Protein AF-A0A661X4N5-F1 (afdb_monomer)

Radius of gyration: 28.9 Å; Cα contacts (8 Å, |Δi|>4): 938; chains: 1; bounding box: 74×58×78 Å

Solvent-accessible surface area (backbone atoms only — not comparable to full-atom values): 27103 Å² total; per-residue (Å²): 126,46,80,40,60,64,88,68,73,92,57,59,75,48,53,45,43,42,47,88,89,49,98,49,85,57,58,78,73,86,75,58,48,76,51,71,61,97,57,36,27,40,42,42,70,60,72,87,83,58,63,84,69,39,48,40,39,40,41,70,40,62,51,57,94,85,45,81,72,81,72,95,80,60,97,83,64,75,69,48,78,47,71,43,68,77,79,71,74,76,67,78,75,69,90,53,76,44,42,37,42,40,31,60,78,33,38,56,28,27,52,71,83,42,80,45,82,45,97,61,44,33,43,76,53,91,91,39,53,28,28,52,52,58,78,60,35,45,81,75,65,23,48,75,48,78,41,81,88,78,39,30,40,37,40,38,44,96,91,42,41,38,39,42,33,62,72,36,34,48,28,29,50,70,79,43,78,40,64,57,35,90,89,40,74,81,42,47,28,44,73,42,90,100,71,46,57,27,33,52,45,62,54,55,42,44,72,74,60,25,47,77,48,77,42,75,93,75,44,27,43,38,38,41,32,62,70,79,54,62,71,43,78,46,78,37,31,43,76,25,48,75,55,66,60,102,52,35,38,41,41,40,47,62,59,18,34,93,54,72,35,59,33,36,42,30,51,50,82,74,90,60,80,36,52,38,34,69,29,34,38,39,35,57,44,69,64,36,30,75,43,63,28,40,39,36,36,41,43,74,64,92,71,91,77,73,56,25,42,36,36,38,33,52,29,37,33,59,91,74,73,41,79,42,82,46,77,46,77,35,73,41,52,73,56,98,55,23,40,40,28,63,48,73,47,33,58,65,85,77,72,49,42,48,81,69,47,61,98,73,97,73,83,51,46,40,64,88,52,46,45,32,35,38,32,37,29,36,74,41,37,95,92,50,54,76,44,75,46,68,32,96,86,46,59,36,32,40,36,34,45,66,86,58,63,62,70,60,53,50,52,52,40,50,50,52,51,53,49,53,50,54,42,45,76,73,68,54,81,68,84,85,62,90,70,77,48,43,80,42,78,54,72,88,69,64,94,87,58,80,65,62,76,49,61,39,92,78,80,66,82,69,63,49,81,118

Sequence (466 aa):
MIVLGETANGFEHTIYTWEKDGFVVNSFLKDYHIKCNSSFATLTIPRSYFKDDFEYWICIVNNFNGELDYYPDDEDNPYAYFKFGETRKKTPTASGEIILKLKIDSKIMYVNDTPLEMDVSPIIIEGRTLLPIRYIAEPLGAEVGWDGTEKKVTVSLDDIFIELWIGKNTARVNGVEKPIDPNNPKVKPIIVPPGRTMLPVRFVAENLGCKVDWEQETRTVIITYKKRLPRVVKSIGREGGVIETDTTQIIIPEGAFSEEVEIELYEEAPKEEDIVSKVYRVKGFPTSYSKPITIKVKINGNYKEKVFLKVEYEGFIYDYGGIGIIKDFLKGGVSSGYLIATLPPIEGESGSKGLKASPKGVGFIRIANFDFKYSCSTLVSPSMKIVSYKTEDNHFELSYPNNIDVKKIKKIGNFLEEAYKKFLDLGFSYKERGSWPMNVYLLNLGKEAYGYYSNSIFGNNYGYIE

Secondary structure (DSSP, 8-state):
-EEE-GGGSSS-EEEEEEBTTB-------SS-EEEE-SS-EEEE--GGG--TT-EEEEEEEEEETTEE---TT-TTS--EEEETT---------SSEEEEEEETT-SEEEETTEEEE-SS--EEETTEEEE-THHHHGGGT-EEEEETTTTEEEEEETTEEEEEETT-SEEEETTEEEES-TT-TT---EEETTTEEEEEHHHHHHHTT-EEEEETTTTEEEEEEE----EEEEEE-TT-EEEE-SSEEEEEPTTS-SS-EEEEEEEE---STTB-S-EEEEES--S-BSS-EEEEEE-SS---S-EEEEEEEEEEEGGGTEEEEEEEEEEEEEETTEEEEEEPPB--SSS--SS---SSSS--EE-S---EEEEEEESS-TT--EEEEE-TTSSEEEEEETTS-HHHHHHHHHHHHHHHHHHHHTT---TT----SEEEE-----TT--------TTS-------

Foldseek 3Di:
DDKAFQVPPDFDKFKFKDWPPDPDRPDRQPDWDWDDDNTIIDIGGDPVSDDAQTKIKIFIFGQDPNDGPDDPPDPPGDIDTDGHHPPPPQPPQPQWKWKKKAAAPDQWIDTVNHIDGHPDHWHADPNFTKDQCCVVQSNNSWDWDADPVQQWIWIDDDQWIKIFHAPFQWIDINNRIDGLDPVDRRQGWHADPPGGIIHGHCSVLVSVVWDWDADDVRRMIMIMDNPFFDKWKDKAAQCWDWDDDPFKIKGGHHRFHPGIWIKMKTWDCDPDQQFQFTKMKIFGDDQFTDAKIKMKGAGNDDDPDAKWKWKWDWWQKVVVNGIDIDIDTFDADDDPRITIGIDGGFHDDPQGQGVHFDDDDDIGIGCPGPIMMITIGGLDGPVWDWDWDAAPVQQEIEIHTPPDDVVVVNVVSVVVVVVVVVCVVVVDDPVPPPDTNHYHYDHCPDPPDDFDAGDDPPPDGDGDDD

Nearest PDB structures (foldseek):
  1lvn-assembly1_A  TM=3.822E-01  e=7.474E-02  Escherichia coli
  1qak-assembly1_B  TM=3.639E-01  e=7.120E-02  Escherichia coli
  2w0q-assembly1_B  TM=2.921E-01  e=1.050E-01  Escherichia coli
  6ezz-assembly1_A  TM=2.956E-01  e=1.549E-01  Escherichia coli K-12
  6grr-assembly1_A  TM=1.016E-01  e=1.339E-01  Escherichia coli

Mean predicted aligned error: 17.48 Å

pLDDT: mean 73.54, std 21.04, range [27.44, 98.06]

Structure (mmCIF, N/CA/C/O backbone):
data_AF-A0A661X4N5-F1
#
_entry.id   AF-A0A661X4N5-F1
#
loop_
_atom_site.group_PDB
_atom_site.id
_atom_site.type_symbol
_atom_site.label_atom_id
_atom_site.label_alt_id
_atom_site.label_comp_id
_atom_site.label_asym_id
_atom_site.label_entity_id
_atom_site.label_seq_id
_atom_site.pdbx_PDB_ins_code
_atom_site.Cartn_x
_atom_site.Cartn_y
_atom_site.Cartn_z
_atom_site.occupancy
_atom_site.B_iso_or_equiv
_atom_site.auth_seq_id
_atom_site.auth_comp_id
_atom_site.auth_asym_id
_atom_site.auth_atom_id
_atom_site.pdbx_PDB_model_num
ATOM 1 N N . MET A 1 1 ? -11.199 13.425 6.363 1.00 35.66 1 MET A N 1
ATOM 2 C CA . MET A 1 1 ? -12.109 12.609 5.537 1.00 35.66 1 MET A CA 1
ATOM 3 C C . MET A 1 1 ? -13.507 12.867 6.071 1.00 35.66 1 MET A C 1
ATOM 5 O O . MET A 1 1 ? -13.641 12.886 7.285 1.00 35.66 1 MET A O 1
ATOM 9 N N . ILE A 1 2 ? -14.499 13.156 5.229 1.00 42.91 2 ILE A N 1
ATOM 10 C CA . ILE A 1 2 ? -15.877 13.404 5.696 1.00 42.91 2 ILE A CA 1
ATOM 11 C C . ILE A 1 2 ? -16.739 12.263 5.180 1.00 42.91 2 ILE A C 1
ATOM 13 O O . ILE A 1 2 ? -16.727 12.002 3.979 1.00 42.91 2 ILE A O 1
ATOM 17 N N . VAL A 1 3 ? -17.410 11.555 6.085 1.00 38.56 3 VAL A N 1
ATOM 18 C CA . VAL A 1 3 ? -18.294 10.433 5.759 1.00 38.56 3 VAL A CA 1
ATOM 19 C C . VAL A 1 3 ? -19.727 10.946 5.825 1.00 38.56 3 VAL A C 1
ATOM 21 O O . VAL A 1 3 ? -20.153 11.450 6.859 1.00 38.56 3 VAL A O 1
ATOM 24 N N . LEU A 1 4 ? -20.436 10.860 4.708 1.00 45.19 4 LEU A N 1
ATOM 25 C CA . LEU A 1 4 ? -21.804 11.341 4.532 1.00 45.19 4 LEU A CA 1
ATOM 26 C C . LEU A 1 4 ? -22.742 10.137 4.445 1.00 45.19 4 LEU A C 1
ATOM 28 O O . LEU A 1 4 ? -22.331 9.084 3.952 1.00 45.19 4 LEU A O 1
ATOM 32 N N . GLY A 1 5 ? -23.982 10.292 4.910 1.00 38.94 5 GLY A N 1
ATOM 33 C CA . GLY A 1 5 ? -25.011 9.250 4.837 1.00 38.94 5 GLY A CA 1
ATOM 34 C C . GLY A 1 5 ? -25.461 8.910 3.406 1.00 38.94 5 GLY A C 1
ATOM 35 O O . GLY A 1 5 ? -25.041 9.539 2.435 1.00 38.94 5 GLY A O 1
ATOM 36 N N . GLU A 1 6 ? -26.338 7.909 3.284 1.00 38.00 6 GLU A N 1
ATOM 37 C CA . GLU A 1 6 ? -26.811 7.304 2.019 1.00 38.00 6 GLU A CA 1
ATOM 38 C C . GLU A 1 6 ? -27.436 8.286 1.002 1.00 38.00 6 GLU A C 1
ATOM 40 O O . GLU A 1 6 ? -27.494 7.980 -0.189 1.00 38.00 6 GLU A O 1
ATOM 45 N N . THR A 1 7 ? -27.848 9.485 1.425 1.00 45.06 7 THR A N 1
ATOM 46 C CA . THR A 1 7 ? -28.516 10.501 0.586 1.00 45.06 7 THR A CA 1
ATOM 47 C C . THR A 1 7 ? -27.601 11.213 -0.420 1.00 45.06 7 THR A C 1
ATOM 49 O O . THR A 1 7 ? -28.085 11.992 -1.240 1.00 45.06 7 THR A O 1
ATOM 52 N N . ALA A 1 8 ? -26.293 10.939 -0.401 1.00 44.03 8 ALA A N 1
ATOM 53 C CA . ALA A 1 8 ? -25.303 11.577 -1.271 1.00 44.03 8 ALA A CA 1
ATOM 54 C C . ALA A 1 8 ? -25.065 10.854 -2.617 1.00 44.03 8 ALA A C 1
ATOM 56 O O . ALA A 1 8 ? -24.161 11.227 -3.356 1.00 44.03 8 ALA A O 1
ATOM 57 N N . ASN A 1 9 ? -25.822 9.810 -2.967 1.00 39.66 9 ASN A N 1
ATOM 58 C CA . ASN A 1 9 ? -25.651 9.125 -4.256 1.00 39.66 9 ASN A CA 1
ATOM 59 C C . ASN A 1 9 ? -26.538 9.735 -5.355 1.00 39.66 9 ASN A C 1
ATOM 61 O O . ASN A 1 9 ? -27.759 9.680 -5.260 1.00 39.66 9 ASN A O 1
ATOM 65 N N . GLY A 1 10 ? -25.921 10.234 -6.436 1.00 41.28 10 GLY A N 1
ATOM 66 C CA . GLY A 1 10 ? -26.611 10.588 -7.688 1.00 41.28 10 GLY A CA 1
ATOM 67 C C . GLY A 1 10 ? -26.998 12.060 -7.877 1.00 41.28 10 GLY A C 1
ATOM 68 O O . GLY A 1 10 ? -27.717 12.360 -8.828 1.00 41.28 10 GLY A O 1
ATOM 69 N N . PHE A 1 11 ? -26.515 12.972 -7.029 1.00 46.19 11 PHE A N 1
ATOM 70 C CA . PHE A 1 11 ? -26.811 14.407 -7.110 1.00 46.19 11 PHE A CA 1
ATOM 71 C C . PHE A 1 11 ? -25.567 15.227 -7.476 1.00 46.19 11 PHE A C 1
ATOM 73 O O . PHE A 1 11 ? -24.440 14.837 -7.178 1.00 46.19 11 PHE A O 1
ATOM 80 N N . GLU A 1 12 ? -25.752 16.386 -8.112 1.00 46.44 12 GLU A N 1
ATOM 81 C CA . GLU A 1 12 ? -24.692 17.396 -8.141 1.00 46.44 12 GLU A CA 1
ATOM 82 C C . GLU A 1 12 ? -24.516 17.952 -6.727 1.00 46.44 12 GLU A C 1
ATOM 84 O O . GLU A 1 12 ? -25.464 18.466 -6.129 1.00 46.44 12 GLU A O 1
ATOM 89 N N . HIS A 1 13 ? -23.301 17.834 -6.196 1.00 52.22 13 HIS A N 1
ATOM 90 C CA . HIS A 1 13 ? -22.969 18.278 -4.850 1.00 52.22 13 HIS A CA 1
ATOM 91 C C . HIS A 1 13 ? -22.305 19.650 -4.893 1.00 52.22 13 HIS A C 1
ATOM 93 O O . HIS A 1 13 ? -21.282 19.844 -5.557 1.00 52.22 13 HIS A O 1
ATOM 99 N N . THR A 1 14 ? -22.843 20.589 -4.119 1.00 52.78 14 THR A N 1
ATOM 100 C CA . THR A 1 14 ? -22.157 21.854 -3.842 1.00 52.78 14 THR A CA 1
ATOM 101 C C . THR A 1 14 ? -21.700 21.876 -2.395 1.00 52.78 14 THR A C 1
ATOM 103 O O . THR A 1 14 ? -22.503 21.669 -1.487 1.00 52.78 14 THR A O 1
ATOM 106 N N . ILE A 1 15 ? -20.400 22.111 -2.193 1.00 54.38 15 ILE A N 1
ATOM 107 C CA . ILE A 1 15 ? -19.796 22.215 -0.865 1.00 54.38 15 ILE A CA 1
ATOM 108 C C . ILE A 1 15 ? -19.663 23.682 -0.491 1.00 54.38 15 ILE A C 1
ATOM 110 O O . ILE A 1 15 ? -18.993 24.443 -1.190 1.00 54.38 15 ILE A O 1
ATOM 114 N N . TYR A 1 16 ? -20.250 24.044 0.644 1.00 56.97 16 TYR A N 1
ATOM 115 C CA . TYR A 1 16 ? -20.111 25.367 1.243 1.00 56.97 16 TYR A CA 1
ATOM 116 C C . TYR A 1 16 ? -19.224 25.297 2.478 1.00 56.97 16 TYR A C 1
ATOM 118 O O . TYR A 1 16 ? -19.360 24.366 3.270 1.00 56.97 16 TYR A O 1
ATOM 126 N N . THR A 1 17 ? -18.353 26.294 2.654 1.00 54.88 17 THR A N 1
ATOM 127 C CA . THR A 1 17 ? -17.549 26.476 3.870 1.00 54.88 17 THR A CA 1
ATOM 128 C C . THR A 1 17 ? -17.915 27.766 4.588 1.00 54.88 17 THR A C 1
ATOM 130 O O . THR A 1 17 ? -18.038 28.799 3.933 1.00 54.88 17 THR A O 1
ATOM 133 N N . TRP A 1 18 ? -18.027 27.722 5.916 1.00 58.84 18 TRP A N 1
ATOM 134 C CA . TRP A 1 18 ? -18.377 28.8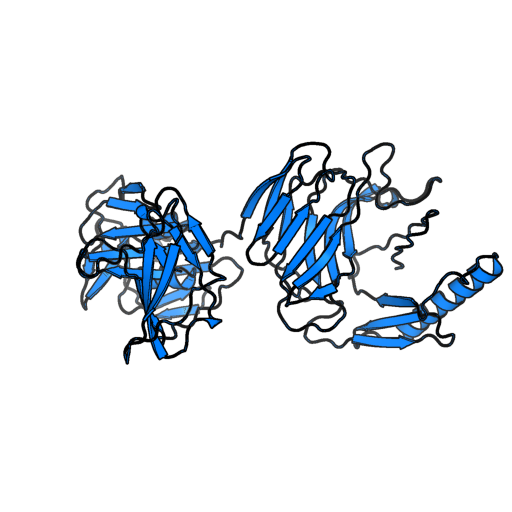79 6.750 1.00 58.84 18 TRP A CA 1
ATOM 135 C C . TRP A 1 18 ? -17.231 29.209 7.707 1.00 58.84 18 TRP A C 1
ATOM 137 O O . TRP A 1 18 ? -16.705 28.292 8.334 1.00 58.84 18 TRP A O 1
ATOM 147 N N . GLU A 1 19 ? -16.880 30.491 7.846 1.00 56.31 19 GLU A N 1
ATOM 148 C CA . GLU A 1 19 ? -15.936 30.992 8.857 1.00 56.31 19 GLU A CA 1
ATOM 149 C C . GLU A 1 19 ? -16.725 31.627 10.026 1.00 56.31 19 GLU A C 1
ATOM 151 O O . GLU A 1 19 ? -17.767 32.250 9.823 1.00 56.31 19 GLU A O 1
ATOM 156 N N . LYS A 1 20 ? -16.245 31.463 11.266 1.00 46.34 20 LYS A N 1
ATOM 157 C CA . LYS A 1 20 ? -16.962 31.858 12.500 1.00 46.34 20 LYS A CA 1
ATOM 158 C C . LYS A 1 20 ? -17.277 33.360 12.611 1.00 46.34 20 LYS A C 1
ATOM 160 O O . LYS A 1 20 ? -18.245 33.722 13.273 1.00 46.34 20 LYS A O 1
ATOM 165 N N . ASP A 1 21 ? -16.496 34.211 11.945 1.00 48.28 21 ASP A N 1
ATOM 166 C CA . ASP A 1 21 ? -16.550 35.672 12.106 1.00 48.28 21 ASP A CA 1
ATOM 167 C C . ASP A 1 21 ? -17.252 36.411 10.950 1.00 48.28 21 ASP A C 1
ATOM 169 O O . ASP A 1 21 ? -17.136 37.630 10.821 1.00 48.28 21 ASP A O 1
ATOM 173 N N . GLY A 1 22 ? -18.017 35.709 10.109 1.00 50.16 22 GLY A N 1
ATOM 174 C CA . GLY A 1 22 ? -18.865 36.351 9.105 1.00 50.16 22 GLY A CA 1
ATOM 175 C C . GLY A 1 22 ? -19.176 35.491 7.886 1.00 50.16 22 GLY A C 1
ATOM 176 O O . GLY A 1 22 ? -18.532 34.480 7.616 1.00 50.16 22 GLY A O 1
ATOM 177 N N . PHE A 1 23 ? -20.184 35.933 7.131 1.00 40.69 23 PHE A N 1
ATOM 178 C CA . PHE A 1 23 ? -20.691 35.281 5.923 1.00 40.69 23 PHE A CA 1
ATOM 179 C C . PHE A 1 23 ? -19.680 35.420 4.773 1.00 40.69 23 PHE A C 1
ATOM 181 O O . PHE A 1 23 ? -19.804 36.288 3.911 1.00 40.69 23 PHE A O 1
ATOM 188 N N . VAL A 1 24 ? -18.636 34.593 4.767 1.00 45.41 24 VAL A N 1
ATOM 189 C CA . VAL A 1 24 ? -17.716 34.499 3.631 1.00 45.41 24 VAL A CA 1
ATOM 190 C C . VAL A 1 24 ? -18.042 33.223 2.870 1.00 45.41 24 VAL A C 1
ATOM 192 O O . VAL A 1 24 ? -17.645 32.131 3.265 1.00 45.41 24 VAL A O 1
ATOM 195 N N . VAL A 1 25 ? -18.772 33.371 1.761 1.00 45.50 25 VAL A N 1
ATOM 196 C CA . VAL A 1 25 ? -18.997 32.296 0.784 1.00 45.50 25 VAL A CA 1
ATOM 197 C C . VAL A 1 25 ? -17.678 32.054 0.052 1.00 45.50 25 VAL A C 1
ATOM 199 O O . VAL A 1 25 ? -17.434 32.582 -1.033 1.00 45.50 25 VAL A O 1
ATOM 202 N N . ASN A 1 26 ? -16.774 31.302 0.674 1.00 45.72 26 ASN A N 1
ATOM 203 C CA . ASN A 1 26 ? -15.547 30.892 0.014 1.00 45.72 26 ASN A CA 1
ATOM 204 C C . ASN A 1 26 ? -15.849 29.698 -0.886 1.00 45.72 26 ASN A C 1
ATOM 206 O O . ASN A 1 26 ? -15.964 28.573 -0.421 1.00 45.72 26 ASN A O 1
ATOM 210 N N . SER A 1 27 ? -15.913 29.987 -2.187 1.00 51.22 27 SER A N 1
ATOM 211 C CA . SER A 1 27 ? -15.607 29.084 -3.302 1.00 51.22 27 SER A CA 1
ATOM 212 C C . SER A 1 27 ? -16.375 27.760 -3.399 1.00 51.22 27 SER A C 1
ATOM 214 O O . SER A 1 27 ? -16.255 26.873 -2.564 1.00 51.22 27 SER A O 1
ATOM 216 N N . PHE A 1 28 ? -16.995 27.547 -4.560 1.00 55.84 28 PHE A N 1
ATOM 217 C CA . PHE A 1 28 ? -17.216 26.204 -5.090 1.00 55.84 28 PHE A CA 1
ATOM 218 C C . PHE A 1 28 ? -15.876 25.457 -5.091 1.00 55.84 28 PHE A C 1
ATOM 220 O O . PHE A 1 28 ? -14.965 25.825 -5.839 1.00 55.84 28 PHE A O 1
ATOM 227 N N . LEU A 1 29 ? -15.732 24.441 -4.240 1.00 55.12 29 LEU A N 1
ATOM 228 C CA . LEU A 1 29 ? -14.588 23.540 -4.308 1.00 55.12 29 LEU A CA 1
ATOM 229 C C . LEU A 1 29 ? -14.645 22.845 -5.672 1.00 55.12 29 LEU A C 1
ATOM 231 O O . LEU A 1 29 ? -15.636 22.193 -5.984 1.00 55.12 29 LEU A O 1
ATOM 235 N N . LYS A 1 30 ? -13.621 23.018 -6.510 1.00 53.59 30 LYS A N 1
ATOM 236 C CA . LYS A 1 30 ? -13.587 22.411 -7.855 1.00 53.59 30 LYS A CA 1
ATOM 237 C C . LYS A 1 30 ? -12.819 21.092 -7.899 1.00 53.59 30 LYS A C 1
ATOM 239 O O . LYS A 1 30 ? -13.054 20.288 -8.791 1.00 53.59 30 LYS A O 1
ATOM 244 N N . ASP A 1 31 ? -11.962 20.857 -6.905 1.00 54.81 31 ASP A N 1
ATOM 245 C CA . ASP A 1 31 ? -11.008 19.741 -6.878 1.00 54.81 31 ASP A CA 1
ATOM 246 C C . ASP A 1 31 ? -11.223 18.832 -5.661 1.00 54.81 31 ASP A C 1
ATOM 248 O O . ASP A 1 31 ? -10.277 18.460 -4.964 1.00 54.81 31 ASP A O 1
ATOM 252 N N . TYR A 1 32 ? -12.479 18.529 -5.344 1.00 58.34 32 TYR A N 1
ATOM 253 C CA . TYR A 1 32 ? -12.808 17.548 -4.318 1.00 58.34 32 TYR A CA 1
ATOM 254 C C . TYR A 1 32 ? -13.131 16.195 -4.960 1.00 58.34 32 TYR A C 1
ATOM 256 O O . TYR A 1 32 ? -13.582 16.118 -6.101 1.00 58.34 32 TYR A O 1
ATOM 264 N N . HIS A 1 33 ? -12.921 15.117 -4.211 1.00 51.25 33 HIS A N 1
ATOM 265 C CA . HIS A 1 33 ? -13.304 13.774 -4.637 1.00 51.25 33 HIS A CA 1
ATOM 266 C C . HIS A 1 33 ? -14.344 13.214 -3.680 1.00 51.25 33 HIS A C 1
ATOM 268 O O . HIS A 1 33 ? -14.076 13.110 -2.481 1.00 51.25 33 HIS A O 1
ATOM 274 N N . ILE A 1 34 ? -15.503 12.836 -4.218 1.00 52.91 34 ILE A N 1
ATOM 275 C CA . ILE A 1 34 ? -16.493 12.036 -3.503 1.00 52.91 34 ILE A CA 1
ATOM 276 C C . ILE A 1 34 ? -16.376 10.596 -3.991 1.00 52.91 34 ILE A C 1
ATOM 278 O O . ILE A 1 34 ? -16.481 10.323 -5.185 1.00 52.91 34 ILE A O 1
ATOM 282 N N . LYS A 1 35 ? -16.139 9.671 -3.063 1.00 47.38 35 LYS A N 1
ATOM 283 C CA . LYS A 1 35 ? -16.210 8.234 -3.316 1.00 47.38 35 LYS A CA 1
ATOM 284 C C . LYS A 1 35 ? -17.413 7.677 -2.577 1.00 47.38 35 LYS A C 1
ATOM 286 O O . LYS A 1 35 ? -17.403 7.627 -1.351 1.00 47.38 35 LYS A O 1
ATOM 291 N N . CYS A 1 36 ? -18.425 7.253 -3.316 1.00 41.28 36 CYS A N 1
ATOM 292 C CA . CYS A 1 36 ? -19.611 6.640 -2.740 1.00 41.28 36 CYS A CA 1
ATOM 293 C C . CYS A 1 36 ? -19.489 5.115 -2.700 1.00 41.28 36 CYS A C 1
ATOM 295 O O . CYS A 1 36 ? -18.882 4.501 -3.579 1.00 41.28 36 CYS A O 1
ATOM 297 N N . ASN A 1 37 ? -20.109 4.498 -1.702 1.00 44.94 37 ASN A N 1
ATOM 298 C CA . ASN A 1 37 ? -20.497 3.093 -1.731 1.00 44.94 37 ASN A CA 1
ATOM 299 C C . ASN A 1 37 ? -21.987 2.959 -1.375 1.00 44.94 37 ASN A C 1
ATOM 301 O O . ASN A 1 37 ? -22.717 3.949 -1.384 1.00 44.94 37 ASN A O 1
ATOM 305 N N . SER A 1 38 ? -22.447 1.736 -1.104 1.00 36.22 38 SER A N 1
ATOM 306 C CA . SER A 1 38 ? -23.854 1.450 -0.807 1.00 36.22 38 SER A CA 1
ATOM 307 C C . SER A 1 38 ? -24.383 2.096 0.476 1.00 36.22 38 SER A C 1
ATOM 309 O O . SER A 1 38 ? -25.590 2.098 0.662 1.00 36.22 38 SER A O 1
ATOM 311 N N . SER A 1 39 ? -23.515 2.593 1.363 1.00 37.22 39 SER A N 1
ATOM 312 C CA . SER A 1 39 ? -23.898 3.014 2.719 1.00 37.22 39 SER A CA 1
ATOM 313 C C . SER A 1 39 ? -23.284 4.344 3.168 1.00 37.22 39 SER A C 1
ATOM 315 O O . SER A 1 39 ? -23.707 4.901 4.177 1.00 37.22 39 SER A O 1
ATOM 317 N N . PHE A 1 40 ? -22.282 4.861 2.455 1.00 43.84 40 PHE A N 1
ATOM 318 C CA . PHE A 1 40 ? -21.647 6.137 2.762 1.00 43.84 40 PHE A CA 1
ATOM 319 C C . PHE A 1 40 ? -20.979 6.794 1.552 1.00 43.84 40 PHE A C 1
ATOM 321 O O . PHE A 1 40 ? -20.574 6.124 0.598 1.00 43.84 40 PHE A O 1
ATOM 328 N N . ALA A 1 41 ? -20.793 8.112 1.631 1.00 46.44 41 ALA A N 1
ATOM 329 C CA . ALA A 1 41 ? -19.963 8.870 0.702 1.00 46.44 41 ALA A CA 1
ATOM 330 C C . ALA A 1 41 ? -18.763 9.498 1.420 1.00 46.44 41 ALA A C 1
ATOM 332 O O . ALA A 1 41 ? -18.896 10.181 2.431 1.00 46.44 41 ALA A O 1
ATOM 333 N N . THR A 1 42 ? -17.566 9.246 0.902 1.00 48.88 42 THR A N 1
ATOM 334 C CA . THR A 1 42 ? -16.308 9.790 1.401 1.00 48.88 42 THR A CA 1
ATOM 335 C C . THR A 1 42 ? -15.925 11.031 0.612 1.00 48.88 42 THR A C 1
ATOM 337 O O . THR A 1 42 ? -15.588 10.923 -0.563 1.00 48.88 42 THR A O 1
ATOM 340 N N . LEU A 1 43 ? -15.891 12.187 1.268 1.00 57.50 43 LEU A N 1
ATOM 341 C CA . LEU A 1 43 ? -15.451 13.452 0.688 1.00 57.50 43 LEU A CA 1
ATOM 342 C C . LEU A 1 43 ? -13.991 13.766 1.068 1.00 57.50 43 LEU A C 1
ATOM 344 O O . LEU A 1 43 ? -13.615 13.828 2.247 1.00 57.50 43 LEU A O 1
ATOM 348 N N . THR A 1 44 ? -13.168 13.976 0.040 1.00 55.28 44 THR A N 1
ATOM 349 C CA . THR A 1 44 ? -11.757 14.373 0.124 1.00 55.28 44 THR A CA 1
ATOM 350 C C . THR A 1 44 ? -11.590 15.779 -0.434 1.00 55.28 44 THR A C 1
ATOM 352 O O . THR A 1 44 ? -11.873 16.009 -1.606 1.00 55.28 44 THR A O 1
ATOM 355 N N . ILE A 1 45 ? -11.102 16.706 0.393 1.00 59.34 45 ILE A N 1
ATOM 356 C CA . ILE A 1 45 ? -10.856 18.101 0.014 1.00 59.34 45 ILE A CA 1
ATOM 357 C C . ILE A 1 45 ? -9.357 18.398 0.182 1.00 59.34 45 ILE A C 1
ATOM 359 O O . ILE A 1 45 ? -8.791 18.058 1.229 1.00 59.34 45 ILE A O 1
ATOM 363 N N . PRO A 1 46 ? -8.691 19.030 -0.801 1.00 56.66 46 PRO A N 1
ATOM 364 C CA . PRO A 1 46 ? -7.293 19.423 -0.675 1.00 56.66 46 PRO A CA 1
ATOM 365 C C . PRO A 1 46 ? -7.049 20.339 0.530 1.00 56.66 46 PRO A C 1
ATOM 367 O O . PRO A 1 46 ? -7.788 21.292 0.771 1.00 56.66 46 PRO A O 1
ATOM 370 N N . ARG A 1 47 ? -5.954 20.099 1.267 1.00 55.91 47 ARG A N 1
ATOM 371 C CA . ARG A 1 47 ? -5.580 20.898 2.452 1.00 55.91 47 ARG A CA 1
ATOM 372 C C . ARG A 1 47 ? -5.451 22.395 2.141 1.00 55.91 47 ARG A C 1
ATOM 374 O O . ARG A 1 47 ? -5.653 23.194 3.047 1.00 55.91 47 ARG A O 1
ATOM 381 N N . SER A 1 48 ? -5.151 22.771 0.896 1.00 61.75 48 SER A N 1
ATOM 382 C CA . SER A 1 48 ? -5.021 24.163 0.438 1.00 61.75 48 SER A CA 1
ATOM 383 C C . SER A 1 48 ? -6.289 25.006 0.590 1.00 61.75 48 SER A C 1
ATOM 385 O O . SER A 1 48 ? -6.184 26.227 0.596 1.00 61.75 48 SER A O 1
ATOM 387 N N . TYR A 1 49 ? -7.464 24.382 0.715 1.00 59.25 49 TYR A N 1
ATOM 388 C CA . TYR A 1 49 ? -8.735 25.090 0.901 1.00 59.25 49 TYR A CA 1
ATOM 389 C C . TYR A 1 49 ? -8.994 25.528 2.350 1.00 59.25 49 TYR A C 1
ATOM 391 O O . TYR A 1 49 ? -9.905 26.313 2.594 1.00 59.25 49 TYR A O 1
ATOM 399 N N . PHE A 1 50 ? -8.196 25.056 3.310 1.00 62.88 50 PHE A N 1
ATOM 400 C CA . PHE A 1 50 ? -8.381 25.362 4.728 1.00 62.88 50 PHE A CA 1
ATOM 401 C C . PHE A 1 50 ? -7.241 26.244 5.250 1.00 62.88 50 PHE A C 1
ATOM 403 O O . PHE A 1 50 ? -6.080 26.079 4.872 1.00 62.88 50 PHE A O 1
ATOM 410 N N . LYS A 1 51 ? -7.542 27.164 6.159 1.00 60.03 51 LYS A N 1
ATOM 411 C CA . LYS A 1 51 ? -6.562 27.917 6.949 1.00 60.03 51 LYS A CA 1
ATOM 412 C C . LYS A 1 51 ? -6.366 27.205 8.288 1.00 60.03 51 LYS A C 1
ATOM 414 O O . LYS A 1 51 ? -7.283 26.555 8.787 1.00 60.03 51 LYS A O 1
ATOM 419 N N . ASP A 1 52 ? -5.157 27.275 8.835 1.00 53.38 52 ASP A N 1
ATOM 420 C CA . ASP A 1 52 ? -4.922 26.841 10.217 1.00 53.38 52 ASP A CA 1
ATOM 421 C C . ASP A 1 52 ? -5.708 27.737 11.189 1.00 53.38 52 ASP A C 1
ATOM 423 O O . ASP A 1 52 ? -5.922 28.910 10.895 1.00 53.38 52 ASP A O 1
ATOM 427 N N . ASP A 1 53 ? -6.142 27.177 12.321 1.00 54.53 53 ASP A N 1
ATOM 428 C CA . ASP A 1 53 ? -6.848 27.873 13.412 1.00 54.53 53 ASP A CA 1
ATOM 429 C C . ASP A 1 53 ? -8.235 28.463 13.072 1.00 54.53 53 ASP A C 1
ATOM 431 O O . ASP A 1 53 ? -8.763 29.294 13.812 1.00 54.53 53 ASP A O 1
ATOM 435 N N . PHE A 1 54 ? -8.866 27.995 11.988 1.00 54.75 54 PHE A N 1
ATOM 436 C CA . PHE A 1 54 ? -10.237 28.356 11.604 1.00 54.75 54 PHE A CA 1
ATOM 437 C C . PHE A 1 54 ? -11.243 27.217 11.861 1.00 54.75 54 PHE A C 1
ATOM 439 O O . PHE A 1 54 ? -10.951 26.026 11.706 1.00 54.75 54 PHE A O 1
ATOM 446 N N . GLU A 1 55 ? -12.465 27.596 12.248 1.00 51.44 55 GLU A N 1
ATOM 447 C CA . GLU A 1 55 ? -13.630 26.704 12.303 1.00 51.44 55 GLU A CA 1
ATOM 448 C C . GLU A 1 55 ? -14.310 26.695 10.930 1.00 51.44 55 GLU A C 1
ATOM 450 O O . GLU A 1 55 ? -14.575 27.759 10.373 1.00 51.44 55 GLU A O 1
ATOM 455 N N . TYR A 1 56 ? -14.573 25.498 10.402 1.00 55.88 56 TYR A N 1
ATOM 456 C CA . TYR A 1 56 ? -15.184 25.271 9.099 1.00 55.88 56 TYR A CA 1
ATOM 457 C C . TYR A 1 56 ? -16.435 24.411 9.246 1.00 55.88 56 TYR A C 1
ATOM 459 O O . TYR A 1 56 ? -16.413 23.339 9.854 1.00 55.88 56 TYR A O 1
ATOM 467 N N . TRP A 1 57 ? -17.513 24.856 8.617 1.00 52.78 57 TRP A N 1
ATOM 468 C CA . TRP A 1 57 ? -18.733 24.070 8.452 1.00 52.78 57 TRP A CA 1
ATOM 469 C C . TRP A 1 57 ? -18.815 23.597 7.017 1.00 52.78 57 TRP A C 1
ATOM 471 O O . TRP A 1 57 ? -18.658 24.421 6.126 1.00 52.78 57 TRP A O 1
ATOM 481 N N . ILE A 1 58 ? -19.048 22.310 6.789 1.00 55.69 58 ILE A N 1
ATOM 482 C CA . ILE A 1 58 ? -19.227 21.756 5.448 1.00 55.69 58 ILE A CA 1
ATOM 483 C C . ILE A 1 58 ? -20.671 21.299 5.309 1.00 55.69 58 ILE A C 1
ATOM 485 O O . ILE A 1 58 ? -21.131 20.436 6.056 1.00 55.69 58 ILE A O 1
ATOM 489 N N . CYS A 1 59 ? -21.373 21.905 4.356 1.00 54.75 59 CYS A N 1
ATOM 490 C CA . CYS A 1 59 ? -22.718 21.514 3.953 1.00 54.75 59 CYS A CA 1
ATOM 491 C C . CYS A 1 59 ? -22.663 20.980 2.525 1.00 54.75 59 CYS A C 1
ATOM 493 O O . CYS A 1 59 ? -21.946 21.537 1.690 1.00 54.75 59 CYS A O 1
ATOM 495 N N . ILE A 1 60 ? -23.406 19.907 2.270 1.00 53.47 60 ILE A N 1
ATOM 496 C CA . ILE A 1 60 ? -23.568 19.319 0.946 1.00 53.47 60 ILE A CA 1
ATOM 497 C C . ILE A 1 60 ? -25.027 19.455 0.579 1.00 53.47 60 ILE A C 1
ATOM 499 O O . ILE A 1 60 ? -25.887 18.860 1.220 1.00 53.47 60 ILE A O 1
ATOM 503 N N . VAL A 1 61 ? -25.280 20.263 -0.442 1.00 52.91 61 VAL A N 1
ATOM 504 C CA . VAL A 1 61 ? -26.630 20.522 -0.938 1.00 52.91 61 VAL A CA 1
ATOM 505 C C . VAL A 1 61 ? -26.844 19.690 -2.195 1.00 52.91 61 VAL A C 1
ATOM 507 O O . VAL A 1 61 ? -25.974 19.669 -3.073 1.00 52.91 61 VAL A O 1
ATOM 510 N N . ASN A 1 62 ? -27.984 19.003 -2.267 1.00 50.44 62 ASN A N 1
ATOM 511 C CA . ASN A 1 62 ? -28.422 18.296 -3.465 1.00 50.44 62 ASN A CA 1
ATOM 512 C C . ASN A 1 62 ? -29.063 19.299 -4.430 1.00 50.44 62 ASN A C 1
ATOM 514 O O . ASN A 1 62 ? -30.010 19.990 -4.067 1.00 50.44 62 ASN A O 1
ATOM 518 N N . ASN A 1 63 ? -28.560 19.375 -5.660 1.00 46.53 63 ASN A N 1
ATOM 519 C CA . ASN A 1 63 ? -29.143 20.230 -6.692 1.00 46.53 63 ASN A CA 1
ATOM 520 C C . ASN A 1 63 ? -30.357 19.517 -7.327 1.00 46.53 63 ASN A C 1
ATOM 522 O O . ASN A 1 63 ? -30.183 18.620 -8.156 1.00 46.53 63 ASN A O 1
ATOM 526 N N . PHE A 1 64 ? -31.585 19.866 -6.933 1.00 41.62 64 PHE A N 1
ATOM 527 C CA . PHE A 1 64 ? -32.805 19.352 -7.568 1.00 41.62 64 PHE A CA 1
ATOM 528 C C . PHE A 1 64 ? -33.259 20.329 -8.664 1.00 41.62 64 PHE A C 1
ATOM 530 O O . PHE A 1 64 ? -33.597 21.474 -8.394 1.00 41.62 64 PHE A O 1
ATOM 537 N N . ASN A 1 65 ? -33.272 19.884 -9.926 1.00 39.06 65 ASN A N 1
ATOM 538 C CA . ASN A 1 65 ? -33.806 20.638 -11.075 1.00 39.06 65 ASN A CA 1
ATOM 539 C C . ASN A 1 65 ? -33.234 22.059 -11.305 1.00 39.06 65 ASN A C 1
ATOM 541 O O . ASN A 1 65 ? -33.865 22.871 -11.979 1.00 39.06 65 ASN A O 1
ATOM 545 N N . GLY A 1 66 ? -32.025 22.352 -10.816 1.00 41.53 66 GLY A N 1
ATOM 546 C CA . GLY A 1 66 ? -31.366 23.649 -11.012 1.00 41.53 66 GLY A CA 1
ATOM 547 C C . GLY A 1 66 ? -31.826 24.756 -10.058 1.00 41.53 66 GLY A C 1
ATOM 548 O O . GLY A 1 66 ? -31.353 25.885 -10.192 1.00 41.53 66 GLY A O 1
ATOM 549 N N . GLU A 1 67 ? -32.692 24.447 -9.088 1.00 37.78 67 GLU A N 1
ATOM 550 C CA . GLU A 1 67 ? -32.938 25.297 -7.925 1.00 37.78 67 GLU A CA 1
ATOM 551 C C . GLU A 1 67 ? -32.141 24.764 -6.726 1.00 37.78 67 GLU A C 1
ATOM 553 O O . GLU A 1 67 ? -32.167 23.578 -6.393 1.00 37.78 67 GLU A O 1
ATOM 558 N N . LEU A 1 68 ? -31.386 25.664 -6.090 1.00 43.16 68 LEU A N 1
ATOM 559 C CA . LEU A 1 68 ? -30.695 25.387 -4.836 1.00 43.16 68 LEU A CA 1
ATOM 560 C C . LEU A 1 68 ? -31.740 25.368 -3.719 1.00 43.16 68 LEU A C 1
ATOM 562 O O . LEU A 1 68 ? -32.114 26.428 -3.218 1.00 43.16 68 LEU A O 1
ATOM 566 N N . ASP A 1 69 ? -32.202 24.184 -3.328 1.00 40.56 69 ASP A N 1
ATOM 567 C CA . ASP A 1 69 ? -33.082 24.051 -2.169 1.00 40.56 69 ASP A CA 1
ATOM 568 C C . ASP A 1 69 ? -32.250 24.227 -0.887 1.00 40.56 69 ASP A C 1
ATOM 570 O O . ASP A 1 69 ? -31.525 23.337 -0.437 1.00 40.56 69 ASP A O 1
ATOM 574 N N . TYR A 1 70 ? -32.290 25.441 -0.336 1.00 40.03 70 TYR A N 1
ATOM 575 C CA . TYR A 1 70 ? -31.655 25.806 0.926 1.00 40.03 70 TYR A CA 1
ATOM 576 C C . TYR A 1 70 ? -32.727 25.857 2.019 1.00 40.03 70 TYR A C 1
ATOM 578 O O . TYR A 1 70 ? -33.402 26.873 2.180 1.00 40.03 70 TYR A O 1
ATOM 586 N N . TYR A 1 71 ? -32.868 24.771 2.783 1.00 40.28 71 TYR A N 1
ATOM 587 C CA . TYR A 1 71 ? -33.687 24.738 3.998 1.00 40.28 71 TYR A CA 1
ATOM 588 C C . TYR A 1 71 ? -32.771 24.722 5.233 1.00 40.28 71 TYR A C 1
ATOM 590 O O . TYR A 1 71 ? -32.182 23.686 5.538 1.00 40.28 71 TYR A O 1
ATOM 598 N N . PRO A 1 72 ? -32.602 25.859 5.935 1.00 39.31 72 PRO A N 1
ATOM 599 C CA . PRO A 1 72 ? -31.775 25.941 7.140 1.00 39.31 72 PRO A CA 1
ATOM 600 C C . PRO A 1 72 ? -32.439 25.352 8.400 1.00 39.31 72 PRO A C 1
ATOM 602 O O . PRO A 1 72 ? -31.801 25.359 9.450 1.00 39.31 72 PRO A O 1
ATOM 605 N N . ASP A 1 73 ? -33.678 24.855 8.305 1.00 39.41 73 ASP A N 1
ATOM 606 C CA . ASP A 1 73 ? -34.515 24.518 9.469 1.00 39.41 73 ASP A CA 1
ATOM 607 C C . ASP A 1 73 ? -34.838 23.021 9.639 1.00 39.41 73 ASP A C 1
ATOM 609 O O . ASP A 1 73 ? -35.457 22.663 10.639 1.00 39.41 73 ASP A O 1
ATOM 613 N N . ASP A 1 74 ? -34.414 22.134 8.731 1.00 40.00 74 ASP A N 1
ATOM 614 C CA . ASP A 1 74 ? -34.636 20.693 8.915 1.00 40.00 74 ASP A CA 1
ATOM 615 C C . ASP A 1 74 ? -33.450 20.040 9.638 1.00 40.00 74 ASP A C 1
ATOM 617 O O . ASP A 1 74 ? -32.314 20.034 9.157 1.00 40.00 74 ASP A O 1
ATOM 621 N N . GLU A 1 75 ? -33.746 19.431 10.790 1.00 41.09 75 GLU A N 1
ATOM 622 C CA . GLU A 1 75 ? -32.843 18.648 11.651 1.00 41.09 75 GLU A CA 1
ATOM 623 C C . GLU A 1 75 ? -32.199 17.426 10.943 1.00 41.09 75 GLU A C 1
ATOM 625 O O . GLU A 1 75 ? -31.393 16.720 11.547 1.00 41.09 75 GLU A O 1
ATOM 630 N N . ASP A 1 76 ? -32.493 17.211 9.654 1.00 40.53 76 ASP A N 1
ATOM 631 C CA . ASP A 1 76 ? -32.157 16.021 8.864 1.00 40.53 76 ASP A CA 1
ATOM 632 C C . ASP A 1 76 ? -31.112 16.246 7.740 1.00 40.53 76 ASP A C 1
ATOM 634 O O . ASP A 1 76 ? -30.905 15.364 6.902 1.00 40.53 76 ASP A O 1
ATOM 638 N N . ASN A 1 77 ? -30.398 17.382 7.703 1.00 43.34 77 ASN A N 1
ATOM 639 C CA . ASN A 1 77 ? -29.361 17.647 6.684 1.00 43.34 77 ASN A CA 1
ATOM 640 C C . ASN A 1 77 ? -27.917 17.438 7.216 1.00 43.34 77 ASN A C 1
ATOM 642 O O . ASN A 1 77 ? -27.597 17.885 8.321 1.00 43.34 77 ASN A O 1
ATOM 646 N N . PRO A 1 78 ? -26.994 16.787 6.465 1.00 44.47 78 PRO A N 1
ATOM 647 C CA . PRO A 1 78 ? -25.699 16.343 6.983 1.00 44.47 78 PRO A CA 1
ATOM 648 C C . PRO A 1 78 ? -24.686 17.495 7.051 1.00 44.47 78 PRO A C 1
ATOM 650 O O . PRO A 1 78 ? -23.821 17.654 6.186 1.00 44.47 78 PRO A O 1
ATOM 653 N N . TYR A 1 79 ? -24.765 18.300 8.107 1.00 45.62 79 TYR A N 1
ATOM 654 C CA . TYR A 1 79 ? -23.702 19.232 8.468 1.00 45.62 79 TYR A CA 1
ATOM 655 C C . TYR A 1 79 ? -22.511 18.460 9.040 1.00 45.62 79 TYR A C 1
ATOM 657 O O . TYR A 1 79 ? -22.618 17.795 10.070 1.00 45.62 79 TYR A O 1
ATOM 665 N N . ALA A 1 80 ? -21.344 18.585 8.410 1.00 46.66 80 ALA A N 1
ATOM 666 C CA . ALA A 1 80 ? -20.094 18.140 9.010 1.00 46.66 80 ALA A CA 1
ATOM 667 C C . ALA A 1 80 ? -19.350 19.357 9.589 1.00 46.66 80 ALA A C 1
ATOM 669 O O . ALA A 1 80 ? -18.896 20.233 8.849 1.00 46.66 80 ALA A O 1
ATOM 670 N N . TYR A 1 81 ? -19.252 19.428 10.920 1.00 39.53 81 TYR A N 1
ATOM 671 C CA . TYR A 1 81 ? -18.541 20.486 11.648 1.00 39.53 81 TYR A CA 1
ATOM 672 C C . TYR A 1 81 ? -17.088 20.090 11.928 1.00 39.53 81 TYR A C 1
ATOM 674 O O . TYR A 1 81 ? -16.836 19.021 12.488 1.00 39.53 81 TYR A O 1
ATOM 682 N N . PHE A 1 82 ? -16.132 20.971 11.610 1.00 44.50 82 PHE A N 1
ATOM 683 C CA . PHE A 1 82 ? -14.723 20.777 11.956 1.00 44.50 82 PHE A CA 1
ATOM 684 C C . PHE A 1 82 ? -14.083 22.051 12.507 1.00 44.50 82 PHE A C 1
ATOM 686 O O . PHE A 1 82 ? -14.261 23.149 11.983 1.00 44.50 82 PHE A O 1
ATOM 693 N N . LYS A 1 83 ? -13.236 21.885 13.525 1.00 37.09 83 LYS A N 1
ATOM 694 C CA . LYS A 1 83 ? -12.337 22.926 14.029 1.00 37.09 83 LYS A CA 1
ATOM 695 C C . LYS A 1 83 ? -10.896 22.551 13.696 1.00 37.09 83 LYS A C 1
ATOM 697 O O . LYS A 1 83 ? -10.379 21.575 14.237 1.00 37.09 83 LYS A O 1
ATOM 702 N N . PHE A 1 84 ? -10.251 23.302 12.803 1.00 39.50 84 PHE A N 1
ATOM 703 C CA . PHE A 1 84 ? -8.822 23.139 12.525 1.00 39.50 84 PHE A CA 1
ATOM 704 C C . PHE A 1 84 ? -8.023 23.920 13.578 1.00 39.50 84 PHE A C 1
ATOM 706 O O . PHE A 1 84 ? -8.322 25.081 13.824 1.00 39.50 84 PHE A O 1
ATOM 713 N N . GLY A 1 85 ? -7.047 23.279 14.232 1.00 34.19 85 GLY A N 1
ATOM 714 C CA . GLY A 1 85 ? -6.205 23.912 15.267 1.00 34.19 85 GLY A CA 1
ATOM 715 C C . GLY A 1 85 ? -5.725 22.966 16.374 1.00 34.19 85 GLY A C 1
ATOM 716 O O . GLY A 1 85 ? -4.649 23.157 16.934 1.00 34.19 85 GLY A O 1
ATOM 717 N N . GLU A 1 86 ? -6.425 21.856 16.633 1.00 32.88 86 GLU A N 1
ATOM 718 C CA . GLU A 1 86 ? -5.817 20.746 17.377 1.00 32.88 86 GLU A CA 1
ATOM 719 C C . GLU A 1 86 ? -5.009 19.891 16.404 1.00 32.88 86 GLU A C 1
ATOM 721 O O . GLU A 1 86 ? -5.503 18.943 15.794 1.00 32.88 86 GLU A O 1
ATOM 726 N N . THR A 1 87 ? -3.737 20.240 16.234 1.00 29.89 87 THR A N 1
ATOM 727 C CA . THR A 1 87 ? -2.762 19.362 15.590 1.00 29.89 87 THR A CA 1
ATOM 728 C C . THR A 1 87 ? -2.611 18.084 16.420 1.00 29.89 87 THR A C 1
ATOM 730 O O . THR A 1 87 ? -1.674 17.925 17.202 1.00 29.89 87 THR A O 1
ATOM 733 N N . ARG A 1 88 ? -3.496 17.098 16.225 1.00 32.56 88 ARG A N 1
ATOM 734 C CA . ARG A 1 88 ? -3.106 15.714 16.493 1.00 32.56 88 ARG A CA 1
ATOM 735 C C . ARG A 1 88 ? -2.050 15.381 15.462 1.00 32.56 88 ARG A C 1
ATOM 737 O O . ARG A 1 88 ? -2.345 15.233 14.277 1.00 32.56 88 ARG A O 1
ATOM 744 N N . LYS A 1 89 ? -0.794 15.349 15.913 1.00 27.44 89 LYS A N 1
ATOM 745 C CA . LYS A 1 89 ? 0.329 14.834 15.133 1.00 27.44 89 LYS A CA 1
ATOM 746 C C . LYS A 1 89 ? -0.139 13.535 14.492 1.00 27.44 89 LYS A C 1
ATOM 748 O O . LYS A 1 89 ? -0.417 12.575 15.203 1.00 27.44 89 LYS A O 1
ATOM 753 N N . LYS A 1 90 ? -0.253 13.517 13.163 1.00 32.12 90 LYS A N 1
ATOM 754 C CA . LYS A 1 90 ? -0.410 12.276 12.415 1.00 32.12 90 LYS A CA 1
ATOM 755 C C . LYS A 1 90 ? 0.825 11.454 12.761 1.00 32.12 90 LYS A C 1
ATOM 757 O O . LYS A 1 90 ? 1.923 11.792 12.315 1.00 32.12 90 LYS A O 1
ATOM 762 N N . THR A 1 91 ? 0.674 10.476 13.652 1.00 32.28 91 THR A N 1
ATOM 763 C CA . THR A 1 91 ? 1.767 9.576 14.005 1.00 32.28 91 THR A CA 1
ATOM 764 C C . THR A 1 91 ? 2.258 8.983 12.689 1.00 32.28 91 THR A C 1
ATOM 766 O O . THR A 1 91 ? 1.420 8.534 11.898 1.00 32.28 91 THR A O 1
ATOM 769 N N . PRO A 1 92 ? 3.562 9.076 12.376 1.00 32.38 92 PRO A N 1
ATOM 770 C CA . PRO A 1 92 ? 4.087 8.598 11.109 1.00 32.38 92 PRO A CA 1
ATOM 771 C C . PRO A 1 92 ? 3.615 7.165 10.904 1.00 32.38 92 PRO A C 1
ATOM 773 O O . PRO A 1 92 ? 3.884 6.289 11.724 1.00 32.38 92 PRO A O 1
ATOM 776 N N . THR A 1 93 ? 2.848 6.954 9.837 1.00 39.53 93 THR A N 1
ATOM 777 C CA . THR A 1 93 ? 2.378 5.634 9.442 1.00 39.53 93 THR A CA 1
ATOM 778 C C . THR A 1 93 ? 3.609 4.822 9.076 1.00 39.53 93 THR A C 1
ATOM 780 O O . THR A 1 93 ? 4.128 4.945 7.967 1.00 39.53 93 THR A O 1
ATOM 783 N N . ALA A 1 94 ? 4.125 4.053 10.032 1.00 38.12 94 ALA A N 1
ATOM 784 C CA . ALA A 1 94 ? 5.223 3.142 9.782 1.00 38.12 94 ALA A CA 1
ATOM 785 C C . ALA A 1 94 ? 4.783 2.186 8.666 1.00 38.12 94 ALA A C 1
ATOM 787 O O . ALA A 1 94 ? 3.737 1.541 8.751 1.00 38.12 94 ALA A O 1
ATOM 788 N N . SER A 1 95 ? 5.551 2.145 7.579 1.00 45.25 95 SER A N 1
ATOM 789 C CA . SER A 1 95 ? 5.411 1.092 6.581 1.00 45.25 95 SER A CA 1
ATOM 790 C C . SER A 1 95 ? 5.982 -0.179 7.208 1.00 45.25 95 SER A C 1
ATOM 792 O O . SER A 1 95 ? 7.190 -0.319 7.355 1.00 45.25 95 SER A O 1
ATOM 794 N N . GLY A 1 96 ? 5.113 -1.063 7.699 1.00 65.25 96 GLY A N 1
ATOM 795 C CA . GLY A 1 96 ? 5.550 -2.267 8.401 1.00 65.25 96 GLY A CA 1
ATOM 796 C C . GLY A 1 96 ? 4.469 -2.917 9.256 1.00 65.25 96 GLY A C 1
ATOM 797 O O . GLY A 1 96 ? 3.340 -2.434 9.351 1.00 65.25 96 GLY A O 1
ATOM 798 N N . GLU A 1 97 ? 4.832 -4.046 9.856 1.00 83.50 97 GLU A N 1
ATOM 799 C CA . GLU A 1 97 ? 4.045 -4.712 10.891 1.00 83.50 97 GLU A CA 1
ATOM 800 C C . GLU A 1 97 ? 4.050 -3.860 12.171 1.00 83.50 97 GLU A C 1
ATOM 802 O O . GLU A 1 97 ? 5.095 -3.371 12.602 1.00 83.50 97 GLU A O 1
ATOM 807 N N . ILE A 1 98 ? 2.875 -3.660 12.766 1.00 90.50 98 ILE A N 1
ATOM 808 C CA . ILE A 1 98 ? 2.699 -2.986 14.053 1.00 90.50 98 ILE A CA 1
ATOM 809 C C . ILE A 1 98 ? 2.325 -4.045 15.084 1.00 90.50 98 ILE A C 1
ATOM 811 O O . ILE A 1 98 ? 1.350 -4.776 14.908 1.00 90.50 98 ILE A O 1
ATOM 815 N N . ILE A 1 99 ? 3.092 -4.112 16.168 1.00 94.00 99 ILE A N 1
ATOM 816 C CA . ILE A 1 99 ? 2.860 -5.011 17.294 1.00 94.00 99 ILE A CA 1
ATOM 817 C C . ILE A 1 99 ? 2.523 -4.166 18.516 1.00 94.00 99 ILE A C 1
ATOM 819 O O . ILE A 1 99 ? 3.344 -3.383 18.997 1.00 94.00 99 ILE A O 1
ATOM 823 N N . LEU A 1 100 ? 1.313 -4.355 19.034 1.00 96.25 100 LEU A N 1
ATOM 824 C CA . LEU A 1 100 ? 0.859 -3.763 20.284 1.00 96.25 100 LEU A CA 1
ATOM 825 C C . LEU A 1 100 ? 0.861 -4.836 21.369 1.00 96.25 100 LEU A C 1
ATOM 827 O O . LEU A 1 100 ? 0.289 -5.910 21.182 1.00 96.25 100 LEU A O 1
ATOM 831 N N . LYS A 1 101 ? 1.475 -4.545 22.515 1.00 97.00 101 LYS A N 1
ATOM 832 C CA . LYS A 1 101 ? 1.453 -5.423 23.695 1.00 97.00 101 LYS A CA 1
ATOM 833 C C . LYS A 1 101 ? 0.824 -4.663 24.850 1.00 97.00 101 LYS A C 1
ATOM 835 O O . LYS A 1 101 ? 1.352 -3.633 25.267 1.00 97.00 101 LYS A O 1
ATOM 840 N N . LEU A 1 102 ? -0.288 -5.166 25.372 1.00 96.06 102 LEU A N 1
ATOM 841 C CA . LEU A 1 102 ? -0.983 -4.569 26.511 1.00 96.06 102 LEU A CA 1
ATOM 842 C C . LEU A 1 102 ? -1.204 -5.610 27.607 1.00 96.06 102 LEU A C 1
ATOM 844 O O . LEU A 1 102 ? -1.748 -6.688 27.376 1.00 96.06 102 LEU A O 1
ATOM 848 N N . LYS A 1 103 ? -0.790 -5.273 28.823 1.00 96.06 103 LYS A N 1
ATOM 849 C CA . LYS A 1 103 ? -0.969 -6.125 29.997 1.00 96.06 103 LYS A CA 1
ATOM 850 C C . LYS A 1 103 ? -2.204 -5.677 30.771 1.00 96.06 103 LYS A C 1
ATOM 852 O O . LYS A 1 103 ? -2.394 -4.479 30.982 1.00 96.06 103 LYS A O 1
ATOM 857 N N . ILE A 1 104 ? -3.040 -6.623 31.197 1.00 96.56 104 ILE A N 1
ATOM 858 C CA . ILE A 1 104 ? -4.205 -6.307 32.036 1.00 96.56 104 ILE A CA 1
ATOM 859 C C . ILE A 1 104 ? -3.738 -5.651 33.341 1.00 96.56 104 ILE A C 1
ATOM 861 O O . ILE A 1 104 ? -2.687 -6.010 33.873 1.00 96.56 104 ILE A O 1
ATOM 865 N N . ASP A 1 105 ? -4.506 -4.676 33.832 1.00 93.25 105 ASP A N 1
ATOM 866 C CA . ASP A 1 105 ? -4.216 -3.908 35.052 1.00 93.25 105 ASP A CA 1
ATOM 867 C C . ASP A 1 105 ? -2.936 -3.035 34.976 1.00 93.25 105 ASP A C 1
ATOM 869 O O . ASP A 1 105 ? -2.541 -2.416 35.963 1.00 93.25 105 ASP A O 1
ATOM 873 N N . SER A 1 106 ? -2.304 -2.921 33.799 1.00 95.69 106 SER A N 1
ATOM 874 C CA . SER A 1 106 ? -1.183 -2.008 33.534 1.00 95.69 106 SER A CA 1
ATOM 875 C C . SER A 1 106 ? -1.639 -0.798 32.726 1.00 95.69 106 SER A C 1
ATOM 877 O O . SER A 1 106 ? -2.366 -0.930 31.742 1.00 95.69 106 SER A O 1
ATOM 879 N N . LYS A 1 107 ? -1.162 0.392 33.098 1.00 95.62 107 LYS A N 1
ATOM 880 C CA . LYS A 1 107 ? -1.311 1.605 32.280 1.00 95.62 107 LYS A CA 1
ATOM 881 C C . LYS A 1 107 ? -0.271 1.704 31.170 1.00 95.62 107 LYS A C 1
ATOM 883 O O . LYS A 1 107 ? -0.466 2.453 30.228 1.00 95.62 107 LYS A O 1
ATOM 888 N N . ILE A 1 108 ? 0.820 0.951 31.250 1.00 95.31 108 ILE A N 1
ATOM 889 C CA . ILE A 1 108 ? 1.853 0.950 30.214 1.00 95.31 108 ILE A CA 1
ATOM 890 C C . ILE A 1 108 ? 1.523 -0.146 29.202 1.00 95.31 108 ILE A C 1
ATOM 892 O O . ILE A 1 108 ? 1.382 -1.316 29.576 1.00 95.31 108 ILE A O 1
ATOM 896 N N . MET A 1 109 ? 1.424 0.244 27.934 1.00 95.56 109 MET A N 1
ATOM 897 C CA . MET A 1 109 ? 1.438 -0.648 26.776 1.00 95.56 109 MET A CA 1
ATOM 898 C C . MET A 1 109 ? 2.703 -0.412 25.947 1.00 95.56 109 MET A C 1
ATOM 900 O O . MET A 1 109 ? 3.433 0.546 26.182 1.00 95.56 109 MET A O 1
ATOM 904 N N . TYR A 1 110 ? 2.952 -1.264 24.958 1.00 93.31 110 TYR A N 1
ATOM 905 C CA . TYR A 1 110 ? 4.063 -1.106 24.024 1.00 93.31 110 TYR A CA 1
ATOM 906 C C . TYR A 1 110 ? 3.556 -1.063 22.588 1.00 93.31 110 TYR A C 1
ATOM 908 O O . TYR A 1 110 ? 2.697 -1.863 22.221 1.00 93.31 110 TYR A O 1
ATOM 916 N N . VAL A 1 111 ? 4.122 -0.163 21.786 1.00 92.19 111 VAL A N 1
ATOM 917 C CA . VAL A 1 111 ? 3.942 -0.054 20.334 1.00 92.19 111 VAL A CA 1
ATOM 918 C C . VAL A 1 111 ? 5.303 -0.299 19.695 1.00 92.19 111 VAL A C 1
ATOM 920 O O . VAL A 1 111 ? 6.203 0.518 19.870 1.00 92.19 111 VAL A O 1
ATOM 923 N N . ASN A 1 112 ? 5.483 -1.423 18.995 1.00 89.31 112 ASN A N 1
ATOM 924 C CA . ASN A 1 112 ? 6.785 -1.823 18.437 1.00 89.31 112 ASN A CA 1
ATOM 925 C C . ASN A 1 112 ? 7.919 -1.687 19.473 1.00 89.31 112 ASN A C 1
ATOM 927 O O . ASN A 1 112 ? 8.920 -1.013 19.245 1.00 89.31 112 ASN A O 1
ATOM 931 N N . ASP A 1 113 ? 7.680 -2.252 20.660 1.00 89.44 113 ASP A N 1
ATOM 932 C CA . ASP A 1 113 ? 8.566 -2.226 21.834 1.00 89.44 113 ASP A CA 1
ATOM 933 C C . ASP A 1 113 ? 8.854 -0.834 22.440 1.00 89.44 113 ASP A C 1
ATOM 935 O O . ASP A 1 113 ? 9.560 -0.726 23.442 1.00 89.44 113 ASP A O 1
ATOM 939 N N . 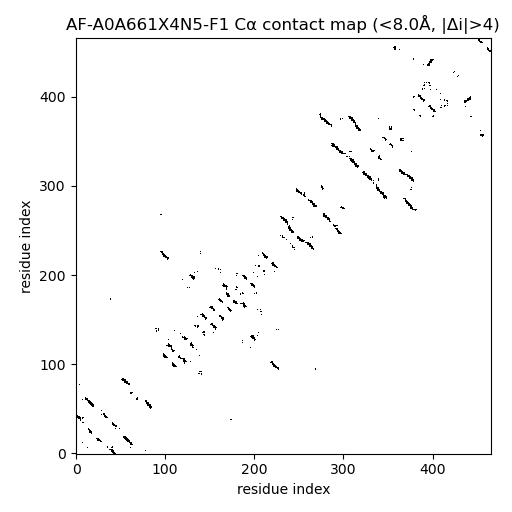THR A 1 114 ? 8.230 0.230 21.928 1.00 87.94 114 THR A N 1
ATOM 940 C CA . THR A 1 114 ? 8.253 1.563 22.548 1.00 87.94 114 THR A CA 1
ATOM 941 C C . THR A 1 114 ? 7.119 1.690 23.569 1.00 87.94 114 THR A C 1
ATOM 943 O O . THR A 1 114 ? 5.964 1.461 23.203 1.00 87.94 114 THR A O 1
ATOM 946 N N . PRO A 1 115 ? 7.392 2.050 24.837 1.00 90.94 115 PRO A N 1
ATOM 947 C CA . PRO A 1 115 ? 6.349 2.191 25.847 1.00 90.94 115 PRO A CA 1
ATOM 948 C C . PRO A 1 115 ? 5.437 3.395 25.564 1.00 90.94 115 PRO A C 1
ATOM 950 O O . PRO A 1 115 ? 5.901 4.471 25.189 1.00 90.94 115 PRO A O 1
ATOM 953 N N . LEU A 1 116 ? 4.139 3.214 25.797 1.00 91.00 116 LEU A N 1
ATOM 954 C CA . LEU A 1 116 ? 3.093 4.229 25.710 1.00 91.00 116 LEU A CA 1
ATOM 955 C C . LEU A 1 116 ? 2.215 4.140 26.963 1.00 91.00 116 LEU A C 1
ATOM 957 O O . LEU A 1 116 ? 1.711 3.067 27.303 1.00 91.00 116 LEU A O 1
ATOM 961 N N . GLU A 1 117 ? 2.036 5.263 27.655 1.00 93.56 117 GLU A N 1
ATOM 962 C CA . GLU A 1 117 ? 1.200 5.337 28.854 1.00 93.56 117 GLU A CA 1
ATOM 963 C C . GLU A 1 117 ? -0.263 5.629 28.497 1.00 93.56 117 GLU A C 1
ATOM 965 O O . GLU A 1 117 ? -0.580 6.549 27.739 1.00 93.56 117 GLU A O 1
ATOM 970 N N . MET A 1 118 ? -1.158 4.833 29.075 1.00 92.75 118 MET A N 1
ATOM 971 C CA . MET A 1 118 ? -2.602 4.974 29.004 1.00 92.75 118 MET A CA 1
ATOM 972 C C . MET A 1 118 ? -3.143 5.630 30.268 1.00 92.75 118 MET A C 1
ATOM 974 O O . MET A 1 118 ? -2.654 5.412 31.375 1.00 92.75 118 MET A O 1
ATOM 978 N N . ASP A 1 119 ? -4.224 6.382 30.129 1.00 89.31 119 ASP A N 1
ATOM 979 C CA . ASP A 1 119 ? -4.902 6.993 31.269 1.00 89.31 119 ASP A CA 1
ATOM 980 C C . ASP A 1 119 ? -5.651 5.977 32.151 1.00 89.31 119 ASP A C 1
ATOM 982 O O . ASP A 1 119 ? -5.676 6.120 33.381 1.00 89.31 119 ASP A O 1
ATOM 986 N N . VAL A 1 120 ? -6.204 4.928 31.540 1.00 93.19 120 VAL A N 1
ATOM 987 C CA . VAL A 1 120 ? -6.920 3.825 32.189 1.00 93.19 120 VAL A CA 1
ATOM 988 C C . VAL A 1 120 ? -6.354 2.490 31.704 1.00 93.19 120 VAL A C 1
ATOM 990 O O . VAL A 1 120 ? -6.125 2.297 30.511 1.00 93.19 120 VAL A O 1
ATOM 993 N N . SER A 1 121 ? -6.128 1.556 32.631 1.00 95.12 121 SER A N 1
ATOM 994 C CA . SER A 1 121 ? -5.622 0.221 32.304 1.00 95.12 121 SER A CA 1
ATOM 995 C C . SER A 1 121 ? -6.685 -0.639 31.603 1.00 95.12 121 SER A C 1
ATOM 997 O O . SER A 1 121 ? -7.879 -0.478 31.870 1.00 95.12 121 SER A O 1
ATOM 999 N N . PRO A 1 122 ? -6.287 -1.601 30.751 1.00 95.94 122 PRO A N 1
ATOM 1000 C CA . PRO A 1 122 ? -7.194 -2.604 30.216 1.00 95.94 122 PRO A CA 1
ATOM 1001 C C . PRO A 1 122 ? -7.773 -3.442 31.355 1.00 95.94 122 PRO A C 1
ATOM 1003 O O . PRO A 1 122 ? -7.055 -3.807 32.289 1.00 95.94 122 PRO A O 1
ATOM 1006 N N . ILE A 1 123 ? -9.055 -3.777 31.250 1.00 95.81 123 ILE A N 1
ATOM 1007 C CA . ILE A 1 123 ? -9.799 -4.557 32.246 1.00 95.81 123 ILE A CA 1
ATOM 1008 C C . ILE A 1 123 ? -10.475 -5.754 31.586 1.00 95.81 123 ILE A C 1
ATOM 1010 O O . ILE A 1 123 ? -10.726 -5.747 30.382 1.00 95.81 123 ILE A O 1
ATOM 1014 N N . ILE A 1 124 ? -10.796 -6.778 32.377 1.00 96.75 124 ILE A N 1
ATOM 1015 C CA . ILE A 1 124 ? -11.587 -7.922 31.918 1.00 96.75 124 ILE A CA 1
ATOM 1016 C C . ILE A 1 124 ? -13.000 -7.806 32.480 1.00 96.75 124 ILE A C 1
ATOM 1018 O O . ILE A 1 124 ? -13.188 -7.780 33.694 1.00 96.75 124 ILE A O 1
ATOM 1022 N N . ILE A 1 125 ? -13.990 -7.778 31.593 1.00 95.50 125 ILE A N 1
ATOM 1023 C CA . ILE A 1 125 ? -15.416 -7.807 31.931 1.00 95.50 125 ILE A CA 1
ATOM 1024 C C . ILE A 1 125 ? -16.076 -8.867 31.059 1.00 95.50 125 ILE A C 1
ATOM 1026 O O . ILE A 1 125 ? -15.802 -8.944 29.863 1.00 95.50 125 ILE A O 1
ATOM 1030 N N . GLU A 1 126 ? -16.913 -9.715 31.663 1.00 96.31 126 GLU A N 1
ATOM 1031 C CA . GLU A 1 126 ? -17.608 -10.804 30.957 1.00 96.31 126 GLU A CA 1
ATOM 1032 C C . GLU A 1 126 ? -16.646 -11.718 30.160 1.00 96.31 126 GLU A C 1
ATOM 1034 O O . GLU A 1 126 ? -16.958 -12.209 29.075 1.00 96.31 126 GLU A O 1
ATOM 1039 N N . GLY A 1 127 ? -15.430 -11.922 30.686 1.00 95.00 127 GLY A N 1
ATOM 1040 C CA . GLY A 1 127 ? -14.399 -12.748 30.048 1.00 95.00 127 GLY A CA 1
ATOM 1041 C C . GLY A 1 127 ? -13.797 -12.147 28.770 1.00 95.00 127 GLY A C 1
ATOM 1042 O O . GLY A 1 127 ? -13.213 -12.880 27.968 1.00 95.00 127 GLY A O 1
ATOM 1043 N N . ARG A 1 128 ? -13.945 -10.835 28.546 1.00 96.94 128 ARG A N 1
ATOM 1044 C CA . ARG A 1 128 ? -13.341 -10.100 27.427 1.00 96.94 128 ARG A CA 1
ATOM 1045 C C . ARG A 1 128 ? -12.537 -8.910 27.916 1.00 96.94 128 ARG A C 1
ATOM 1047 O O . ARG A 1 128 ? -12.911 -8.252 28.882 1.00 96.94 128 ARG A O 1
ATOM 1054 N N . THR A 1 129 ? -11.443 -8.626 27.218 1.00 97.25 129 THR A N 1
ATOM 1055 C CA . THR A 1 129 ? -10.632 -7.434 27.470 1.00 97.25 129 THR A CA 1
ATOM 1056 C C . THR A 1 129 ? -11.314 -6.206 26.887 1.00 97.25 129 THR A C 1
ATOM 1058 O O . THR A 1 129 ? -11.687 -6.199 25.710 1.00 97.25 129 THR A O 1
ATOM 1061 N N . LEU A 1 130 ? -11.445 -5.166 27.705 1.00 97.56 130 LEU A N 1
ATOM 1062 C CA . LEU A 1 130 ? -11.917 -3.843 27.325 1.00 97.56 130 LEU A CA 1
ATOM 1063 C C . LEU A 1 130 ? -10.845 -2.798 27.670 1.00 97.56 130 LEU A C 1
ATOM 1065 O O . LEU A 1 130 ? -10.230 -2.871 28.734 1.00 97.56 130 LEU A O 1
ATOM 1069 N N . LEU A 1 131 ? -10.635 -1.812 26.796 1.00 96.38 131 LEU A N 1
ATOM 1070 C CA . LEU A 1 131 ? -9.790 -0.637 27.069 1.00 96.38 131 LEU A CA 1
ATOM 1071 C C . LEU A 1 131 ? -10.253 0.594 26.269 1.00 96.38 131 LEU A C 1
ATOM 1073 O O . LEU A 1 131 ? -11.103 0.448 25.380 1.00 96.38 131 LEU A O 1
ATOM 1077 N N . PRO A 1 132 ? -9.684 1.791 26.520 1.00 95.12 132 PRO A N 1
ATOM 1078 C CA . PRO A 1 132 ? -9.913 2.950 25.671 1.00 95.12 132 PRO A CA 1
ATOM 1079 C C . PRO A 1 132 ? -9.342 2.695 24.272 1.00 95.12 132 PRO A C 1
ATOM 1081 O O . PRO A 1 132 ? -8.129 2.669 24.066 1.00 95.12 132 PRO A O 1
ATOM 1084 N N . ILE A 1 133 ? -10.227 2.499 23.292 1.00 92.81 133 ILE A N 1
ATOM 1085 C CA . ILE A 1 133 ? -9.846 1.974 21.971 1.00 92.81 133 ILE A CA 1
ATOM 1086 C C . ILE A 1 133 ? -8.850 2.851 21.214 1.00 92.81 133 ILE A C 1
ATOM 1088 O O . ILE A 1 133 ? -8.118 2.359 20.364 1.00 92.81 133 ILE A O 1
ATOM 1092 N N . ARG A 1 134 ? -8.794 4.144 21.543 1.00 91.88 134 ARG A N 1
ATOM 1093 C CA . ARG A 1 134 ? -7.884 5.120 20.940 1.00 91.88 134 ARG A CA 1
ATOM 1094 C C . ARG A 1 134 ? -6.422 4.667 20.994 1.00 91.88 134 ARG A C 1
ATOM 1096 O O . ARG A 1 134 ? -5.717 4.826 20.007 1.00 91.88 134 ARG A O 1
ATOM 1103 N N . TYR A 1 135 ? -6.010 4.020 22.086 1.00 93.06 135 TYR A N 1
ATOM 1104 C CA . TYR A 1 135 ? -4.652 3.491 22.251 1.00 93.06 135 TYR A CA 1
ATOM 1105 C C . TYR A 1 135 ? -4.325 2.315 21.328 1.00 93.06 135 TYR A C 1
ATOM 1107 O O . TYR A 1 135 ? -3.157 2.021 21.097 1.00 93.06 135 TYR A O 1
ATOM 1115 N N . ILE A 1 136 ? -5.348 1.650 20.789 1.00 92.56 136 ILE A N 1
ATOM 1116 C CA . ILE A 1 136 ? -5.190 0.626 19.756 1.00 92.56 136 ILE A CA 1
ATOM 1117 C C . ILE A 1 136 ? -5.326 1.256 18.377 1.00 92.56 136 ILE A C 1
ATOM 1119 O O . ILE A 1 136 ? -4.487 1.013 17.530 1.00 92.56 136 ILE A O 1
ATOM 1123 N N . ALA A 1 137 ? -6.350 2.078 18.161 1.00 89.31 137 ALA A N 1
ATOM 1124 C CA . ALA A 1 137 ? -6.703 2.647 16.866 1.00 89.31 137 ALA A CA 1
ATOM 1125 C C . ALA A 1 137 ? -5.645 3.628 16.321 1.00 89.31 137 ALA A C 1
ATOM 1127 O O . ALA A 1 137 ? -5.214 3.492 15.177 1.00 89.31 137 ALA A O 1
ATOM 1128 N N . GLU A 1 138 ? -5.182 4.586 17.132 1.00 86.44 138 GLU A N 1
ATOM 1129 C CA . GLU A 1 138 ? -4.282 5.653 16.665 1.00 86.44 138 GLU A CA 1
ATOM 1130 C C . GLU A 1 138 ? -2.920 5.133 16.168 1.00 86.44 138 GLU A C 1
ATOM 1132 O O . GLU A 1 138 ? -2.487 5.583 15.104 1.00 86.44 138 GLU A O 1
ATOM 1137 N N . PRO A 1 139 ? -2.249 4.166 16.836 1.00 87.81 139 PRO A N 1
ATOM 1138 C CA . PRO A 1 139 ? -1.035 3.554 16.294 1.00 87.81 139 PRO A CA 1
ATOM 1139 C C . PRO A 1 139 ? -1.214 2.927 14.909 1.00 87.81 139 PRO A C 1
ATOM 1141 O O . PRO A 1 139 ? -0.282 2.949 14.111 1.00 87.81 139 PRO A O 1
ATOM 1144 N N . LEU A 1 140 ? -2.404 2.401 14.600 1.00 86.31 140 LEU A N 1
ATOM 1145 C CA . LEU A 1 140 ? -2.715 1.805 13.294 1.00 86.31 140 LEU A CA 1
ATOM 1146 C C . LEU A 1 140 ? -2.983 2.862 12.212 1.00 86.31 140 LEU A C 1
ATOM 1148 O O . LEU A 1 140 ? -3.079 2.522 11.034 1.00 86.31 140 LEU A O 1
ATOM 1152 N N . GLY A 1 141 ? -3.093 4.136 12.600 1.00 80.06 141 GLY A N 1
ATOM 1153 C CA . GLY A 1 141 ? -3.517 5.237 11.739 1.00 80.06 141 GLY A CA 1
ATOM 1154 C C . GLY A 1 141 ? -5.035 5.406 11.655 1.00 80.06 141 GLY A C 1
ATOM 1155 O O . GLY A 1 141 ? -5.498 6.151 10.795 1.00 80.06 141 GLY A O 1
ATOM 1156 N N . ALA A 1 142 ? -5.797 4.729 12.519 1.00 81.94 142 ALA A N 1
ATOM 1157 C CA . ALA A 1 142 ? -7.249 4.832 12.557 1.00 81.94 142 ALA A CA 1
ATOM 1158 C C . ALA A 1 142 ? -7.695 6.073 13.345 1.00 81.94 142 ALA A C 1
ATOM 1160 O O . ALA A 1 142 ? -7.087 6.453 14.349 1.00 81.94 142 ALA A O 1
ATOM 1161 N N . GLU A 1 143 ? -8.794 6.680 12.910 1.00 80.31 143 GLU A N 1
ATOM 1162 C CA . GLU A 1 143 ? -9.435 7.803 13.589 1.00 80.31 143 GLU A CA 1
ATOM 1163 C C . GLU A 1 143 ? -10.529 7.294 14.535 1.00 80.31 143 GLU A C 1
ATOM 1165 O O . GLU A 1 143 ? -11.188 6.288 14.265 1.00 80.31 143 GLU A O 1
ATOM 1170 N N . VAL A 1 144 ? -10.716 7.982 15.667 1.00 83.44 144 VAL A N 1
ATOM 1171 C CA . VAL A 1 144 ? -11.738 7.640 16.668 1.00 83.44 144 VAL A CA 1
ATOM 1172 C C . VAL A 1 144 ? -12.598 8.859 16.976 1.00 83.44 144 VAL A C 1
ATOM 1174 O O . VAL A 1 144 ? -12.111 9.832 17.561 1.00 83.44 144 VAL A O 1
ATOM 1177 N N . GLY A 1 145 ? -13.878 8.770 16.627 1.00 82.69 145 GLY A N 1
ATOM 1178 C CA . GLY A 1 145 ? -14.922 9.747 16.916 1.00 82.69 145 GLY A CA 1
ATOM 1179 C C . GLY A 1 145 ? -15.780 9.354 18.120 1.00 82.69 145 GLY A C 1
ATOM 1180 O O . GLY A 1 145 ? -15.920 8.174 18.451 1.00 82.69 145 GLY A O 1
ATOM 1181 N N . TRP A 1 146 ? -16.357 10.358 18.777 1.00 87.19 146 TRP A N 1
ATOM 1182 C CA . TRP A 1 146 ? -17.323 10.190 19.860 1.00 87.19 146 TRP A CA 1
ATOM 1183 C C . TRP A 1 146 ? -18.520 11.106 19.630 1.00 87.19 146 TRP A C 1
ATOM 1185 O O . TRP A 1 146 ? -18.346 12.314 19.484 1.00 87.19 146 TRP A O 1
ATOM 1195 N N . ASP A 1 147 ? -19.712 10.526 19.661 1.00 82.75 147 ASP A N 1
ATOM 1196 C CA . ASP A 1 147 ? -20.985 11.233 19.675 1.00 82.75 147 ASP A CA 1
ATOM 1197 C C . ASP A 1 147 ? -21.594 11.119 21.077 1.00 82.75 147 ASP A C 1
ATOM 1199 O O . ASP A 1 147 ? -21.947 10.028 21.541 1.00 82.75 147 ASP A O 1
ATOM 1203 N N . GLY A 1 148 ? -21.684 12.252 21.775 1.00 82.38 148 GLY A N 1
ATOM 1204 C CA . GLY A 1 148 ? -22.231 12.314 23.129 1.00 82.38 148 GLY A CA 1
ATOM 1205 C C . GLY A 1 148 ? -23.751 12.166 23.196 1.00 82.38 148 GLY A C 1
ATOM 1206 O O . GLY A 1 148 ? -24.254 11.690 24.215 1.00 82.38 148 GLY A O 1
ATOM 1207 N N . THR A 1 149 ? -24.461 12.531 22.128 1.00 86.12 149 THR A N 1
ATOM 1208 C CA . THR A 1 149 ? -25.924 12.476 22.034 1.00 86.12 149 THR A CA 1
ATOM 1209 C C . THR A 1 149 ? -26.372 11.033 21.846 1.00 86.12 149 THR A C 1
ATOM 1211 O O . THR A 1 149 ? -27.171 10.517 22.628 1.00 86.12 149 THR A O 1
ATOM 1214 N N . GLU A 1 150 ? -25.778 10.333 20.878 1.00 86.00 150 GLU A N 1
ATOM 1215 C CA . GLU A 1 150 ? -26.065 8.917 20.632 1.00 86.00 150 GLU A CA 1
ATOM 1216 C C . GLU A 1 150 ? -25.337 7.970 21.598 1.00 86.00 150 GLU A C 1
ATOM 1218 O O . GLU A 1 150 ? -25.645 6.776 21.655 1.00 86.00 150 GLU A O 1
ATOM 1223 N N . LYS A 1 151 ? -24.348 8.478 22.346 1.00 92.31 151 LYS A N 1
ATOM 1224 C CA . LYS A 1 151 ? -23.374 7.671 23.100 1.00 92.31 151 LYS A CA 1
ATOM 1225 C C . LYS A 1 151 ? -22.716 6.627 22.194 1.00 92.31 151 LYS A C 1
ATOM 1227 O O . LYS A 1 151 ? -22.682 5.435 22.517 1.00 92.31 151 LYS A O 1
ATOM 1232 N N . LYS A 1 152 ? -22.217 7.082 21.047 1.00 92.12 152 LYS A N 1
ATOM 1233 C CA . LYS A 1 152 ? -21.654 6.249 19.982 1.00 92.12 152 LYS A CA 1
ATOM 1234 C C . LYS A 1 152 ? -20.162 6.518 19.821 1.00 92.12 152 LYS A C 1
ATOM 1236 O O . LYS A 1 152 ? -19.721 7.664 19.802 1.00 92.12 152 LYS A O 1
ATOM 1241 N N . VAL A 1 153 ? -19.380 5.452 19.695 1.00 91.69 153 VAL A N 1
ATOM 1242 C CA . VAL A 1 153 ? -17.988 5.505 19.246 1.00 91.69 153 VAL A CA 1
ATOM 1243 C C . VAL A 1 153 ? -17.936 5.106 17.784 1.00 91.69 153 VAL A C 1
ATOM 1245 O O . VAL A 1 153 ? -18.466 4.058 17.415 1.00 91.69 153 VAL A O 1
ATOM 1248 N N . THR A 1 154 ? -17.228 5.902 16.995 1.00 87.25 154 THR A N 1
ATOM 1249 C CA . THR A 1 154 ? -16.914 5.601 15.600 1.00 87.25 154 THR A CA 1
ATOM 1250 C C . THR A 1 154 ? -15.418 5.363 15.474 1.00 87.25 154 THR A C 1
ATOM 1252 O O . THR A 1 154 ? -14.628 6.155 15.983 1.00 87.25 154 THR A O 1
ATOM 1255 N N . VAL A 1 155 ? -15.013 4.285 14.808 1.00 87.69 155 VAL A N 1
ATOM 1256 C CA . VAL A 1 155 ? -13.613 3.997 14.479 1.00 87.69 155 VAL A CA 1
ATOM 1257 C C . VAL A 1 155 ? -13.495 3.822 12.972 1.00 87.69 155 VAL A C 1
ATOM 1259 O O . VAL A 1 155 ? -14.231 3.021 12.398 1.00 87.69 155 VAL A O 1
ATOM 1262 N N . SER A 1 156 ? -12.577 4.549 12.336 1.00 79.75 156 SER A N 1
ATOM 1263 C CA . SER A 1 156 ? -12.387 4.500 10.883 1.00 79.75 156 SER A CA 1
ATOM 1264 C C . SER A 1 156 ? -10.925 4.313 10.494 1.00 79.75 156 SER A C 1
ATOM 1266 O O . SER A 1 156 ? -10.057 5.050 10.963 1.00 79.75 156 SER A O 1
ATOM 1268 N N . LEU A 1 157 ? -10.662 3.356 9.608 1.00 79.44 157 LEU A N 1
ATOM 1269 C CA . LEU A 1 157 ? -9.347 3.073 9.034 1.00 79.44 157 LEU A CA 1
ATOM 1270 C C . LEU A 1 157 ? -9.523 2.675 7.571 1.00 79.44 157 LEU A C 1
ATOM 1272 O O . LEU A 1 157 ? -10.158 1.663 7.298 1.00 79.44 157 LEU A O 1
ATOM 1276 N N . ASP A 1 158 ? -8.947 3.446 6.650 1.00 75.31 158 ASP A N 1
ATOM 1277 C CA . ASP A 1 158 ? -9.082 3.226 5.206 1.00 75.31 158 ASP A CA 1
ATOM 1278 C C . ASP A 1 158 ? -10.563 3.085 4.773 1.00 75.31 158 ASP A C 1
ATOM 1280 O O . ASP A 1 158 ? -11.310 4.060 4.841 1.00 75.31 158 ASP A O 1
ATOM 1284 N N . ASP A 1 159 ? -10.998 1.902 4.332 1.00 70.81 159 ASP A N 1
ATOM 1285 C CA . ASP A 1 159 ? -12.372 1.567 3.923 1.00 70.81 159 ASP A CA 1
ATOM 1286 C C . ASP A 1 159 ? -13.198 0.856 5.017 1.00 70.81 159 ASP A C 1
ATOM 1288 O O . ASP A 1 159 ? -14.322 0.408 4.772 1.00 70.81 159 ASP A O 1
ATOM 1292 N N . ILE A 1 160 ? -12.652 0.749 6.230 1.00 75.38 160 ILE A N 1
ATOM 1293 C CA . ILE A 1 160 ? -13.286 0.111 7.385 1.00 75.38 160 ILE A CA 1
ATOM 1294 C C . ILE A 1 160 ? -13.884 1.185 8.293 1.00 75.38 160 ILE A C 1
ATOM 1296 O O . ILE A 1 160 ? -13.190 2.090 8.760 1.00 75.38 160 ILE A O 1
ATOM 1300 N N . PHE A 1 161 ? -15.169 1.038 8.596 1.00 78.00 161 PHE A N 1
ATOM 1301 C CA . PHE A 1 161 ? -15.953 1.921 9.447 1.00 78.00 161 PHE A CA 1
ATOM 1302 C C . PHE A 1 161 ? -16.715 1.099 10.487 1.00 78.00 161 PHE A C 1
ATOM 1304 O O . PHE A 1 161 ? -17.503 0.219 10.138 1.00 78.00 161 PHE A O 1
ATOM 1311 N N . ILE A 1 162 ? -16.466 1.360 11.768 1.00 91.38 162 ILE A N 1
ATOM 1312 C CA . ILE A 1 162 ? -17.027 0.598 12.887 1.00 91.38 162 ILE A CA 1
ATOM 1313 C C . ILE A 1 162 ? -17.760 1.555 13.824 1.00 91.38 162 ILE A C 1
ATOM 1315 O O . ILE A 1 162 ? -17.165 2.504 14.330 1.00 91.38 162 ILE A O 1
ATOM 1319 N N . GLU A 1 163 ? -19.023 1.265 14.113 1.00 93.88 163 GLU A N 1
ATOM 1320 C CA . GLU A 1 163 ? -19.855 2.019 15.051 1.00 93.88 163 GLU A CA 1
ATOM 1321 C C . GLU A 1 163 ? -20.277 1.134 16.223 1.00 93.88 163 GLU A C 1
ATOM 1323 O O . GLU A 1 163 ? -20.795 0.030 16.033 1.00 93.88 163 GLU A O 1
ATOM 1328 N N . LEU A 1 164 ? -20.075 1.621 17.448 1.00 97.44 164 LEU A N 1
ATOM 1329 C CA . LEU A 1 164 ? -20.490 0.937 18.669 1.00 97.44 164 LEU A CA 1
ATOM 1330 C C . LEU A 1 164 ? -21.202 1.907 19.610 1.00 97.44 164 LEU A C 1
ATOM 1332 O O . LEU A 1 164 ? -20.708 3.002 19.863 1.00 97.44 164 LEU A O 1
ATOM 1336 N N . TRP A 1 165 ? -22.312 1.477 20.208 1.00 98.00 165 TRP A N 1
ATOM 1337 C CA . TRP A 1 165 ? -23.080 2.283 21.163 1.00 98.00 165 TRP A CA 1
ATOM 1338 C C . TRP A 1 165 ? -22.853 1.806 22.596 1.00 98.00 165 TRP A C 1
ATOM 1340 O O . TRP A 1 165 ? -22.825 0.601 22.868 1.00 98.00 165 TRP A O 1
ATOM 1350 N N . ILE A 1 166 ? -22.743 2.745 23.539 1.00 97.94 166 ILE A N 1
ATOM 1351 C CA . ILE A 1 166 ? -22.636 2.423 24.967 1.00 97.94 166 ILE A CA 1
ATOM 1352 C C . ILE A 1 166 ? -23.821 1.565 25.408 1.00 97.94 166 ILE A C 1
ATOM 1354 O O . ILE A 1 166 ? -24.981 1.915 25.205 1.00 97.94 166 ILE A O 1
ATOM 1358 N N . GLY A 1 167 ? -23.519 0.436 26.051 1.00 96.94 167 GLY A N 1
ATOM 1359 C CA . GLY A 1 167 ? -24.523 -0.464 26.606 1.00 96.94 167 GLY A CA 1
ATOM 1360 C C . GLY A 1 167 ? -25.208 -1.396 25.601 1.00 96.94 167 GLY A C 1
ATOM 1361 O O . GLY A 1 167 ? -25.973 -2.251 26.051 1.00 96.94 167 GLY A O 1
ATOM 1362 N N . LYS A 1 168 ? -24.928 -1.297 24.293 1.00 98.00 168 LYS A N 1
ATOM 1363 C CA . LYS A 1 168 ? -25.437 -2.238 23.282 1.00 98.00 168 LYS A CA 1
ATOM 1364 C C . LYS A 1 168 ? -24.451 -3.381 23.040 1.00 98.00 168 LYS A C 1
ATOM 1366 O O . LYS A 1 168 ? -23.242 -3.195 23.116 1.00 98.00 168 LYS A O 1
ATOM 1371 N N . ASN A 1 169 ? -24.973 -4.569 22.753 1.00 97.44 169 ASN A N 1
ATOM 1372 C CA . ASN A 1 169 ? -24.188 -5.760 22.410 1.00 97.44 169 ASN A CA 1
ATOM 1373 C C . ASN A 1 169 ? -24.100 -6.004 20.890 1.00 97.44 169 ASN A C 1
ATOM 1375 O O . ASN A 1 169 ? -23.514 -6.998 20.459 1.00 97.44 169 ASN A O 1
ATOM 1379 N N . THR A 1 170 ? -24.660 -5.098 20.087 1.00 96.94 170 THR A N 1
ATOM 1380 C CA . THR A 1 170 ? -24.502 -5.037 18.633 1.00 96.94 170 THR A CA 1
ATOM 1381 C C . THR A 1 170 ? -23.730 -3.781 18.233 1.00 96.94 170 THR A C 1
ATOM 1383 O O . THR A 1 170 ? -23.672 -2.788 18.965 1.00 96.94 170 THR A O 1
ATOM 1386 N N . ALA A 1 171 ? -23.092 -3.859 17.073 1.00 96.25 171 ALA A N 1
ATOM 1387 C CA . ALA A 1 171 ? -22.301 -2.814 16.441 1.00 96.25 171 ALA A CA 1
ATOM 1388 C C . ALA A 1 171 ? -22.607 -2.796 14.937 1.00 96.25 171 ALA A C 1
ATOM 1390 O O . ALA A 1 171 ? -23.170 -3.758 14.415 1.00 96.25 171 ALA A O 1
ATOM 1391 N N . ARG A 1 172 ? -22.217 -1.740 14.221 1.00 87.31 172 ARG A N 1
ATOM 1392 C CA . ARG A 1 172 ? -22.246 -1.722 12.750 1.00 87.31 172 ARG A CA 1
ATOM 1393 C C . ARG A 1 172 ? -20.829 -1.728 12.204 1.00 87.31 172 ARG A C 1
ATOM 1395 O O . ARG A 1 172 ? -19.969 -1.018 12.714 1.00 87.31 172 ARG A O 1
ATOM 1402 N N . VAL A 1 173 ? -20.588 -2.541 11.181 1.00 81.25 173 VAL A N 1
ATOM 1403 C CA . VAL A 1 173 ? -19.323 -2.584 10.438 1.00 81.25 173 VAL A CA 1
ATOM 1404 C C . VAL A 1 173 ? -19.650 -2.367 8.971 1.00 81.25 173 VAL A C 1
ATOM 1406 O O . VAL A 1 173 ? -20.322 -3.202 8.369 1.00 81.25 173 VAL A O 1
ATOM 1409 N N . ASN A 1 174 ? -19.196 -1.246 8.411 1.00 72.06 174 ASN A N 1
ATOM 1410 C CA . ASN A 1 174 ? -19.518 -0.801 7.053 1.00 72.06 174 ASN A CA 1
ATOM 1411 C C . ASN A 1 174 ? -21.035 -0.819 6.787 1.00 72.06 174 ASN A C 1
ATOM 1413 O O . ASN A 1 174 ? -21.496 -1.404 5.813 1.00 72.06 174 ASN A O 1
ATOM 1417 N N . GLY A 1 175 ? -21.814 -0.246 7.712 1.00 69.94 175 GLY A N 1
ATOM 1418 C CA . GLY A 1 175 ? -23.281 -0.191 7.644 1.00 69.94 175 GLY A CA 1
ATOM 1419 C C . GLY A 1 175 ? -24.002 -1.484 8.048 1.00 69.94 175 GLY A C 1
ATOM 1420 O O . GLY A 1 175 ? -25.174 -1.440 8.411 1.00 69.94 175 GLY A O 1
ATOM 1421 N N . VAL A 1 176 ? -23.315 -2.630 8.074 1.00 71.88 176 VAL A N 1
ATOM 1422 C CA . VAL A 1 176 ? -23.924 -3.928 8.396 1.00 71.88 176 VAL A CA 1
ATOM 1423 C C . VAL A 1 176 ? -23.913 -4.174 9.902 1.00 71.88 176 VAL A C 1
ATOM 1425 O O . VAL A 1 176 ? -22.855 -4.159 10.534 1.00 71.88 176 VAL A O 1
ATOM 1428 N N . GLU A 1 177 ? -25.082 -4.443 10.485 1.00 92.31 177 GLU A N 1
ATOM 1429 C CA . GLU A 1 177 ? -25.201 -4.789 11.904 1.00 92.31 177 GLU A CA 1
ATOM 1430 C C . GLU A 1 177 ? -24.577 -6.161 12.209 1.00 92.31 177 GLU A C 1
ATOM 1432 O O . GLU A 1 177 ? -24.785 -7.143 11.493 1.00 92.31 177 GLU A O 1
ATOM 1437 N N . LYS A 1 178 ? -23.793 -6.231 13.289 1.00 93.19 178 LYS A N 1
ATOM 1438 C CA . LYS A 1 178 ? -23.115 -7.438 13.770 1.00 93.19 178 LYS A CA 1
ATOM 1439 C C . LYS A 1 178 ? -23.183 -7.527 15.298 1.00 93.19 178 LYS A C 1
ATOM 1441 O O . LYS A 1 178 ? -23.028 -6.506 15.974 1.00 93.19 178 LYS A O 1
ATOM 1446 N N . PRO A 1 179 ? -23.346 -8.730 15.877 1.00 97.19 179 PRO A N 1
ATOM 1447 C CA . PRO A 1 179 ? -23.126 -8.925 17.306 1.00 97.19 179 PRO A CA 1
ATOM 1448 C C . PRO A 1 179 ? -21.653 -8.668 17.653 1.00 97.19 179 PRO A C 1
ATOM 1450 O O . PRO A 1 179 ? -20.754 -9.106 16.936 1.00 97.19 179 PRO A O 1
ATOM 1453 N N . ILE A 1 180 ? -21.407 -7.983 18.771 1.00 98.06 180 ILE A N 1
ATOM 1454 C CA . ILE A 1 180 ? -20.051 -7.696 19.267 1.00 98.06 180 ILE A CA 1
ATOM 1455 C C . ILE A 1 180 ? -19.343 -8.984 19.696 1.00 98.06 180 ILE A C 1
ATOM 1457 O O . ILE A 1 180 ? -18.155 -9.172 19.442 1.00 98.06 180 ILE A O 1
ATOM 1461 N N . ASP A 1 181 ? -20.081 -9.879 20.345 1.00 97.38 181 ASP A N 1
ATOM 1462 C CA . ASP A 1 181 ? -19.636 -11.229 20.662 1.00 97.38 181 ASP A CA 1
ATOM 1463 C C . ASP A 1 181 ? -20.809 -12.194 20.433 1.00 97.38 181 ASP A C 1
ATOM 1465 O O . ASP A 1 181 ? -21.751 -12.207 21.233 1.00 97.38 181 ASP A O 1
ATOM 1469 N N . PRO A 1 182 ? -20.778 -13.006 19.359 1.00 95.19 182 PRO A N 1
ATOM 1470 C CA . PRO A 1 182 ? -21.831 -13.979 19.070 1.00 95.19 182 PRO A CA 1
ATOM 1471 C C . PRO A 1 182 ? -22.071 -14.984 20.204 1.00 95.19 182 PRO A C 1
ATOM 1473 O O . PRO A 1 182 ? -23.169 -15.519 20.330 1.00 95.19 182 PRO A O 1
ATOM 1476 N N . ASN A 1 183 ? -21.053 -15.242 21.031 1.00 96.94 183 ASN A N 1
ATOM 1477 C CA . ASN A 1 183 ? -21.091 -16.242 22.094 1.00 96.94 183 ASN A CA 1
ATOM 1478 C C . ASN A 1 183 ? -21.410 -15.638 23.467 1.00 96.94 183 ASN A C 1
ATOM 1480 O O . ASN A 1 183 ? -21.671 -16.381 24.413 1.00 96.94 183 ASN A O 1
ATOM 1484 N N . ASN A 1 184 ? -21.360 -14.310 23.612 1.00 96.62 184 ASN A N 1
ATOM 1485 C CA . ASN A 1 184 ? -21.648 -13.646 24.878 1.00 96.62 184 ASN A CA 1
ATOM 1486 C C . ASN A 1 184 ? -22.363 -12.293 24.683 1.00 96.62 184 ASN A C 1
ATOM 1488 O O . ASN A 1 184 ? -21.709 -11.249 24.603 1.00 96.62 184 ASN A O 1
ATOM 1492 N N . PRO A 1 185 ? -23.708 -12.260 24.730 1.00 95.81 185 PRO A N 1
ATOM 1493 C CA . PRO A 1 185 ? -24.485 -11.037 24.536 1.00 95.81 185 PRO A CA 1
ATOM 1494 C C . PRO A 1 185 ? -24.357 -10.025 25.687 1.00 95.81 185 PRO A C 1
ATOM 1496 O O . PRO A 1 185 ? -24.946 -8.949 25.602 1.00 95.81 185 PRO A O 1
ATOM 1499 N N . LYS A 1 186 ? -23.634 -10.341 26.772 1.00 97.44 186 LYS A N 1
ATOM 1500 C CA . LYS A 1 186 ? -23.360 -9.397 27.869 1.00 97.44 186 LYS A CA 1
ATOM 1501 C C . LYS A 1 186 ? -22.171 -8.482 27.579 1.00 97.44 186 LYS A C 1
ATOM 1503 O O . LYS A 1 186 ? -22.033 -7.448 28.233 1.00 97.44 186 LYS A O 1
ATOM 1508 N N . VAL A 1 187 ? -21.326 -8.846 26.612 1.00 97.69 187 VAL A N 1
ATOM 1509 C CA . VAL A 1 187 ? -20.182 -8.036 26.188 1.00 97.69 187 VAL A CA 1
ATOM 1510 C C . VAL A 1 187 ? -20.704 -6.799 25.464 1.00 97.69 187 VAL A C 1
ATOM 1512 O O . VAL A 1 187 ? -21.385 -6.896 24.446 1.00 97.69 187 VAL A O 1
ATOM 1515 N N . LYS A 1 188 ? -20.391 -5.623 26.008 1.00 97.81 188 LYS A N 1
ATOM 1516 C CA . LYS A 1 188 ? -20.865 -4.332 25.503 1.00 97.81 188 LYS A CA 1
ATOM 1517 C C . LYS A 1 188 ? -19.865 -3.216 25.811 1.00 97.81 188 LYS A C 1
ATOM 1519 O O . LYS A 1 188 ? -19.125 -3.335 26.789 1.00 97.81 188 LYS A O 1
ATOM 1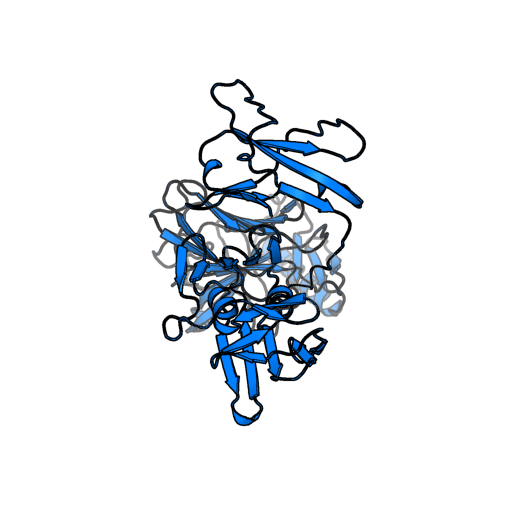524 N N . PRO A 1 189 ? -19.844 -2.127 25.027 1.00 97.81 189 PRO A N 1
ATOM 1525 C CA . PRO A 1 189 ? -19.122 -0.911 25.370 1.00 97.81 189 PRO A CA 1
ATOM 1526 C C . PRO A 1 189 ? -19.616 -0.323 26.693 1.00 97.81 189 PRO A C 1
ATOM 1528 O O . PRO A 1 189 ? -20.824 -0.298 26.954 1.00 97.81 189 PRO A O 1
ATOM 1531 N N . ILE A 1 190 ? -18.698 0.190 27.509 1.00 97.31 190 ILE A N 1
ATOM 1532 C CA . ILE A 1 190 ? -19.016 0.808 28.805 1.00 97.31 190 ILE A CA 1
ATOM 1533 C C . ILE A 1 190 ? -18.247 2.111 29.004 1.00 97.31 190 ILE A C 1
ATOM 1535 O O . ILE A 1 190 ? -17.278 2.382 28.301 1.00 97.31 190 ILE A O 1
ATOM 1539 N N . ILE A 1 191 ? -18.649 2.892 30.004 1.00 95.50 191 ILE A N 1
ATOM 1540 C CA . ILE A 1 191 ? -17.895 4.051 30.486 1.00 95.50 191 ILE A CA 1
ATOM 1541 C C . ILE A 1 191 ? -17.406 3.741 31.900 1.00 95.50 191 ILE A C 1
ATOM 1543 O O . ILE A 1 191 ? -18.195 3.316 32.743 1.00 95.50 191 ILE A O 1
ATOM 1547 N N . VAL A 1 192 ? -16.116 3.956 32.159 1.00 92.44 192 VAL A N 1
ATOM 1548 C CA . VAL A 1 192 ? -15.496 3.787 33.483 1.00 92.44 192 VAL A CA 1
ATOM 1549 C C . VAL A 1 192 ? -14.941 5.119 33.997 1.00 92.44 192 VAL A C 1
ATOM 1551 O O . VAL A 1 192 ? -14.585 5.976 33.181 1.00 92.44 192 VAL A O 1
ATOM 1554 N N . PRO A 1 193 ? -14.839 5.336 35.323 1.00 86.12 193 PRO A N 1
ATOM 1555 C CA . PRO A 1 193 ? -14.219 6.539 35.879 1.00 86.12 193 PRO A CA 1
ATOM 1556 C C . PRO A 1 193 ? -12.790 6.758 35.340 1.00 86.12 193 PRO A C 1
ATOM 1558 O O . PRO A 1 193 ? -12.049 5.783 35.205 1.00 86.12 193 PRO A O 1
ATOM 1561 N N . PRO A 1 194 ? -12.377 8.002 35.026 1.00 85.75 194 PRO A N 1
ATOM 1562 C CA . PRO A 1 194 ? -13.082 9.275 35.240 1.00 85.75 194 PRO A CA 1
ATOM 1563 C C . PRO A 1 194 ? -14.017 9.700 34.084 1.00 85.75 194 PRO A C 1
ATOM 1565 O O . PRO A 1 194 ? -14.355 10.872 33.973 1.00 85.75 194 PRO A O 1
ATOM 1568 N N . GLY A 1 195 ? -14.426 8.780 33.207 1.00 88.56 195 GLY A N 1
ATOM 1569 C CA . GLY A 1 195 ? -15.259 9.069 32.031 1.00 88.56 195 GLY A CA 1
ATOM 1570 C C . GLY A 1 195 ? -14.679 8.519 30.728 1.00 88.56 195 GLY A C 1
ATOM 1571 O O . GLY A 1 195 ? -14.841 9.126 29.672 1.00 88.56 195 GLY A O 1
ATOM 1572 N N . ARG A 1 196 ? -13.949 7.399 30.783 1.00 91.69 196 ARG A N 1
ATOM 1573 C CA . ARG A 1 196 ? -13.365 6.762 29.600 1.00 91.69 196 ARG A CA 1
ATOM 1574 C C . ARG A 1 196 ? -14.271 5.683 29.043 1.00 91.69 196 ARG A C 1
ATOM 1576 O O . ARG A 1 196 ? -14.711 4.795 29.769 1.00 91.69 196 ARG A O 1
ATOM 1583 N N . THR A 1 197 ? -14.505 5.756 27.738 1.00 93.25 197 THR A N 1
ATOM 1584 C CA . THR A 1 197 ? -15.208 4.722 26.987 1.00 93.25 197 THR A CA 1
ATOM 1585 C C . THR A 1 197 ? -14.287 3.533 26.754 1.00 93.25 197 THR A C 1
ATOM 1587 O O . THR A 1 197 ? -13.238 3.670 26.127 1.00 93.25 197 THR A O 1
ATOM 1590 N N . MET A 1 198 ? -14.700 2.367 27.237 1.00 96.19 198 MET A N 1
ATOM 1591 C CA . MET A 1 198 ? -13.984 1.105 27.111 1.00 96.19 198 MET A CA 1
ATOM 1592 C C . MET A 1 198 ? -14.696 0.233 26.079 1.00 96.19 198 MET A C 1
ATOM 1594 O O . MET A 1 198 ? -15.891 -0.044 26.224 1.00 96.19 198 MET A O 1
ATOM 1598 N N . LEU A 1 199 ? -13.972 -0.209 25.050 1.00 97.75 199 LEU A N 1
ATOM 1599 C CA . LEU A 1 199 ? -14.511 -1.069 23.993 1.00 97.75 199 LEU A CA 1
ATOM 1600 C C . LEU A 1 199 ? -13.906 -2.477 24.040 1.00 97.75 199 LEU A C 1
ATOM 1602 O O . LEU A 1 199 ? -12.729 -2.610 24.383 1.00 97.75 199 LEU A O 1
ATOM 1606 N N . PRO A 1 200 ? -14.662 -3.518 23.642 1.00 97.81 200 PRO A N 1
ATOM 1607 C CA . PRO A 1 200 ? -14.135 -4.871 23.477 1.00 97.81 200 PRO A CA 1
ATOM 1608 C C . PRO A 1 200 ? -13.028 -4.919 22.417 1.00 97.81 200 PRO A C 1
ATOM 1610 O O . PRO A 1 200 ? -13.271 -4.693 21.232 1.00 97.81 200 PRO A O 1
ATOM 1613 N N . VAL A 1 201 ? -11.806 -5.237 22.851 1.00 96.69 201 VAL A N 1
ATOM 1614 C CA . VAL A 1 201 ? -10.589 -5.136 22.023 1.00 96.69 201 VAL A CA 1
ATOM 1615 C C . VAL A 1 201 ? -10.669 -5.970 20.773 1.00 96.69 201 VAL A C 1
ATOM 1617 O O . VAL A 1 201 ? -10.427 -5.475 19.678 1.00 96.69 201 VAL A O 1
ATOM 1620 N N . ARG A 1 202 ? -10.987 -7.252 20.966 1.00 96.88 202 ARG A N 1
ATOM 1621 C CA . ARG A 1 202 ? -10.948 -8.249 19.907 1.00 96.88 202 ARG A CA 1
ATOM 1622 C C . ARG A 1 202 ? -11.884 -7.860 18.770 1.00 96.88 202 ARG A C 1
ATOM 1624 O O . ARG A 1 202 ? -11.449 -7.832 17.629 1.00 96.88 202 ARG A O 1
ATOM 1631 N N . PHE A 1 203 ? -13.115 -7.470 19.104 1.00 97.62 203 PHE A N 1
ATOM 1632 C CA . PHE A 1 203 ? -14.106 -7.060 18.115 1.00 97.62 203 PHE A CA 1
ATOM 1633 C C . PHE A 1 203 ? -13.598 -5.906 17.246 1.00 97.62 203 PHE A C 1
ATOM 1635 O O . PHE A 1 203 ? -13.645 -6.001 16.023 1.00 97.62 203 PHE A O 1
ATOM 1642 N N . VAL A 1 204 ? -13.087 -4.830 17.853 1.00 96.81 204 VAL A N 1
ATOM 1643 C CA . VAL A 1 204 ? -12.626 -3.674 17.072 1.00 96.81 204 VAL A CA 1
ATOM 1644 C C . VAL A 1 204 ? -11.349 -4.007 16.299 1.00 96.81 204 VAL A C 1
ATOM 1646 O O . VAL A 1 204 ? -11.295 -3.779 15.097 1.00 96.81 204 VAL A O 1
ATOM 1649 N N . ALA A 1 205 ? -10.338 -4.580 16.956 1.00 96.00 205 ALA A N 1
ATOM 1650 C CA . ALA A 1 205 ? -9.043 -4.854 16.338 1.00 96.00 205 ALA A CA 1
ATOM 1651 C C . ALA A 1 205 ? -9.138 -5.872 15.187 1.00 96.00 205 ALA A C 1
ATOM 1653 O O . ALA A 1 205 ? -8.541 -5.655 14.137 1.00 96.00 205 ALA A O 1
ATOM 1654 N N . GLU A 1 206 ? -9.915 -6.950 15.331 1.00 95.00 206 GLU A N 1
ATOM 1655 C CA . GLU A 1 206 ? -10.084 -7.936 14.253 1.00 95.00 206 GLU A CA 1
ATOM 1656 C C . GLU A 1 206 ? -10.851 -7.352 13.058 1.00 95.00 206 GLU A C 1
ATOM 1658 O O . GLU A 1 206 ? -10.474 -7.609 11.914 1.00 95.00 206 GLU A O 1
ATOM 1663 N N . ASN A 1 207 ? -11.866 -6.505 13.287 1.00 93.94 207 ASN A N 1
ATOM 1664 C CA . ASN A 1 207 ? -12.545 -5.808 12.186 1.00 93.94 207 ASN A CA 1
ATOM 1665 C C . ASN A 1 207 ? -11.632 -4.784 11.493 1.00 93.94 207 ASN A C 1
ATOM 1667 O O . ASN A 1 207 ? -11.780 -4.595 10.293 1.00 93.94 207 ASN A O 1
ATOM 1671 N N . LEU A 1 208 ? -10.657 -4.194 12.197 1.00 90.69 208 LEU A N 1
ATOM 1672 C CA . LEU A 1 208 ? -9.587 -3.373 11.604 1.00 90.69 208 LEU A CA 1
ATOM 1673 C C . LEU A 1 208 ? -8.508 -4.203 10.877 1.00 90.69 208 LEU A C 1
ATOM 1675 O O . LEU A 1 208 ? -7.536 -3.649 10.369 1.00 90.69 208 LEU A O 1
ATOM 1679 N N . GLY A 1 209 ? -8.648 -5.532 10.817 1.00 89.31 209 GLY A N 1
ATOM 1680 C CA . GLY A 1 209 ? -7.713 -6.423 10.130 1.00 89.31 209 GLY A CA 1
ATOM 1681 C C . GLY A 1 209 ? -6.505 -6.849 10.966 1.00 89.31 209 GLY A C 1
ATOM 1682 O O . GLY A 1 209 ? -5.535 -7.372 10.412 1.00 89.31 209 GLY A O 1
ATOM 1683 N N . CYS A 1 210 ? -6.531 -6.643 12.283 1.00 93.69 210 CYS A N 1
ATOM 1684 C CA . CYS A 1 210 ? -5.492 -7.133 13.181 1.00 93.69 210 CYS A CA 1
ATOM 1685 C C . CYS A 1 210 ? -5.700 -8.607 13.551 1.00 93.69 210 CYS A C 1
ATOM 1687 O O . CYS A 1 210 ? -6.822 -9.100 13.649 1.00 93.69 210 CYS A O 1
ATOM 1689 N N . LYS A 1 211 ? -4.602 -9.291 13.872 1.00 94.69 211 LYS A N 1
ATOM 1690 C CA . LYS A 1 211 ? -4.618 -10.541 14.635 1.00 94.69 211 LYS A CA 1
ATOM 1691 C C . LYS A 1 211 ? -4.565 -10.215 16.128 1.00 94.69 211 LYS A C 1
ATOM 1693 O O . LYS A 1 211 ? -3.789 -9.348 16.524 1.00 94.69 211 LYS A O 1
ATOM 1698 N N . VAL A 1 212 ? -5.357 -10.912 16.945 1.00 96.31 212 VAL A N 1
ATOM 1699 C CA . VAL A 1 212 ? -5.397 -10.722 18.404 1.00 96.31 212 VAL A CA 1
ATOM 1700 C C . VAL A 1 212 ? -5.108 -12.037 19.123 1.00 96.31 212 VAL A C 1
ATOM 1702 O O . VAL A 1 212 ? -5.950 -12.941 19.166 1.00 96.31 212 VAL A O 1
ATOM 1705 N N . ASP A 1 213 ? -3.934 -12.109 19.736 1.00 96.88 213 ASP A N 1
ATOM 1706 C CA . ASP A 1 213 ? -3.479 -13.228 20.552 1.00 96.88 213 ASP A CA 1
ATOM 1707 C C . ASP A 1 213 ? -3.557 -12.879 22.049 1.00 96.88 213 ASP A C 1
ATOM 1709 O O . ASP A 1 213 ? -3.499 -11.713 22.454 1.00 96.88 213 ASP A O 1
ATOM 1713 N N . TRP A 1 214 ? -3.719 -13.905 22.881 1.00 96.62 214 TRP A N 1
ATOM 1714 C CA . TRP A 1 214 ? -3.767 -13.783 24.334 1.00 96.62 214 TRP A CA 1
ATOM 1715 C C . TRP A 1 214 ? -2.690 -14.662 24.957 1.00 96.62 214 TRP A C 1
ATOM 1717 O O . TRP A 1 214 ? -2.688 -15.873 24.753 1.00 96.62 214 TRP A O 1
ATOM 1727 N N . GLU A 1 215 ? -1.806 -14.040 25.729 1.00 96.56 215 GLU A N 1
ATOM 1728 C CA . GLU A 1 215 ? -0.777 -14.715 26.506 1.00 96.56 215 GLU A CA 1
ATOM 1729 C C . GLU A 1 215 ? -1.261 -14.895 27.946 1.00 96.56 215 GLU A C 1
ATOM 1731 O O . GLU A 1 215 ? -1.389 -13.929 28.710 1.00 96.56 215 GLU A O 1
ATOM 1736 N N . GLN A 1 216 ? -1.544 -16.145 28.310 1.00 94.38 216 GLN A N 1
ATOM 1737 C CA . GLN A 1 216 ? -2.210 -16.485 29.563 1.00 94.38 216 GLN A CA 1
ATOM 1738 C C . GLN A 1 216 ? -1.314 -16.214 30.774 1.00 94.38 216 GLN A C 1
ATOM 1740 O O . GLN A 1 216 ? -1.791 -15.658 31.765 1.00 94.38 216 GLN A O 1
ATOM 1745 N N . GLU A 1 217 ? -0.031 -16.578 30.702 1.00 94.12 217 GLU A N 1
ATOM 1746 C CA . GLU A 1 217 ? 0.887 -16.506 31.848 1.00 94.12 217 GLU A CA 1
ATOM 1747 C C . GLU A 1 217 ? 1.106 -15.068 32.313 1.00 94.12 217 GLU A C 1
ATOM 1749 O O . GLU A 1 217 ? 1.134 -14.767 33.506 1.00 94.12 217 GLU A O 1
ATOM 1754 N N . THR A 1 218 ? 1.222 -14.154 31.352 1.00 94.56 218 THR A N 1
ATOM 1755 C CA . THR A 1 218 ? 1.512 -12.745 31.629 1.00 94.56 218 THR A CA 1
ATOM 1756 C C . THR A 1 218 ? 0.259 -11.874 31.672 1.00 94.56 218 THR A C 1
ATOM 1758 O O . THR A 1 218 ? 0.357 -10.704 32.051 1.00 94.56 218 THR A O 1
ATOM 1761 N N . ARG A 1 219 ? -0.909 -12.440 31.327 1.00 96.69 219 ARG A N 1
ATOM 1762 C CA . ARG A 1 219 ? -2.178 -11.726 31.117 1.00 96.69 219 ARG A CA 1
ATOM 1763 C C . ARG A 1 219 ? -2.000 -10.575 30.120 1.00 96.69 219 ARG A C 1
ATOM 1765 O O . ARG A 1 219 ? -2.331 -9.424 30.419 1.00 96.69 219 ARG A O 1
ATOM 1772 N N . THR A 1 220 ? -1.449 -10.889 28.949 1.00 96.50 220 THR A N 1
ATOM 1773 C CA . THR A 1 220 ? -1.099 -9.905 27.914 1.00 96.50 220 THR A CA 1
ATOM 1774 C C . THR A 1 220 ? -1.910 -10.143 26.649 1.00 96.50 220 THR A C 1
ATOM 1776 O O . THR A 1 220 ? -1.940 -11.252 26.127 1.00 96.50 220 THR A O 1
ATOM 1779 N N . VAL A 1 221 ? -2.543 -9.096 26.118 1.00 97.31 221 VAL A N 1
ATOM 1780 C CA . VAL A 1 221 ? -3.079 -9.117 24.752 1.00 97.31 221 VAL A CA 1
ATOM 1781 C C . VAL A 1 221 ? -1.978 -8.648 23.805 1.00 97.31 221 VAL A C 1
ATOM 1783 O O . VAL A 1 221 ? -1.362 -7.601 24.026 1.00 97.31 221 VAL A O 1
ATOM 1786 N N . ILE A 1 222 ? -1.749 -9.423 22.749 1.00 97.06 222 ILE A N 1
ATOM 1787 C CA . ILE A 1 222 ? -0.837 -9.093 21.656 1.00 97.06 222 ILE A CA 1
ATOM 1788 C C . ILE A 1 222 ? -1.693 -8.829 20.421 1.00 97.06 222 ILE A C 1
ATOM 1790 O O . ILE A 1 222 ? -2.458 -9.691 19.993 1.00 97.06 222 ILE A O 1
ATOM 1794 N N . ILE A 1 223 ? -1.590 -7.624 19.867 1.00 97.06 223 ILE A N 1
ATOM 1795 C CA . ILE A 1 223 ? -2.295 -7.235 18.647 1.00 97.06 223 ILE A CA 1
ATOM 1796 C C . ILE A 1 223 ? -1.257 -7.026 17.558 1.00 97.06 223 ILE A C 1
ATOM 1798 O O . ILE A 1 223 ? -0.370 -6.186 17.694 1.00 97.06 223 ILE A O 1
ATOM 1802 N N . THR A 1 224 ? -1.387 -7.774 16.473 1.00 95.06 224 THR A N 1
ATOM 1803 C CA . THR A 1 224 ? -0.507 -7.671 15.313 1.00 95.06 224 THR A CA 1
ATOM 1804 C C . THR A 1 224 ? -1.296 -7.112 14.146 1.00 95.06 224 THR A C 1
ATOM 1806 O O . THR A 1 224 ? -2.250 -7.729 13.675 1.00 95.06 224 THR A O 1
ATOM 1809 N N . TYR A 1 225 ? -0.888 -5.951 13.654 1.00 91.06 225 TYR A N 1
ATOM 1810 C CA . TYR A 1 225 ? -1.440 -5.350 12.454 1.00 91.06 225 TYR A CA 1
ATOM 1811 C C . TYR A 1 225 ? -0.403 -5.373 11.342 1.00 91.06 225 TYR A C 1
ATOM 1813 O O . TYR A 1 225 ? 0.650 -4.747 11.432 1.00 91.06 225 TYR A O 1
ATOM 1821 N N . LYS A 1 226 ? -0.719 -6.084 10.264 1.00 84.38 226 LYS A N 1
ATOM 1822 C CA . LYS A 1 226 ? 0.029 -5.990 9.014 1.00 84.38 226 LYS A CA 1
ATOM 1823 C C . LYS A 1 226 ? -0.749 -5.053 8.121 1.00 84.38 226 LYS A C 1
ATOM 1825 O O . LYS 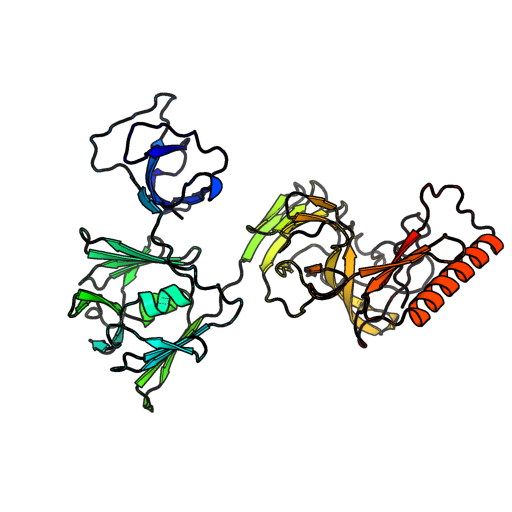A 1 226 ? -1.791 -5.454 7.603 1.00 84.38 226 LYS A O 1
ATOM 1830 N N . LYS A 1 227 ? -0.265 -3.815 7.984 1.00 71.69 227 LYS A N 1
ATOM 1831 C CA . LYS A 1 227 ? -0.924 -2.820 7.140 1.00 71.69 227 LYS A CA 1
ATOM 1832 C C . LYS A 1 227 ? -1.184 -3.433 5.769 1.00 71.69 227 LYS A C 1
ATOM 1834 O O . LYS A 1 227 ? -0.241 -3.830 5.081 1.00 71.69 227 LYS A O 1
ATOM 1839 N N . ARG A 1 228 ? -2.461 -3.524 5.390 1.00 64.56 228 ARG A N 1
ATOM 1840 C CA . ARG A 1 228 ? -2.826 -3.897 4.027 1.00 64.56 228 ARG A CA 1
ATOM 1841 C C . ARG A 1 228 ? -2.385 -2.751 3.139 1.00 64.56 228 ARG A C 1
ATOM 1843 O O . ARG A 1 228 ? -2.849 -1.623 3.271 1.00 64.56 228 ARG A O 1
ATOM 1850 N N . LEU A 1 229 ? -1.396 -3.031 2.310 1.00 65.88 229 LEU A N 1
ATOM 1851 C CA . LEU A 1 229 ? -0.939 -2.075 1.327 1.00 65.88 229 LEU A CA 1
ATOM 1852 C C . LEU A 1 229 ? -2.063 -1.874 0.296 1.00 65.88 229 LEU A C 1
ATOM 1854 O O . LEU A 1 229 ? -2.761 -2.849 -0.004 1.00 65.88 229 LEU A O 1
ATOM 1858 N N . PRO A 1 230 ? -2.296 -0.635 -0.185 1.00 67.12 230 PRO A N 1
ATOM 1859 C CA . PRO A 1 230 ? -3.339 -0.350 -1.162 1.00 67.12 230 PRO A CA 1
ATOM 1860 C C . PRO A 1 230 ? -3.304 -1.368 -2.297 1.00 67.12 230 PRO A C 1
ATOM 1862 O O . PRO A 1 230 ? -2.236 -1.601 -2.856 1.00 67.12 230 PRO A O 1
ATOM 1865 N N . ARG A 1 231 ? -4.455 -1.978 -2.594 1.00 75.62 231 ARG A N 1
ATOM 1866 C CA . ARG A 1 231 ? -4.647 -2.967 -3.658 1.00 75.62 231 ARG A CA 1
ATOM 1867 C C . ARG A 1 231 ? -5.821 -2.525 -4.516 1.00 75.62 231 ARG A C 1
ATOM 1869 O O . ARG A 1 231 ? -6.906 -2.275 -3.996 1.00 75.62 231 ARG A O 1
ATOM 1876 N N . VAL A 1 232 ? -5.601 -2.439 -5.816 1.00 83.38 232 VAL A N 1
ATOM 1877 C CA . VAL A 1 232 ? -6.608 -2.090 -6.815 1.00 83.38 232 VAL A CA 1
ATOM 1878 C C . VAL A 1 232 ? -6.660 -3.222 -7.822 1.00 83.38 232 VAL A C 1
ATOM 1880 O O . VAL A 1 232 ? -5.621 -3.676 -8.288 1.00 83.38 232 VAL A O 1
ATOM 1883 N N . VAL A 1 233 ? -7.864 -3.686 -8.135 1.00 86.50 233 VAL A N 1
ATOM 1884 C CA . VAL A 1 233 ? -8.105 -4.713 -9.150 1.00 86.50 233 VAL A CA 1
ATOM 1885 C C . VAL A 1 233 ? -9.017 -4.108 -10.204 1.00 86.50 233 VAL A C 1
ATOM 1887 O O . VAL A 1 233 ? -10.010 -3.465 -9.855 1.00 86.50 233 VAL A O 1
ATOM 1890 N N . LYS A 1 234 ? -8.664 -4.259 -11.480 1.00 89.06 234 LYS A N 1
ATOM 1891 C CA . LYS A 1 234 ? -9.453 -3.732 -12.592 1.00 89.06 234 LYS A CA 1
ATOM 1892 C C . LYS A 1 234 ? -9.330 -4.621 -13.823 1.00 89.06 234 LYS A C 1
ATOM 1894 O O . LYS A 1 234 ? -8.217 -4.928 -14.242 1.00 89.06 234 LYS A O 1
ATOM 1899 N N . SER A 1 235 ? -10.464 -4.960 -14.429 1.00 92.62 235 SER A N 1
ATOM 1900 C CA . SER A 1 235 ? -10.506 -5.553 -15.768 1.00 92.62 235 SER A CA 1
ATOM 1901 C C . SER A 1 235 ? -10.215 -4.482 -16.815 1.00 92.62 235 SER A C 1
ATOM 1903 O O . SER A 1 235 ? -10.820 -3.407 -16.782 1.00 92.62 235 SER A O 1
ATOM 1905 N N . ILE A 1 236 ? -9.261 -4.747 -17.706 1.00 92.19 236 ILE A N 1
ATOM 1906 C CA . ILE A 1 236 ? -8.871 -3.842 -18.792 1.00 92.19 236 ILE A CA 1
ATOM 1907 C C . ILE A 1 236 ? -8.827 -4.636 -20.093 1.00 92.19 236 ILE A C 1
ATOM 1909 O O . ILE A 1 236 ? -8.065 -5.597 -20.204 1.00 92.19 236 ILE A O 1
ATOM 1913 N N . GLY A 1 237 ? -9.634 -4.221 -21.068 1.00 91.31 237 GLY A N 1
ATOM 1914 C CA . GLY A 1 237 ? -9.717 -4.818 -22.393 1.00 91.31 237 GLY A CA 1
ATOM 1915 C C . GLY A 1 237 ? -9.150 -3.939 -23.499 1.00 91.31 237 GLY A C 1
ATOM 1916 O O . GLY A 1 237 ? -8.210 -3.155 -23.322 1.00 91.31 237 GLY A O 1
ATOM 1917 N N . ARG A 1 238 ? -9.714 -4.104 -24.698 1.00 93.38 238 ARG A N 1
ATOM 1918 C CA . ARG A 1 238 ? -9.256 -3.422 -25.920 1.00 93.38 238 ARG A CA 1
ATOM 1919 C C . ARG A 1 238 ? -9.506 -1.923 -25.878 1.00 93.38 238 ARG A C 1
ATOM 1921 O O . ARG A 1 238 ? -8.766 -1.179 -26.503 1.00 93.38 238 ARG A O 1
ATOM 1928 N N . GLU A 1 239 ? -10.514 -1.481 -25.150 1.00 94.06 239 GLU A N 1
ATOM 1929 C CA . GLU A 1 239 ? -10.831 -0.078 -24.896 1.00 94.06 239 GLU A CA 1
ATOM 1930 C C . GLU A 1 239 ? -9.725 0.653 -24.115 1.00 94.06 239 GLU A C 1
ATOM 1932 O O . GLU A 1 239 ? -9.660 1.882 -24.131 1.00 94.06 239 GLU A O 1
ATOM 1937 N N . GLY A 1 240 ? -8.796 -0.089 -23.500 1.00 94.94 240 GLY A N 1
ATOM 1938 C CA . GLY A 1 240 ? -7.765 0.465 -22.637 1.00 94.94 240 GLY A CA 1
ATOM 1939 C C . GLY A 1 240 ? -8.340 0.899 -21.291 1.00 94.94 240 GLY A C 1
ATOM 1940 O O . GLY A 1 240 ? -9.446 0.539 -20.901 1.00 94.94 240 GLY A O 1
ATOM 1941 N N . GLY A 1 241 ? -7.573 1.667 -20.528 1.00 94.31 241 GLY A N 1
ATOM 1942 C CA . GLY A 1 241 ? -8.032 2.122 -19.226 1.00 94.31 241 GLY A CA 1
ATOM 1943 C C . GLY A 1 241 ? -6.923 2.644 -18.337 1.00 94.31 241 GLY A C 1
ATOM 1944 O O . GLY A 1 241 ? -5.742 2.632 -18.674 1.00 94.31 241 GLY A O 1
ATOM 1945 N N . VAL A 1 242 ? -7.333 3.110 -17.162 1.00 95.88 242 VAL A N 1
ATOM 1946 C CA . VAL A 1 242 ? -6.427 3.569 -16.110 1.00 95.88 242 VAL A CA 1
ATOM 1947 C C . VAL A 1 242 ? -6.632 2.712 -14.872 1.00 95.88 242 VAL A C 1
ATOM 1949 O O . VAL A 1 242 ? -7.771 2.557 -14.422 1.00 95.88 242 VAL A O 1
ATOM 1952 N N . ILE A 1 243 ? -5.545 2.176 -14.326 1.00 93.50 243 ILE A N 1
ATOM 1953 C CA . ILE A 1 243 ? -5.497 1.600 -12.979 1.00 93.50 243 ILE A CA 1
ATOM 1954 C C . ILE A 1 243 ? -4.581 2.473 -12.120 1.00 93.50 243 ILE A C 1
ATOM 1956 O O . ILE A 1 243 ? -3.476 2.821 -12.537 1.00 93.50 243 ILE A O 1
ATOM 1960 N N . GLU A 1 244 ? -5.059 2.900 -10.953 1.00 92.19 244 GLU A N 1
ATOM 1961 C CA . GLU A 1 244 ? -4.400 3.951 -10.177 1.00 92.19 244 GLU A CA 1
ATOM 1962 C C . GLU A 1 244 ? -4.595 3.824 -8.667 1.00 92.19 244 GLU A C 1
ATOM 1964 O O . GLU A 1 244 ? -5.573 3.252 -8.195 1.00 92.19 244 GLU A O 1
ATOM 1969 N N . THR A 1 245 ? -3.663 4.417 -7.923 1.00 84.56 245 THR A N 1
ATOM 1970 C CA . THR A 1 245 ? -3.778 4.738 -6.497 1.00 84.56 245 THR A CA 1
ATOM 1971 C C . THR A 1 245 ? -3.678 6.258 -6.308 1.00 84.56 245 THR A C 1
ATOM 1973 O O . THR A 1 245 ? -3.546 7.017 -7.267 1.00 84.56 245 THR A O 1
ATOM 1976 N N . ASP A 1 246 ? -3.658 6.728 -5.061 1.00 81.56 246 ASP A N 1
ATOM 1977 C CA . ASP A 1 246 ? -3.366 8.128 -4.716 1.00 81.56 246 ASP A CA 1
ATOM 1978 C C . ASP A 1 246 ? -1.961 8.606 -5.150 1.00 81.56 246 ASP A C 1
ATOM 1980 O O . ASP A 1 246 ? -1.658 9.802 -5.120 1.00 81.56 246 ASP A O 1
ATOM 1984 N N . THR A 1 247 ? -1.075 7.671 -5.501 1.00 86.75 247 THR A N 1
ATOM 1985 C CA . THR A 1 247 ? 0.360 7.910 -5.683 1.00 86.75 247 THR A CA 1
ATOM 1986 C C . THR A 1 247 ? 0.941 7.302 -6.961 1.00 86.75 247 THR A C 1
ATOM 1988 O O . THR A 1 247 ? 2.105 7.568 -7.278 1.00 86.75 247 THR A O 1
ATOM 1991 N N . THR A 1 248 ? 0.160 6.564 -7.755 1.00 93.88 248 THR A N 1
ATOM 1992 C CA . THR A 1 248 ? 0.584 6.074 -9.074 1.00 93.88 248 THR A CA 1
ATOM 1993 C C . THR A 1 248 ? -0.589 5.876 -10.032 1.00 93.88 248 THR A C 1
ATOM 1995 O O . THR A 1 248 ? -1.705 5.628 -9.597 1.00 93.88 248 THR A O 1
ATOM 1998 N N . GLN A 1 249 ? -0.332 5.965 -11.338 1.00 94.94 249 GLN A N 1
ATOM 1999 C CA . GLN A 1 249 ? -1.295 5.667 -12.399 1.00 94.94 249 GLN A CA 1
ATOM 2000 C C . GLN A 1 249 ? -0.601 4.858 -13.494 1.00 94.94 249 GLN A C 1
ATOM 2002 O O . GLN A 1 249 ? 0.476 5.247 -13.949 1.00 94.94 249 GLN A O 1
ATOM 2007 N N . ILE A 1 250 ? -1.231 3.782 -13.953 1.00 97.12 250 ILE A N 1
ATOM 2008 C CA . ILE A 1 250 ? -0.863 3.064 -15.173 1.00 97.12 250 ILE A CA 1
ATOM 2009 C C . ILE A 1 250 ? -1.966 3.343 -16.190 1.00 97.12 250 ILE A C 1
ATOM 2011 O O . ILE A 1 250 ? -3.130 3.022 -15.955 1.00 97.12 250 ILE A O 1
ATOM 2015 N N . ILE A 1 251 ? -1.599 3.979 -17.299 1.00 97.31 251 ILE A N 1
ATOM 2016 C CA . ILE A 1 251 ? -2.503 4.415 -18.363 1.00 97.31 251 ILE A CA 1
ATOM 2017 C C . ILE A 1 251 ? -2.245 3.534 -19.583 1.00 97.31 251 ILE A C 1
ATOM 2019 O O . ILE A 1 251 ? -1.220 3.669 -20.261 1.00 97.31 251 ILE A O 1
ATOM 2023 N N . ILE A 1 252 ? -3.190 2.639 -19.846 1.00 97.44 252 ILE A N 1
ATOM 2024 C CA . ILE A 1 252 ? -3.202 1.720 -20.976 1.00 97.44 252 ILE A CA 1
ATOM 2025 C C . ILE A 1 252 ? -4.036 2.366 -22.094 1.00 97.44 252 ILE A C 1
ATOM 2027 O O . ILE A 1 252 ? -5.231 2.590 -21.894 1.00 97.44 252 ILE A O 1
ATOM 2031 N N . PRO A 1 253 ? -3.454 2.696 -23.261 1.00 96.44 253 PRO A N 1
ATOM 2032 C CA . PRO A 1 253 ? -4.224 3.271 -24.358 1.00 96.44 253 PRO A CA 1
ATOM 2033 C C . PRO A 1 253 ? -5.108 2.219 -25.039 1.00 96.44 253 PRO A C 1
ATOM 2035 O O . PRO A 1 253 ? -4.776 1.032 -25.069 1.00 96.44 253 PRO A O 1
ATOM 2038 N N . GLU A 1 254 ? -6.194 2.674 -25.664 1.00 96.50 254 GLU A N 1
ATOM 2039 C CA . GLU A 1 254 ? -7.056 1.837 -26.501 1.00 96.50 254 GLU A CA 1
ATOM 2040 C C . GLU A 1 254 ? -6.231 1.063 -27.540 1.00 96.50 254 GLU A C 1
ATOM 2042 O O . GLU A 1 254 ? -5.345 1.610 -28.205 1.00 96.50 254 GLU A O 1
ATOM 2047 N N . GLY A 1 255 ? -6.517 -0.223 -27.692 1.00 92.50 255 GLY A N 1
ATOM 2048 C CA . GLY A 1 255 ? -5.869 -1.154 -28.606 1.00 92.50 255 GLY A CA 1
ATOM 2049 C C . GLY A 1 255 ? -4.501 -1.648 -28.141 1.00 92.50 255 GLY A C 1
ATOM 2050 O O . GLY A 1 255 ? -3.850 -2.360 -28.901 1.00 92.50 255 GLY A O 1
ATOM 2051 N N . ALA A 1 256 ? -4.034 -1.282 -26.940 1.00 91.44 256 ALA A N 1
ATOM 2052 C CA . ALA A 1 256 ? -2.799 -1.842 -26.393 1.00 91.44 256 ALA A CA 1
ATOM 2053 C C . ALA A 1 256 ? -2.930 -3.350 -26.146 1.00 91.44 256 ALA A C 1
ATOM 2055 O O . ALA A 1 256 ? -2.048 -4.106 -26.555 1.00 91.44 256 ALA A O 1
ATOM 2056 N N . PHE A 1 257 ? -4.030 -3.778 -25.520 1.00 92.31 257 PHE A N 1
ATOM 2057 C CA . PHE A 1 257 ? -4.311 -5.181 -25.221 1.00 92.31 257 PHE A CA 1
ATOM 2058 C C . PHE A 1 257 ? -5.181 -5.826 -26.299 1.00 92.31 257 PHE A C 1
ATOM 2060 O O . PHE A 1 257 ? -6.033 -5.181 -26.909 1.00 92.31 257 PHE A O 1
ATOM 2067 N N . SER A 1 258 ? -4.946 -7.115 -26.544 1.00 88.44 258 SER A N 1
ATOM 2068 C CA . SER A 1 258 ? -5.697 -7.926 -27.510 1.00 88.44 258 SER A CA 1
ATOM 2069 C C . SER A 1 258 ? -6.942 -8.581 -26.915 1.00 88.44 258 SER A C 1
ATOM 2071 O O . SER A 1 258 ? -7.861 -8.931 -27.664 1.00 88.44 258 SER A O 1
ATOM 2073 N N . GLU A 1 259 ? -6.970 -8.732 -25.595 1.00 88.31 259 GLU A N 1
ATOM 2074 C CA . GLU A 1 259 ? -8.013 -9.385 -24.809 1.00 88.31 259 GLU A CA 1
ATOM 2075 C C . GLU A 1 259 ? -8.203 -8.666 -23.471 1.00 88.31 259 GLU A C 1
ATOM 2077 O O . GLU A 1 259 ? -7.380 -7.833 -23.087 1.00 88.31 259 GLU A O 1
ATOM 2082 N N . GLU A 1 260 ? -9.315 -8.960 -22.803 1.00 91.62 260 GLU A N 1
ATOM 2083 C CA . GLU A 1 260 ? -9.586 -8.454 -21.462 1.00 91.62 260 GLU A CA 1
ATOM 2084 C C . GLU A 1 260 ? -8.800 -9.253 -20.427 1.00 91.62 260 GLU A C 1
ATOM 2086 O O . GLU A 1 260 ? -8.832 -10.484 -20.421 1.00 91.62 260 GLU A O 1
ATOM 2091 N N . VAL A 1 261 ? -8.099 -8.537 -19.553 1.00 90.38 261 VAL A N 1
ATOM 2092 C CA . VAL A 1 261 ? -7.312 -9.111 -18.463 1.00 90.38 261 VAL A CA 1
ATOM 2093 C C . VAL A 1 261 ? -7.660 -8.427 -17.149 1.00 90.38 261 VAL A C 1
ATOM 2095 O O . VAL A 1 261 ? -7.917 -7.222 -17.106 1.00 90.38 261 VAL A O 1
ATOM 2098 N N . GLU A 1 262 ? -7.647 -9.189 -16.059 1.00 90.75 262 GLU A N 1
ATOM 2099 C CA . GLU A 1 262 ? -7.735 -8.629 -14.714 1.00 90.75 262 GLU A CA 1
ATOM 2100 C C . GLU A 1 262 ? -6.337 -8.201 -14.258 1.00 90.75 262 GLU A C 1
ATOM 2102 O O . GLU A 1 262 ? -5.445 -9.033 -14.094 1.00 90.75 262 GLU A O 1
ATOM 2107 N N . ILE A 1 263 ? -6.147 -6.897 -14.055 1.00 92.62 263 ILE A N 1
ATOM 2108 C CA . ILE A 1 263 ? -4.894 -6.338 -13.551 1.00 92.62 263 ILE A CA 1
ATOM 2109 C C . ILE A 1 263 ? -5.049 -6.013 -12.076 1.00 92.62 263 ILE A C 1
ATOM 2111 O O . ILE A 1 263 ? -5.965 -5.300 -11.662 1.00 92.62 263 ILE A O 1
ATOM 2115 N N . GLU A 1 264 ? -4.089 -6.484 -11.295 1.00 88.94 264 GLU A N 1
ATOM 2116 C CA . GLU A 1 264 ? -3.949 -6.157 -9.887 1.00 88.94 264 GLU A CA 1
ATOM 2117 C C . GLU A 1 264 ? -2.737 -5.244 -9.685 1.00 88.94 264 GLU A C 1
ATOM 2119 O O . GLU A 1 264 ? -1.623 -5.578 -10.077 1.00 88.94 264 GLU A O 1
ATOM 2124 N N . LEU A 1 265 ? -2.943 -4.107 -9.028 1.00 91.12 265 LEU A N 1
ATOM 2125 C CA . LEU A 1 265 ? -1.910 -3.159 -8.628 1.00 91.12 265 LEU A CA 1
ATOM 2126 C C . LEU A 1 265 ? -1.888 -3.066 -7.106 1.00 91.12 265 LEU A C 1
ATOM 2128 O O . LEU A 1 265 ? -2.908 -2.730 -6.504 1.00 91.12 265 LEU A O 1
ATOM 2132 N N . TYR A 1 266 ? -0.740 -3.307 -6.476 1.00 84.88 266 TYR A N 1
ATOM 2133 C CA . TYR A 1 266 ? -0.606 -3.121 -5.034 1.00 84.88 266 TYR A CA 1
ATOM 2134 C C . TYR A 1 266 ? 0.742 -2.558 -4.602 1.00 84.88 266 TYR A C 1
ATOM 2136 O O . TYR A 1 266 ? 1.755 -2.747 -5.270 1.00 84.88 266 TYR A O 1
ATOM 2144 N N . GLU A 1 267 ? 0.763 -1.843 -3.478 1.00 85.81 267 GLU A N 1
ATOM 2145 C CA . GLU A 1 267 ? 2.014 -1.331 -2.910 1.00 85.81 267 GLU A CA 1
ATOM 2146 C C . GLU A 1 267 ? 2.795 -2.456 -2.209 1.00 85.81 267 GLU A C 1
ATOM 2148 O O . GLU A 1 267 ? 2.215 -3.364 -1.618 1.00 85.81 267 GLU A O 1
ATOM 2153 N N . GLU A 1 268 ? 4.124 -2.386 -2.234 1.00 78.50 268 GLU A N 1
ATOM 2154 C CA . GLU A 1 268 ? 5.024 -3.237 -1.447 1.00 78.50 268 GLU A CA 1
ATOM 2155 C C . GLU A 1 268 ? 5.947 -2.360 -0.578 1.00 78.50 268 GLU A C 1
ATOM 2157 O O . GLU A 1 268 ? 6.177 -1.182 -0.863 1.00 78.50 268 GLU A O 1
ATOM 2162 N N . ALA A 1 269 ? 6.482 -2.918 0.512 1.00 70.06 269 ALA A N 1
ATOM 2163 C CA . ALA A 1 269 ? 7.459 -2.205 1.332 1.00 70.06 269 ALA A CA 1
ATOM 2164 C C . ALA A 1 269 ? 8.781 -2.023 0.553 1.00 70.06 269 ALA A C 1
ATOM 2166 O O . ALA A 1 269 ? 9.262 -2.989 -0.055 1.00 70.06 269 ALA A O 1
ATOM 2167 N N . PRO A 1 270 ? 9.396 -0.824 0.565 1.00 68.75 270 PRO A N 1
ATOM 2168 C CA . PRO A 1 270 ? 10.695 -0.623 -0.062 1.00 68.75 270 PRO A CA 1
ATOM 2169 C C . PRO A 1 270 ? 11.750 -1.487 0.634 1.00 68.75 270 PRO A C 1
ATOM 2171 O O . PRO A 1 270 ? 11.810 -1.548 1.860 1.00 68.75 270 PRO A O 1
ATOM 2174 N N . LYS A 1 271 ? 12.580 -2.165 -0.162 1.00 67.88 271 LYS A N 1
ATOM 2175 C CA . LYS A 1 271 ? 13.699 -2.992 0.323 1.00 67.88 271 LYS A CA 1
ATOM 2176 C C . LYS A 1 271 ? 15.068 -2.350 0.081 1.00 67.88 271 LYS A C 1
ATOM 2178 O O . LYS A 1 271 ? 16.074 -2.907 0.501 1.00 67.88 271 LYS A O 1
ATOM 2183 N N . GLU A 1 272 ? 15.104 -1.213 -0.611 1.00 65.62 272 GLU A N 1
ATOM 2184 C CA . GLU A 1 272 ? 16.327 -0.534 -1.047 1.00 65.62 272 GLU A CA 1
ATOM 2185 C C . GLU A 1 272 ? 16.254 0.958 -0.675 1.00 65.62 272 GLU A C 1
ATOM 2187 O O . GLU A 1 272 ? 15.176 1.557 -0.699 1.00 65.62 272 GLU A O 1
ATOM 2192 N N . GLU A 1 273 ? 17.395 1.554 -0.314 1.00 60.22 273 GLU A N 1
ATOM 2193 C CA . GLU A 1 273 ? 17.497 2.947 0.164 1.00 60.22 273 GLU A CA 1
ATOM 2194 C C . GLU A 1 273 ? 17.518 3.999 -0.964 1.00 60.22 273 GLU A C 1
ATOM 2196 O O . GLU A 1 273 ? 17.392 5.196 -0.706 1.00 60.22 273 GLU A O 1
ATOM 2201 N N . ASP A 1 274 ? 17.690 3.579 -2.219 1.00 64.81 274 ASP A N 1
ATOM 2202 C CA . ASP A 1 274 ? 17.753 4.434 -3.416 1.00 64.81 274 ASP A CA 1
ATOM 2203 C C . ASP A 1 274 ? 16.365 4.770 -3.999 1.00 64.81 274 ASP A C 1
ATOM 2205 O O . ASP A 1 274 ? 16.246 5.472 -5.010 1.00 64.81 274 ASP A O 1
ATOM 2209 N N . ILE A 1 275 ? 15.304 4.253 -3.376 1.00 74.50 275 ILE A N 1
ATOM 2210 C CA . ILE A 1 275 ? 13.928 4.395 -3.838 1.00 74.50 275 ILE A CA 1
ATOM 2211 C C . ILE A 1 275 ? 13.360 5.737 -3.362 1.00 74.50 275 ILE A C 1
ATOM 2213 O O . ILE A 1 275 ? 13.240 6.009 -2.168 1.00 74.50 275 ILE A O 1
ATOM 2217 N N . VAL A 1 276 ? 12.946 6.567 -4.319 1.00 80.69 276 VAL A N 1
ATOM 2218 C CA . VAL A 1 276 ? 12.392 7.912 -4.088 1.00 80.69 276 VAL A CA 1
ATOM 2219 C C . VAL A 1 276 ? 10.879 7.972 -4.302 1.00 80.69 276 VAL A C 1
ATOM 2221 O O . VAL A 1 276 ? 10.310 9.046 -4.470 1.00 80.69 276 VAL A O 1
ATOM 2224 N N . SER A 1 277 ? 10.201 6.829 -4.306 1.00 84.00 277 SER A N 1
ATOM 2225 C CA . SER A 1 277 ? 8.739 6.708 -4.312 1.00 84.00 277 SER A CA 1
ATOM 2226 C C . SER A 1 277 ? 8.299 5.578 -3.382 1.00 84.00 277 SER A C 1
ATOM 2228 O O . SER A 1 277 ? 9.106 4.981 -2.677 1.00 84.00 277 SER A O 1
ATOM 2230 N N . LYS A 1 278 ? 7.012 5.234 -3.387 1.00 86.00 278 LYS A N 1
ATOM 2231 C CA . LYS A 1 278 ? 6.601 3.896 -2.946 1.00 86.00 278 LYS A CA 1
ATOM 2232 C C . LYS A 1 278 ? 7.013 2.844 -3.985 1.00 86.00 278 LYS A C 1
ATOM 2234 O O . LYS A 1 278 ? 7.360 3.192 -5.118 1.00 86.00 278 LYS A O 1
ATOM 2239 N N . VAL A 1 279 ? 6.969 1.576 -3.595 1.00 87.25 279 VAL A N 1
ATOM 2240 C CA . VAL A 1 279 ? 7.148 0.429 -4.491 1.00 87.25 279 VAL A CA 1
ATOM 2241 C C . VAL A 1 279 ? 5.785 -0.140 -4.837 1.00 87.25 279 VAL A C 1
ATOM 2243 O O . VAL A 1 279 ? 4.944 -0.272 -3.951 1.00 87.25 279 VAL A O 1
ATOM 2246 N N . TYR A 1 280 ? 5.592 -0.520 -6.095 1.00 91.94 280 TYR A N 1
ATOM 2247 C CA . TYR A 1 280 ? 4.356 -1.125 -6.572 1.00 91.94 280 TYR A CA 1
ATOM 2248 C C . TYR A 1 280 ? 4.643 -2.460 -7.242 1.00 91.94 280 TYR A C 1
ATOM 2250 O O . TYR A 1 280 ? 5.664 -2.606 -7.912 1.00 91.94 280 TYR A O 1
ATOM 2258 N N . ARG A 1 281 ? 3.729 -3.412 -7.094 1.00 91.62 281 ARG A N 1
ATOM 2259 C CA . ARG A 1 281 ? 3.658 -4.639 -7.877 1.00 91.62 281 ARG A CA 1
ATOM 2260 C C . ARG A 1 281 ? 2.416 -4.597 -8.754 1.00 91.62 281 ARG A C 1
ATOM 2262 O O . ARG A 1 281 ? 1.344 -4.204 -8.300 1.00 91.62 281 ARG A O 1
ATOM 2269 N N . VAL A 1 282 ? 2.579 -5.044 -9.990 1.00 93.38 282 VAL A N 1
ATOM 2270 C CA . VAL A 1 282 ? 1.508 -5.298 -10.946 1.00 93.38 282 VAL A CA 1
ATOM 2271 C C . VAL A 1 282 ? 1.447 -6.792 -11.216 1.00 93.38 282 VAL A C 1
ATOM 2273 O O . VAL A 1 282 ? 2.489 -7.410 -11.448 1.00 93.38 282 VAL A O 1
ATOM 2276 N N . LYS A 1 283 ? 0.243 -7.359 -11.182 1.00 89.00 283 LYS A N 1
ATOM 2277 C CA . LYS A 1 283 ? -0.029 -8.735 -11.597 1.00 89.00 283 LYS A CA 1
ATOM 2278 C C . LYS A 1 283 ? -1.104 -8.803 -12.668 1.00 89.00 283 LYS A C 1
ATOM 2280 O O . LYS A 1 283 ? -1.956 -7.918 -12.733 1.00 89.00 283 LYS A O 1
ATOM 2285 N N . GLY A 1 284 ? -1.065 -9.865 -13.468 1.00 86.06 284 GLY A N 1
ATOM 2286 C CA . GLY A 1 284 ? -2.061 -10.117 -14.516 1.00 86.06 284 GLY A CA 1
ATOM 2287 C C . GLY A 1 284 ? -1.865 -9.253 -15.762 1.00 86.06 284 GLY A C 1
ATOM 2288 O O . GLY A 1 284 ? -2.747 -9.165 -16.612 1.00 86.06 284 GLY A O 1
ATOM 2289 N N . PHE A 1 285 ? -0.703 -8.605 -15.885 1.00 87.81 285 PHE A N 1
ATOM 2290 C CA . PHE A 1 285 ? -0.356 -7.874 -17.095 1.00 87.81 285 PHE A CA 1
ATOM 2291 C C . PHE A 1 285 ? -0.073 -8.864 -18.233 1.00 87.81 285 PHE A C 1
ATOM 2293 O O . PHE A 1 285 ? 0.604 -9.872 -18.006 1.00 87.81 285 PHE A O 1
ATOM 2300 N N . PRO A 1 286 ? -0.545 -8.606 -19.464 1.00 84.50 286 PRO A N 1
ATOM 2301 C CA . PRO A 1 286 ? -0.341 -9.544 -20.550 1.00 84.50 286 PRO A CA 1
ATOM 2302 C C . PRO A 1 286 ? 1.142 -9.597 -20.920 1.00 84.50 286 PRO A C 1
ATOM 2304 O O . PRO A 1 286 ? 1.843 -8.582 -20.944 1.00 84.50 286 PRO A O 1
ATOM 2307 N N . THR A 1 287 ? 1.616 -10.790 -21.275 1.00 77.25 287 THR A N 1
ATOM 2308 C CA . THR A 1 287 ? 2.997 -11.019 -21.729 1.00 77.25 287 THR A CA 1
ATOM 2309 C C . THR A 1 287 ? 3.282 -10.416 -23.106 1.00 77.25 287 THR A C 1
ATOM 2311 O O . THR A 1 287 ? 4.421 -10.449 -23.564 1.00 77.25 287 THR A O 1
ATOM 2314 N N . SER A 1 288 ? 2.270 -9.841 -23.766 1.00 78.94 288 SER A N 1
ATOM 2315 C CA . SER A 1 288 ? 2.416 -9.035 -24.975 1.00 78.94 288 SER A CA 1
ATOM 2316 C C . SER A 1 288 ? 1.343 -7.949 -25.068 1.00 78.94 288 SER A C 1
ATOM 2318 O O . SER A 1 288 ? 0.207 -8.144 -24.643 1.00 78.94 288 SER A O 1
ATOM 2320 N N . TYR A 1 289 ? 1.706 -6.796 -25.623 1.00 84.62 289 TYR A N 1
ATOM 2321 C CA . TYR A 1 289 ? 0.818 -5.669 -25.897 1.00 84.62 289 TYR A CA 1
ATOM 2322 C C . TYR A 1 289 ? 1.436 -4.746 -26.954 1.00 84.62 289 TYR A C 1
ATOM 2324 O O . TYR A 1 289 ? 2.654 -4.606 -27.068 1.00 84.62 289 TYR A O 1
ATOM 2332 N N . SER A 1 290 ? 0.587 -4.099 -27.749 1.00 84.81 290 SER A N 1
ATOM 2333 C CA . SER A 1 290 ? 0.997 -3.505 -29.029 1.00 84.81 290 SER A CA 1
ATOM 2334 C C . SER A 1 290 ? 1.329 -2.009 -28.982 1.00 84.81 290 SER A C 1
ATOM 2336 O O . SER A 1 290 ? 1.912 -1.478 -29.930 1.00 84.81 290 SER A O 1
ATOM 2338 N N . LYS A 1 291 ? 0.973 -1.310 -27.897 1.00 84.50 291 LYS A N 1
ATOM 2339 C CA . LYS A 1 291 ? 1.128 0.148 -27.767 1.00 84.50 291 LYS A CA 1
ATOM 2340 C C . LYS A 1 291 ? 1.868 0.534 -26.485 1.00 84.50 291 LYS A C 1
ATOM 2342 O O . LYS A 1 291 ? 1.745 -0.175 -25.494 1.00 84.50 291 LYS A O 1
ATOM 2347 N N . PRO A 1 292 ? 2.624 1.647 -26.479 1.00 85.38 292 PRO A N 1
ATOM 2348 C CA . PRO A 1 292 ? 3.330 2.086 -25.283 1.00 85.38 292 PRO A CA 1
ATOM 2349 C C . PRO A 1 292 ? 2.357 2.436 -24.151 1.00 85.38 292 PRO A C 1
ATOM 2351 O O . PRO A 1 292 ? 1.317 3.048 -24.394 1.00 85.38 292 PRO A O 1
ATOM 2354 N N . ILE A 1 293 ? 2.715 2.085 -22.919 1.00 91.81 293 ILE A N 1
ATOM 2355 C CA . ILE A 1 293 ? 1.888 2.283 -21.723 1.00 91.81 293 ILE A CA 1
ATOM 2356 C C . ILE A 1 293 ? 2.539 3.347 -20.850 1.00 91.81 293 ILE A C 1
ATOM 2358 O O . ILE A 1 293 ? 3.749 3.336 -20.641 1.00 91.81 293 ILE A O 1
ATOM 2362 N N . THR A 1 294 ? 1.752 4.294 -20.346 1.00 95.62 294 THR A N 1
ATOM 2363 C CA . THR A 1 294 ? 2.292 5.385 -19.525 1.00 95.62 294 THR A CA 1
ATOM 2364 C C . THR A 1 294 ? 2.177 5.029 -18.051 1.00 95.62 294 THR A C 1
ATOM 2366 O O . THR A 1 294 ? 1.093 4.697 -17.581 1.00 95.62 294 THR A O 1
ATOM 2369 N N . ILE A 1 295 ? 3.275 5.144 -17.306 1.00 96.19 295 ILE A N 1
ATOM 2370 C CA . ILE A 1 295 ? 3.307 4.965 -15.855 1.00 96.19 295 ILE A CA 1
ATOM 2371 C C . ILE A 1 295 ? 3.665 6.303 -15.213 1.00 96.19 295 ILE A C 1
ATOM 2373 O O . ILE A 1 295 ? 4.690 6.918 -15.520 1.00 96.19 295 ILE A O 1
ATOM 2377 N N . LYS A 1 296 ? 2.805 6.754 -14.302 1.00 95.50 296 LYS A N 1
ATOM 2378 C CA . LYS A 1 296 ? 2.989 7.955 -13.490 1.00 95.50 296 LYS A CA 1
ATOM 2379 C C . LYS A 1 296 ? 3.197 7.541 -12.049 1.00 95.50 296 LYS A C 1
ATOM 2381 O O . LYS A 1 296 ? 2.421 6.750 -11.518 1.00 95.50 296 LYS A O 1
ATOM 2386 N N . VAL A 1 297 ? 4.208 8.091 -11.392 1.00 94.00 297 VAL A N 1
ATOM 2387 C CA . VAL A 1 297 ? 4.533 7.746 -10.004 1.00 94.00 297 VAL A CA 1
ATOM 2388 C C . VAL A 1 297 ? 4.907 8.995 -9.230 1.00 94.00 297 VAL A C 1
ATOM 2390 O O . VAL A 1 297 ? 5.783 9.750 -9.652 1.00 94.00 297 VAL A O 1
ATOM 2393 N N . LYS A 1 298 ? 4.253 9.215 -8.091 1.00 89.88 298 LYS A N 1
ATOM 2394 C CA . LYS A 1 298 ? 4.569 10.325 -7.197 1.00 89.88 298 LYS A CA 1
ATOM 2395 C C . LYS A 1 298 ? 5.953 10.118 -6.590 1.00 89.88 298 LYS A C 1
ATOM 2397 O O . LYS A 1 298 ? 6.244 9.047 -6.056 1.00 89.88 298 LYS A O 1
ATOM 2402 N N . ILE A 1 299 ? 6.790 11.147 -6.662 1.00 87.19 299 ILE A N 1
ATOM 2403 C CA . ILE A 1 299 ? 8.135 11.138 -6.080 1.00 87.19 299 ILE A CA 1
ATOM 2404 C C . ILE A 1 299 ? 8.145 11.859 -4.728 1.00 87.19 299 ILE A C 1
ATOM 2406 O O . ILE A 1 299 ? 7.487 12.881 -4.530 1.00 87.19 299 ILE A O 1
ATOM 2410 N N . ASN A 1 300 ? 8.906 11.315 -3.785 1.00 81.12 300 ASN A N 1
ATOM 2411 C CA . ASN A 1 300 ? 9.061 11.811 -2.425 1.00 81.12 300 ASN A CA 1
ATOM 2412 C C . ASN A 1 300 ? 10.197 12.836 -2.372 1.00 81.12 300 ASN A C 1
ATOM 2414 O O . ASN A 1 300 ? 11.321 12.505 -2.016 1.00 81.12 300 ASN A O 1
ATOM 2418 N N . GLY A 1 301 ? 9.915 14.085 -2.738 1.00 72.12 301 GLY A N 1
ATOM 2419 C CA . GLY A 1 301 ? 10.895 15.173 -2.705 1.00 72.12 301 GLY A CA 1
ATOM 2420 C C . GLY A 1 301 ? 10.958 15.954 -4.013 1.00 72.12 301 GLY A C 1
ATOM 2421 O O . GLY A 1 301 ? 10.251 15.657 -4.974 1.00 72.12 301 GLY A O 1
ATOM 2422 N N . ASN A 1 302 ? 11.798 16.989 -4.043 1.00 67.00 302 ASN A N 1
ATOM 2423 C CA . ASN A 1 302 ? 11.947 17.857 -5.207 1.00 67.00 302 ASN A CA 1
ATOM 2424 C C . ASN A 1 302 ? 13.192 17.460 -6.009 1.00 67.00 302 ASN A C 1
ATOM 2426 O O . ASN A 1 302 ? 14.294 17.945 -5.751 1.00 67.00 302 ASN A O 1
ATOM 2430 N N . TYR A 1 303 ? 13.013 16.556 -6.969 1.00 67.44 303 TYR A N 1
ATOM 2431 C CA . TYR A 1 303 ? 14.084 16.098 -7.850 1.00 67.44 303 TYR A CA 1
ATOM 2432 C C . TYR A 1 303 ? 13.978 16.822 -9.186 1.00 67.44 303 TYR A C 1
ATOM 2434 O O . TYR A 1 303 ? 13.061 16.569 -9.963 1.00 67.44 303 TYR A O 1
ATOM 2442 N N . LYS A 1 304 ? 14.911 17.746 -9.443 1.00 53.88 304 LYS A N 1
ATOM 2443 C CA . LYS A 1 304 ? 14.900 18.531 -10.682 1.00 53.88 304 LYS A CA 1
ATOM 2444 C C . LYS A 1 304 ? 15.360 17.723 -11.892 1.00 53.88 304 LYS A C 1
ATOM 2446 O O . LYS A 1 304 ? 14.783 17.916 -12.950 1.00 53.88 304 LYS A O 1
ATOM 2451 N N . GLU A 1 305 ? 16.310 16.792 -11.753 1.00 61.03 305 GLU A N 1
ATOM 2452 C CA . GLU A 1 305 ? 16.750 15.923 -12.857 1.00 61.03 305 GLU A CA 1
ATOM 2453 C C . GLU A 1 305 ? 17.305 14.568 -12.357 1.00 61.03 305 GLU A C 1
ATOM 2455 O O . GLU A 1 305 ? 17.850 14.490 -11.255 1.00 61.03 305 GLU A O 1
ATOM 2460 N N . LYS A 1 306 ? 17.223 13.528 -13.213 1.00 69.50 306 LYS A N 1
ATOM 2461 C CA . LYS A 1 306 ? 17.825 12.170 -13.090 1.00 69.50 306 LYS A CA 1
ATOM 2462 C C . LYS A 1 306 ? 17.111 11.145 -12.181 1.00 69.50 306 LYS A C 1
ATOM 2464 O O . LYS A 1 306 ? 17.768 10.357 -11.502 1.00 69.50 306 LYS A O 1
ATOM 2469 N N . VAL A 1 307 ? 15.778 11.110 -12.224 1.00 76.81 307 VAL A N 1
ATOM 2470 C CA . VAL A 1 307 ? 14.962 10.014 -11.663 1.00 76.81 307 VAL A CA 1
ATOM 2471 C C . VAL A 1 307 ? 14.571 9.049 -12.787 1.00 76.81 307 VAL A C 1
ATOM 2473 O O . VAL A 1 307 ? 14.192 9.490 -13.873 1.00 76.81 307 VAL A O 1
ATOM 2476 N N . PHE A 1 308 ? 14.661 7.747 -12.528 1.00 81.06 308 PHE A N 1
ATOM 2477 C CA . PHE A 1 308 ? 14.302 6.688 -13.470 1.00 81.06 308 PHE A CA 1
ATOM 2478 C C . PHE A 1 308 ? 13.142 5.876 -12.918 1.00 81.06 308 PHE A C 1
ATOM 2480 O O . PHE A 1 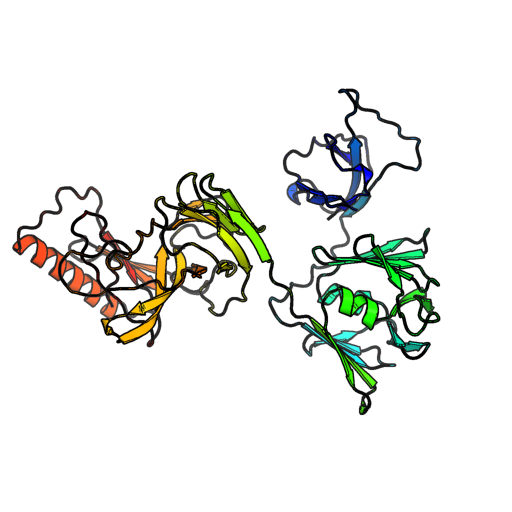308 ? 13.035 5.676 -11.707 1.00 81.06 308 PHE A O 1
ATOM 2487 N N . LEU A 1 309 ? 12.300 5.373 -13.816 1.00 84.75 309 LEU A N 1
ATOM 2488 C CA . LEU A 1 309 ? 11.353 4.332 -13.465 1.00 84.75 309 LEU A CA 1
ATOM 2489 C C . LEU A 1 309 ? 12.106 3.005 -13.555 1.00 84.75 309 LEU A C 1
ATOM 2491 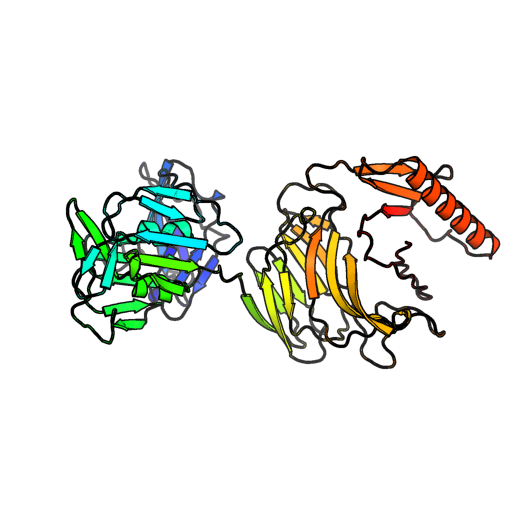O O . LEU A 1 309 ? 12.433 2.555 -14.652 1.00 84.75 309 LEU A O 1
ATOM 2495 N N . LYS A 1 310 ? 12.418 2.419 -12.401 1.00 85.25 310 LYS A N 1
ATOM 2496 C CA . LYS A 1 310 ? 12.963 1.066 -12.298 1.00 85.25 310 LYS A CA 1
ATOM 2497 C C . LYS A 1 310 ? 11.800 0.088 -12.418 1.00 85.25 310 LYS A C 1
ATOM 2499 O O . LYS A 1 310 ? 10.858 0.196 -11.636 1.00 85.25 310 LYS A O 1
ATOM 2504 N N . VAL A 1 311 ? 11.864 -0.833 -13.373 1.00 83.50 311 VAL A N 1
ATOM 2505 C CA . VAL A 1 311 ? 10.890 -1.911 -13.589 1.00 83.50 311 VAL A CA 1
ATOM 2506 C C . VAL A 1 311 ? 11.614 -3.243 -13.427 1.00 83.50 311 VAL A C 1
ATOM 2508 O O . VAL A 1 311 ? 12.635 -3.459 -14.067 1.00 83.50 311 VAL A O 1
ATOM 2511 N N . GLU A 1 312 ? 11.117 -4.121 -12.562 1.00 81.94 312 GLU A N 1
ATOM 2512 C CA . GLU A 1 312 ? 11.728 -5.413 -12.246 1.00 81.94 312 GLU A CA 1
ATOM 2513 C C . GLU A 1 312 ? 10.743 -6.553 -12.524 1.00 81.94 312 GLU A C 1
ATOM 2515 O O . GLU A 1 312 ? 9.629 -6.535 -12.005 1.00 81.94 312 GLU A O 1
ATOM 2520 N N . TYR A 1 313 ? 11.137 -7.555 -13.306 1.00 78.69 313 TYR A N 1
ATOM 2521 C CA . TYR A 1 313 ? 10.292 -8.709 -13.641 1.00 78.69 313 TYR A CA 1
ATOM 2522 C C . TYR A 1 313 ? 11.123 -9.978 -13.806 1.00 78.69 313 TYR A C 1
ATOM 2524 O O . TYR A 1 313 ? 12.338 -9.924 -13.991 1.00 78.69 313 TYR A O 1
ATOM 2532 N N . GLU A 1 314 ? 10.468 -11.131 -13.717 1.00 72.19 314 GLU A N 1
ATOM 2533 C CA . GLU A 1 314 ? 11.114 -12.422 -13.935 1.00 72.19 314 GLU A CA 1
ATOM 2534 C C . GLU A 1 314 ? 11.162 -12.753 -15.428 1.00 72.19 314 GLU A C 1
ATOM 2536 O O . GLU A 1 314 ? 10.181 -12.607 -16.158 1.00 72.19 314 GLU A O 1
ATOM 2541 N N . GLY A 1 315 ? 12.311 -13.235 -15.888 1.00 69.00 315 GLY A N 1
ATOM 2542 C CA . GLY A 1 315 ? 12.468 -13.737 -17.245 1.00 69.00 315 GLY A CA 1
ATOM 2543 C C . GLY A 1 315 ? 13.448 -14.893 -17.300 1.00 69.00 315 GLY A C 1
ATOM 2544 O O . GLY A 1 315 ? 14.364 -15.000 -16.484 1.00 69.00 315 GLY A O 1
ATOM 2545 N N . PHE A 1 316 ? 13.255 -15.779 -18.273 1.00 62.72 316 PHE A N 1
ATOM 2546 C CA . PHE A 1 316 ? 14.224 -16.830 -18.555 1.00 62.72 316 PHE A CA 1
ATOM 2547 C C . PHE A 1 316 ? 15.377 -16.251 -19.374 1.00 62.72 316 PHE A C 1
ATOM 2549 O O . PHE A 1 316 ? 15.158 -15.746 -20.479 1.00 62.72 316 PHE A O 1
ATOM 2556 N N . ILE A 1 317 ? 16.589 -16.343 -18.833 1.00 65.00 317 ILE A N 1
ATOM 2557 C CA . ILE A 1 317 ? 17.826 -15.857 -19.442 1.00 65.00 317 ILE A CA 1
ATOM 2558 C C . ILE A 1 317 ? 18.551 -17.075 -20.016 1.00 65.00 317 ILE A C 1
ATOM 2560 O O . ILE A 1 317 ? 19.077 -17.902 -19.271 1.00 65.00 317 ILE A O 1
ATOM 2564 N N . TYR A 1 318 ? 18.569 -17.203 -21.344 1.00 58.97 318 TYR A N 1
ATOM 2565 C CA . TYR A 1 318 ? 19.078 -18.413 -22.003 1.00 58.97 318 TYR A CA 1
ATOM 2566 C C . TYR A 1 318 ? 20.572 -18.640 -21.765 1.00 58.97 318 TYR A C 1
ATOM 2568 O O . TYR A 1 318 ? 20.972 -19.777 -21.530 1.00 58.97 318 TYR A O 1
ATOM 2576 N N . ASP A 1 319 ? 21.371 -17.573 -21.741 1.00 57.12 319 ASP A N 1
ATOM 2577 C CA . ASP A 1 319 ? 22.816 -17.662 -21.487 1.00 57.12 319 ASP A CA 1
ATOM 2578 C C . ASP A 1 319 ? 23.124 -18.125 -20.052 1.00 57.12 319 ASP A C 1
ATOM 2580 O O . ASP A 1 319 ? 24.160 -18.735 -19.799 1.00 57.12 319 ASP A O 1
ATOM 2584 N N . TYR A 1 320 ? 22.195 -17.885 -19.121 1.00 60.31 320 TYR A N 1
ATOM 2585 C CA . TYR A 1 320 ? 22.267 -18.358 -17.738 1.00 60.31 320 TYR A CA 1
ATOM 2586 C C . TYR A 1 320 ? 21.597 -19.731 -17.544 1.00 60.31 320 TYR A C 1
ATOM 2588 O O . TYR A 1 320 ? 21.751 -20.359 -16.499 1.00 60.31 320 TYR A O 1
ATOM 2596 N N . GLY A 1 321 ? 20.835 -20.211 -18.535 1.00 62.47 321 GLY A N 1
ATOM 2597 C CA . GLY A 1 321 ? 20.073 -21.457 -18.452 1.00 62.47 321 GLY A CA 1
ATOM 2598 C C . GLY A 1 321 ? 19.008 -21.467 -17.349 1.00 62.47 321 GLY A C 1
ATOM 2599 O O . GLY A 1 321 ? 18.642 -22.542 -16.874 1.00 62.47 321 GLY A O 1
ATOM 2600 N N . GLY A 1 322 ? 18.521 -20.298 -16.915 1.00 65.50 322 GLY A N 1
ATOM 2601 C CA . GLY A 1 322 ? 17.663 -20.183 -15.736 1.00 65.50 322 GLY A CA 1
ATOM 2602 C C . GLY A 1 322 ? 16.798 -18.925 -15.689 1.00 65.50 322 GLY A C 1
ATOM 2603 O O . GLY A 1 322 ? 16.882 -18.048 -16.548 1.00 65.50 322 GLY A O 1
ATOM 2604 N N . ILE A 1 323 ? 15.943 -18.856 -14.667 1.00 65.12 323 ILE A N 1
ATOM 2605 C CA . ILE A 1 323 ? 15.101 -17.689 -14.374 1.00 65.12 323 ILE A CA 1
ATOM 2606 C C . ILE A 1 323 ? 15.937 -16.660 -13.611 1.00 65.12 323 ILE A C 1
ATOM 2608 O O . ILE A 1 323 ? 16.597 -17.002 -12.631 1.00 65.12 323 ILE A O 1
ATOM 2612 N N . GLY A 1 324 ? 15.887 -15.405 -14.053 1.00 66.44 324 GLY A N 1
ATOM 2613 C CA . GLY A 1 324 ? 16.520 -14.272 -13.387 1.00 66.44 324 GLY A CA 1
ATOM 2614 C C . GLY A 1 324 ? 15.574 -13.082 -13.253 1.00 66.44 324 GLY A C 1
ATOM 2615 O O . GLY A 1 324 ? 14.530 -13.018 -13.906 1.00 66.44 324 GLY A O 1
ATOM 2616 N N . ILE A 1 325 ? 15.957 -12.130 -12.400 1.00 72.62 325 ILE A N 1
ATOM 2617 C CA . ILE A 1 325 ? 15.272 -10.840 -12.270 1.00 72.62 325 ILE A CA 1
ATOM 2618 C C . ILE A 1 325 ? 15.903 -9.870 -13.262 1.00 72.62 325 ILE A C 1
ATOM 2620 O O . ILE A 1 325 ? 17.090 -9.557 -13.171 1.00 72.62 325 ILE A O 1
ATOM 2624 N N . ILE A 1 326 ? 15.093 -9.368 -14.182 1.00 72.25 326 ILE A N 1
ATOM 2625 C CA . ILE A 1 326 ? 15.474 -8.341 -15.145 1.00 72.25 326 ILE A CA 1
ATOM 2626 C C . ILE A 1 326 ? 15.105 -6.986 -14.560 1.00 72.25 326 ILE A C 1
ATOM 2628 O O . ILE A 1 326 ? 14.042 -6.852 -13.956 1.00 72.25 326 ILE A O 1
ATOM 2632 N N . LYS A 1 327 ? 15.982 -5.991 -14.725 1.00 75.56 327 LYS A N 1
ATOM 2633 C CA . LYS A 1 327 ? 15.769 -4.622 -14.249 1.00 75.56 327 LYS A CA 1
ATOM 2634 C C . LYS A 1 327 ? 15.914 -3.638 -15.402 1.00 75.56 327 LYS A C 1
ATOM 2636 O O . LYS A 1 327 ? 17.024 -3.406 -15.873 1.00 75.56 327 LYS A O 1
ATOM 2641 N N . ASP A 1 328 ? 14.809 -3.025 -15.800 1.00 74.12 328 ASP A N 1
ATOM 2642 C CA . ASP A 1 328 ? 14.786 -1.964 -16.800 1.00 74.12 328 ASP A CA 1
ATOM 2643 C C . ASP A 1 328 ? 14.744 -0.594 -16.119 1.00 74.12 328 ASP A C 1
ATOM 2645 O O . ASP A 1 328 ? 13.970 -0.359 -15.190 1.00 74.12 328 ASP A O 1
ATOM 2649 N N . PHE A 1 329 ? 15.574 0.336 -16.595 1.00 76.00 329 PHE A N 1
ATOM 2650 C CA . PHE A 1 329 ? 15.608 1.716 -16.109 1.00 76.00 329 PHE A CA 1
ATOM 2651 C C . PHE A 1 329 ? 15.097 2.648 -17.199 1.00 76.00 329 PHE A C 1
ATOM 2653 O O . PHE A 1 329 ? 15.831 3.036 -18.111 1.00 76.00 329 PHE A O 1
ATOM 2660 N N . LEU A 1 330 ? 13.824 3.017 -17.097 1.00 77.06 330 LEU A N 1
ATOM 2661 C CA . LEU A 1 330 ? 13.141 3.826 -18.094 1.00 77.06 330 LEU A CA 1
ATOM 2662 C C . LEU A 1 330 ? 13.273 5.307 -17.747 1.00 77.06 330 LEU A C 1
ATOM 2664 O O . LEU A 1 330 ? 12.974 5.749 -16.632 1.00 77.06 330 LEU A O 1
ATOM 2668 N N . LYS A 1 331 ? 13.724 6.095 -18.724 1.00 78.12 331 LYS A N 1
ATOM 2669 C CA . LYS A 1 331 ? 13.798 7.550 -18.590 1.00 78.12 331 LYS A CA 1
ATOM 2670 C C . LYS A 1 331 ? 12.386 8.137 -18.630 1.00 78.12 331 LYS A C 1
ATOM 2672 O O . LYS A 1 331 ? 11.595 7.795 -19.505 1.00 78.12 331 LYS A O 1
ATOM 2677 N N . GLY A 1 332 ? 12.105 9.056 -17.711 1.00 77.25 332 GLY A N 1
ATOM 2678 C CA . GLY A 1 332 ? 10.845 9.790 -17.653 1.00 77.25 332 GLY A CA 1
ATOM 2679 C C . GLY A 1 332 ? 11.043 11.294 -17.489 1.00 77.25 332 GLY A C 1
ATOM 2680 O O . GLY A 1 332 ? 12.146 11.765 -17.205 1.00 77.25 332 GLY A O 1
ATOM 2681 N N . GLY A 1 333 ? 9.963 12.047 -17.679 1.00 83.06 333 GLY A N 1
ATOM 2682 C CA . GLY A 1 333 ? 9.891 13.468 -17.345 1.00 83.06 333 GLY A CA 1
ATOM 2683 C C . GLY A 1 333 ? 9.328 13.657 -15.940 1.00 83.06 333 GLY A C 1
ATOM 2684 O O . GLY A 1 333 ? 8.361 12.990 -15.574 1.00 83.06 333 GLY A O 1
ATOM 2685 N N . VAL A 1 334 ? 9.912 14.563 -15.153 1.00 83.38 334 VAL A N 1
ATOM 2686 C CA . VAL A 1 334 ? 9.341 14.959 -13.860 1.00 83.38 334 VAL A CA 1
ATOM 2687 C C . VAL A 1 334 ? 8.431 16.164 -14.071 1.00 83.38 334 VAL A C 1
ATOM 2689 O O . VAL A 1 334 ? 8.869 17.192 -14.580 1.00 83.38 334 VAL A O 1
ATOM 2692 N N . SER A 1 335 ? 7.166 16.043 -13.679 1.00 85.00 335 SER A N 1
ATOM 2693 C CA . SER A 1 335 ? 6.177 17.120 -13.761 1.00 85.00 335 SER A CA 1
ATOM 2694 C C . SER A 1 335 ? 5.232 17.055 -12.565 1.00 85.00 335 SER A C 1
ATOM 2696 O O . SER A 1 335 ? 4.753 15.980 -12.207 1.00 85.00 335 SER A O 1
ATOM 2698 N N . SER A 1 336 ? 4.991 18.197 -11.915 1.00 83.62 336 SER A N 1
ATOM 2699 C CA . SER A 1 336 ? 4.065 18.329 -10.775 1.00 83.62 336 SER A CA 1
ATOM 2700 C C . SER A 1 336 ? 4.272 17.303 -9.646 1.00 83.62 336 SER A C 1
ATOM 2702 O O . SER A 1 336 ? 3.312 16.837 -9.038 1.00 83.62 336 SER A O 1
ATOM 2704 N N . GLY A 1 337 ? 5.525 16.925 -9.361 1.00 84.94 337 GLY A N 1
ATOM 2705 C CA . GLY A 1 337 ? 5.853 15.937 -8.323 1.00 84.94 337 GLY A CA 1
ATOM 2706 C C . GLY A 1 337 ? 5.618 14.476 -8.728 1.00 84.94 337 GLY A C 1
ATOM 2707 O O . GLY A 1 337 ? 5.609 13.600 -7.862 1.00 84.94 337 GLY A O 1
ATOM 2708 N N . TYR A 1 338 ? 5.451 14.202 -10.023 1.00 89.56 338 TYR A N 1
ATOM 2709 C CA . TYR A 1 338 ? 5.370 12.857 -10.587 1.00 89.56 338 TYR A CA 1
ATOM 2710 C C . TYR A 1 338 ? 6.503 12.618 -11.576 1.00 89.56 338 TYR A C 1
ATOM 2712 O O . TYR A 1 338 ? 6.797 13.480 -12.402 1.00 89.56 338 TYR A O 1
ATOM 2720 N N . LEU A 1 339 ? 7.088 11.423 -11.540 1.00 91.19 339 LEU A N 1
ATOM 2721 C CA . LEU A 1 339 ? 7.802 10.879 -12.686 1.00 91.19 339 LEU A CA 1
ATOM 2722 C C . LEU A 1 339 ? 6.777 10.290 -13.657 1.00 91.19 339 LEU A C 1
ATOM 2724 O O . LEU A 1 339 ? 5.921 9.506 -13.251 1.00 91.19 339 LEU A O 1
ATOM 2728 N N . ILE A 1 340 ? 6.890 10.654 -14.929 1.00 91.75 340 ILE A N 1
ATOM 2729 C CA . ILE A 1 340 ? 6.084 10.126 -16.028 1.00 91.75 340 ILE A CA 1
ATOM 2730 C C . ILE A 1 340 ? 7.034 9.409 -16.980 1.00 91.75 340 ILE A C 1
ATOM 2732 O O . ILE A 1 340 ? 7.878 10.053 -17.606 1.00 91.75 340 ILE A O 1
ATOM 2736 N N . ALA A 1 341 ? 6.917 8.090 -17.071 1.00 89.19 341 ALA A N 1
ATOM 2737 C CA . ALA A 1 341 ? 7.735 7.260 -17.947 1.00 89.19 341 ALA A CA 1
ATOM 2738 C C . ALA A 1 341 ? 6.856 6.337 -18.796 1.00 89.19 341 ALA A C 1
ATOM 2740 O O . ALA A 1 341 ? 5.704 6.062 -18.458 1.00 89.19 341 ALA A O 1
ATOM 2741 N N . THR A 1 342 ? 7.418 5.861 -19.902 1.00 86.50 342 THR A N 1
ATOM 2742 C CA . THR A 1 342 ? 6.709 5.021 -20.866 1.00 86.50 342 THR A CA 1
ATOM 2743 C C . THR A 1 342 ? 7.280 3.615 -20.844 1.00 86.50 342 THR A C 1
ATOM 2745 O O . THR A 1 342 ? 8.467 3.428 -21.108 1.00 86.50 342 THR A O 1
ATOM 2748 N N . LEU A 1 343 ? 6.424 2.637 -20.567 1.00 84.56 343 LEU A N 1
ATOM 2749 C CA . LEU A 1 343 ? 6.710 1.226 -20.754 1.00 84.56 343 LEU A CA 1
ATOM 2750 C C . LEU A 1 343 ? 6.526 0.881 -22.250 1.00 84.56 343 LEU A C 1
ATOM 2752 O O . LEU A 1 343 ? 5.450 1.127 -22.810 1.00 84.56 343 LEU A O 1
ATOM 2756 N N . PRO A 1 344 ? 7.574 0.401 -22.937 1.00 81.25 344 PRO A N 1
ATOM 2757 C CA . PRO A 1 344 ? 7.530 0.138 -24.373 1.00 81.25 344 PRO A CA 1
ATOM 2758 C C . PRO A 1 344 ? 6.718 -1.131 -24.703 1.00 81.25 344 PRO A C 1
ATOM 2760 O O . PRO A 1 344 ? 6.721 -2.051 -23.897 1.00 81.25 344 PRO A O 1
ATOM 2763 N N . PRO A 1 345 ? 6.080 -1.225 -25.890 1.00 79.25 345 PRO A N 1
ATOM 2764 C CA . PRO A 1 345 ? 5.343 -2.416 -26.334 1.00 79.25 345 PRO A CA 1
ATOM 2765 C C . PRO A 1 345 ? 6.130 -3.729 -26.209 1.00 79.25 345 PRO A C 1
ATOM 2767 O O . PRO A 1 345 ? 7.338 -3.747 -26.460 1.00 79.25 345 PRO A O 1
ATOM 2770 N N . ILE A 1 346 ? 5.426 -4.833 -25.932 1.00 74.94 346 ILE A N 1
ATOM 2771 C CA . ILE A 1 346 ? 5.980 -6.197 -25.916 1.00 74.94 346 ILE A CA 1
ATOM 2772 C C . ILE A 1 346 ? 5.297 -7.028 -27.015 1.00 74.94 346 ILE A C 1
ATOM 2774 O O . ILE A 1 346 ? 4.081 -7.186 -27.011 1.00 74.94 346 ILE A O 1
ATOM 2778 N N . GLU A 1 347 ? 6.051 -7.569 -27.974 1.00 65.56 347 GLU A N 1
ATOM 2779 C CA . GLU A 1 347 ? 5.502 -8.391 -29.070 1.00 65.56 347 GLU A CA 1
ATOM 2780 C C . GLU A 1 347 ? 5.324 -9.868 -28.628 1.00 65.56 347 GLU A C 1
ATOM 2782 O O . GLU A 1 347 ? 6.191 -10.423 -27.957 1.00 65.56 347 GLU A O 1
ATOM 2787 N N . GLY A 1 348 ? 4.200 -10.511 -28.989 1.00 50.91 348 GLY A N 1
ATOM 2788 C CA . GLY A 1 348 ? 3.852 -11.892 -28.593 1.00 50.91 348 GLY A CA 1
ATOM 2789 C C . GLY A 1 348 ? 4.611 -13.006 -29.335 1.00 50.91 348 GLY A C 1
ATOM 2790 O O . GLY A 1 348 ? 5.205 -12.783 -30.389 1.00 50.91 348 GLY A O 1
ATOM 2791 N N . GLU A 1 349 ? 4.607 -14.221 -28.768 1.00 45.34 349 GLU A N 1
ATOM 2792 C CA . GLU A 1 349 ? 5.499 -15.338 -29.123 1.00 45.34 349 GLU A CA 1
ATOM 2793 C C . GLU A 1 349 ? 5.427 -15.808 -30.593 1.00 45.34 349 GLU A C 1
ATOM 2795 O O . GLU A 1 349 ? 4.500 -16.474 -31.048 1.00 45.34 349 GLU A O 1
ATOM 2800 N N . SER A 1 350 ? 6.519 -15.567 -31.315 1.00 35.06 350 SER A N 1
ATOM 2801 C CA . SER A 1 350 ? 7.043 -16.420 -32.390 1.00 35.06 350 SER A CA 1
ATOM 2802 C C . SER A 1 350 ? 8.565 -16.407 -32.254 1.00 35.06 350 SER A C 1
ATOM 2804 O O . SER A 1 350 ? 9.261 -15.747 -33.019 1.00 35.06 350 SER A O 1
ATOM 2806 N N . GLY A 1 351 ? 9.071 -17.031 -31.184 1.00 37.88 351 GLY A N 1
ATOM 2807 C CA . GLY A 1 351 ? 10.422 -16.773 -30.684 1.00 37.88 351 GLY A CA 1
ATOM 2808 C C . GLY A 1 351 ? 10.467 -15.385 -30.051 1.00 37.88 351 GLY A C 1
ATOM 2809 O O . GLY A 1 351 ? 10.411 -14.377 -30.747 1.00 37.88 351 GLY A O 1
ATOM 2810 N N . SER A 1 352 ? 10.486 -15.332 -28.723 1.00 32.38 352 SER A N 1
ATOM 2811 C CA . SER A 1 352 ? 10.412 -14.097 -27.946 1.00 32.38 352 SER A CA 1
ATOM 2812 C C . SER A 1 352 ? 11.500 -13.106 -28.368 1.00 32.38 352 SER A C 1
ATOM 2814 O O . SER A 1 352 ? 12.632 -13.147 -27.891 1.00 32.38 352 SER A O 1
ATOM 2816 N N . LYS A 1 353 ? 11.136 -12.176 -29.253 1.00 37.94 353 LYS A N 1
ATOM 2817 C CA . LYS A 1 353 ? 11.718 -10.847 -29.247 1.00 37.94 353 LYS A CA 1
ATOM 2818 C C . LYS A 1 353 ? 11.160 -10.203 -27.984 1.00 37.94 353 LYS A C 1
ATOM 2820 O O . LYS A 1 353 ? 10.013 -9.771 -27.975 1.00 37.94 353 LYS A O 1
ATOM 2825 N N . GLY A 1 354 ? 11.966 -10.115 -26.928 1.00 35.97 354 GLY A N 1
ATOM 2826 C CA . GLY A 1 354 ? 11.799 -9.004 -25.991 1.00 35.97 354 GLY A CA 1
ATOM 2827 C C . GLY A 1 354 ? 11.876 -7.669 -26.751 1.00 35.97 354 GLY A C 1
ATOM 2828 O O . GLY A 1 354 ? 11.871 -7.639 -27.986 1.00 35.97 354 GLY A O 1
ATOM 2829 N N . LEU A 1 355 ? 12.004 -6.553 -26.037 1.00 36.34 355 LEU A N 1
ATOM 2830 C CA . LEU A 1 355 ? 12.556 -5.307 -26.594 1.00 36.34 355 LEU A CA 1
ATOM 2831 C C . LEU A 1 355 ? 13.541 -5.613 -27.750 1.00 36.34 355 LEU A C 1
ATOM 2833 O O . LEU A 1 355 ? 14.579 -6.228 -27.517 1.00 36.34 355 LEU A O 1
ATOM 2837 N N . LYS A 1 356 ? 13.140 -5.333 -29.007 1.00 36.25 356 LYS A N 1
ATOM 2838 C CA . LYS A 1 356 ? 13.689 -5.985 -30.218 1.00 36.25 356 LYS A CA 1
ATOM 2839 C C . LYS A 1 356 ? 15.222 -6.096 -30.206 1.00 36.25 356 LYS A C 1
ATOM 2841 O O . LYS A 1 356 ? 15.912 -5.088 -30.330 1.00 36.25 356 LYS A O 1
ATOM 2846 N N . ALA A 1 357 ? 15.718 -7.334 -30.188 1.00 33.56 357 ALA A N 1
ATOM 2847 C CA . ALA A 1 357 ? 17.116 -7.714 -30.380 1.00 33.56 357 ALA A CA 1
ATOM 2848 C C . ALA A 1 357 ? 17.230 -8.750 -31.521 1.00 33.56 357 ALA A C 1
ATOM 2850 O O . ALA A 1 357 ? 16.804 -9.884 -31.363 1.00 33.56 357 ALA A O 1
ATOM 2851 N N . SER A 1 358 ? 17.757 -8.309 -32.672 1.00 31.14 358 SER A N 1
ATOM 2852 C CA . SER A 1 358 ? 18.409 -9.022 -33.802 1.00 31.14 358 SER A CA 1
ATOM 2853 C C . SER A 1 358 ? 17.896 -10.377 -34.401 1.00 31.14 358 SER A C 1
ATOM 2855 O O . SER A 1 358 ? 17.447 -11.263 -33.687 1.00 31.14 358 SER A O 1
ATOM 2857 N N . PRO A 1 359 ? 18.066 -10.641 -35.728 1.00 36.34 359 PRO A N 1
ATOM 2858 C CA . PRO A 1 359 ? 17.689 -11.894 -36.407 1.00 36.34 359 PRO A CA 1
ATOM 2859 C C . PRO A 1 359 ? 18.773 -12.994 -36.471 1.00 36.34 359 PRO A C 1
ATOM 2861 O O . PRO A 1 359 ? 18.680 -13.879 -37.320 1.00 36.34 359 PRO A O 1
ATOM 2864 N N . LYS A 1 360 ? 19.818 -12.986 -35.633 1.00 32.22 360 LYS A N 1
ATOM 2865 C CA . LYS A 1 360 ? 20.834 -14.060 -35.648 1.00 32.22 360 LYS A CA 1
ATOM 2866 C C . LYS A 1 360 ? 21.317 -14.435 -34.245 1.00 32.22 360 LYS A C 1
ATOM 2868 O O . LYS A 1 360 ? 22.344 -13.948 -33.801 1.00 32.22 360 LYS A O 1
ATOM 2873 N N . GLY A 1 361 ? 20.581 -15.334 -33.590 1.00 35.69 361 GLY A N 1
ATOM 2874 C CA . GLY A 1 361 ? 21.138 -16.378 -32.716 1.00 35.69 361 GLY A CA 1
ATOM 2875 C C . GLY A 1 361 ? 21.943 -15.993 -31.467 1.00 35.69 361 GLY A C 1
ATOM 2876 O O . GLY A 1 361 ? 22.746 -16.819 -31.050 1.00 35.69 361 GLY A O 1
ATOM 2877 N N . VAL A 1 362 ? 21.759 -14.815 -30.856 1.00 35.44 362 VAL A N 1
ATOM 2878 C CA . VAL A 1 362 ? 22.446 -14.455 -29.595 1.00 35.44 362 VAL A CA 1
ATOM 2879 C C . VAL A 1 362 ? 21.473 -13.785 -28.612 1.00 35.44 362 VAL A C 1
ATOM 2881 O O . VAL A 1 362 ? 20.873 -12.769 -28.957 1.00 35.44 362 VAL A O 1
ATOM 2884 N N . GLY A 1 363 ? 21.344 -14.360 -27.405 1.00 46.28 363 GLY A N 1
ATOM 2885 C CA . GLY A 1 363 ? 20.695 -13.802 -26.208 1.00 46.28 363 GLY A CA 1
ATOM 2886 C C . GLY A 1 363 ? 19.177 -13.605 -26.279 1.00 46.28 3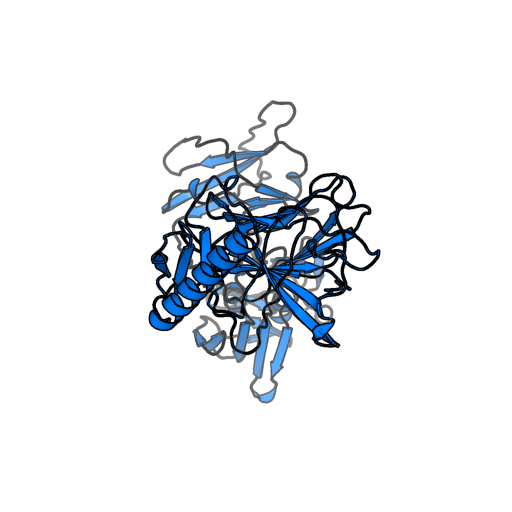63 GLY A C 1
ATOM 2887 O O . GLY A 1 363 ? 18.709 -12.505 -26.554 1.00 46.28 363 GLY A O 1
ATOM 2888 N N . PHE A 1 364 ? 18.390 -14.645 -25.992 1.00 52.44 364 PHE A N 1
ATOM 2889 C CA . PHE A 1 364 ? 16.937 -14.507 -25.829 1.00 52.44 364 PHE A CA 1
ATOM 2890 C C . PHE A 1 364 ? 16.585 -14.228 -24.358 1.00 52.44 364 PHE A C 1
ATOM 2892 O O . PHE A 1 364 ? 17.195 -1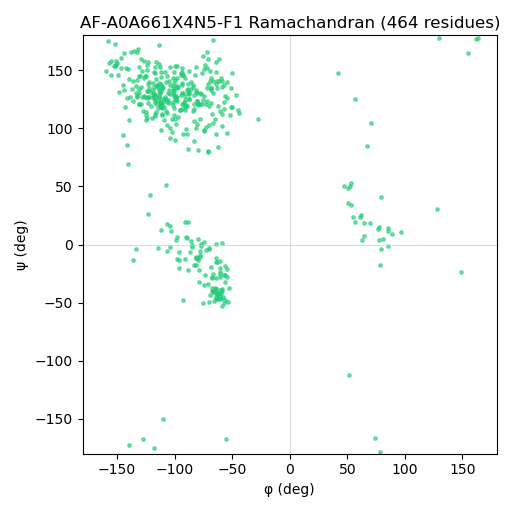4.791 -23.450 1.00 52.44 364 PHE A O 1
ATOM 2899 N N . ILE A 1 365 ? 15.573 -13.392 -24.123 1.00 53.72 365 ILE A N 1
ATOM 2900 C CA . ILE A 1 365 ? 14.832 -13.326 -22.858 1.00 53.72 365 ILE A CA 1
ATOM 2901 C C . ILE A 1 365 ? 13.413 -13.793 -23.166 1.00 53.72 365 ILE A C 1
ATOM 2903 O O . ILE A 1 365 ? 12.778 -13.266 -24.082 1.00 53.72 365 ILE A O 1
ATOM 2907 N N . ARG A 1 366 ? 12.912 -14.781 -22.419 1.00 61.25 366 ARG A N 1
ATOM 2908 C CA . ARG A 1 366 ? 11.507 -15.203 -22.507 1.00 61.25 366 ARG A CA 1
ATOM 2909 C C . ARG A 1 366 ? 10.749 -14.735 -21.273 1.00 61.25 366 ARG A C 1
ATOM 2911 O O . ARG A 1 366 ? 11.103 -15.105 -20.155 1.00 61.25 366 ARG A O 1
ATOM 2918 N N . ILE A 1 367 ? 9.694 -13.957 -21.495 1.00 60.91 367 ILE A N 1
ATOM 2919 C CA . ILE A 1 367 ? 8.764 -13.522 -20.452 1.00 60.91 367 ILE A CA 1
ATOM 2920 C C . ILE A 1 367 ? 7.658 -14.575 -20.366 1.00 60.91 367 ILE A C 1
ATOM 2922 O O . ILE A 1 367 ? 6.766 -14.616 -21.207 1.00 60.91 367 ILE A O 1
ATOM 2926 N N . ALA A 1 368 ? 7.756 -15.473 -19.386 1.00 55.09 368 ALA A N 1
ATOM 2927 C CA . ALA A 1 368 ? 6.742 -16.507 -19.161 1.00 55.09 368 ALA A CA 1
ATOM 2928 C C . ALA A 1 368 ? 5.504 -15.951 -18.433 1.00 55.09 368 ALA A C 1
ATOM 2930 O O . ALA A 1 368 ? 4.390 -16.405 -18.671 1.00 55.09 368 ALA A O 1
ATOM 2931 N N . ASN A 1 369 ? 5.715 -14.955 -17.571 1.00 66.62 369 ASN A N 1
ATOM 2932 C CA . ASN A 1 369 ? 4.693 -14.174 -16.887 1.00 66.62 369 ASN A CA 1
ATOM 2933 C C . ASN A 1 369 ? 5.215 -12.735 -16.758 1.00 66.62 369 ASN A C 1
ATOM 2935 O O . ASN A 1 369 ? 6.396 -12.554 -16.460 1.00 66.62 369 ASN A O 1
ATOM 2939 N N . PHE A 1 370 ? 4.377 -11.726 -16.997 1.00 76.56 370 PHE A N 1
ATOM 2940 C CA . PHE A 1 370 ? 4.781 -10.318 -16.913 1.00 76.56 370 PHE A CA 1
ATOM 2941 C C . PHE A 1 370 ? 4.191 -9.631 -15.680 1.00 76.56 370 PHE A C 1
ATOM 2943 O O . PHE A 1 370 ? 3.616 -8.547 -15.744 1.00 76.56 370 PHE A O 1
ATOM 2950 N N . ASP A 1 371 ? 4.380 -10.269 -14.530 1.00 83.00 371 ASP A N 1
ATOM 2951 C CA . ASP A 1 371 ? 4.168 -9.630 -13.239 1.00 83.00 371 ASP A CA 1
ATOM 2952 C C . ASP A 1 371 ? 5.426 -8.833 -12.885 1.00 83.00 371 ASP A C 1
ATOM 2954 O O . ASP A 1 371 ? 6.512 -9.395 -12.705 1.00 83.00 371 ASP A O 1
ATOM 2958 N N . PHE A 1 372 ? 5.296 -7.515 -12.773 1.00 86.00 372 PHE A N 1
ATOM 2959 C CA . PHE A 1 372 ? 6.439 -6.631 -12.577 1.00 86.00 372 PHE A CA 1
ATOM 2960 C C . PHE A 1 372 ? 6.297 -5.776 -11.324 1.00 86.00 372 PHE A C 1
ATOM 2962 O O . PHE A 1 372 ? 5.207 -5.425 -10.877 1.00 86.00 372 PHE A O 1
ATOM 2969 N N . LYS A 1 373 ? 7.436 -5.438 -10.731 1.00 89.38 373 LYS A N 1
ATOM 2970 C CA . LYS A 1 373 ? 7.571 -4.417 -9.697 1.00 89.38 373 LYS A CA 1
ATOM 2971 C C . LYS A 1 373 ? 8.046 -3.131 -10.355 1.00 89.38 373 LYS A C 1
ATOM 2973 O O . LYS A 1 373 ? 8.866 -3.181 -11.265 1.00 89.38 373 LYS A O 1
ATOM 2978 N N . TYR A 1 374 ? 7.580 -1.980 -9.892 1.00 90.44 374 TYR A N 1
ATOM 2979 C CA . TYR A 1 374 ? 8.149 -0.709 -10.314 1.00 90.44 374 TYR A CA 1
ATOM 2980 C C . TYR A 1 374 ? 8.271 0.302 -9.179 1.00 90.44 374 TYR A C 1
ATOM 2982 O O . TYR A 1 374 ? 7.510 0.300 -8.208 1.00 90.44 374 TYR A O 1
ATOM 2990 N N . SER A 1 375 ? 9.262 1.178 -9.309 1.00 87.75 375 SER A N 1
ATOM 2991 C CA . SER A 1 375 ? 9.514 2.283 -8.390 1.00 87.75 375 SER A CA 1
ATOM 2992 C C . SER A 1 375 ? 10.301 3.393 -9.078 1.00 87.75 375 SER A C 1
ATOM 2994 O O . SER A 1 375 ? 11.048 3.148 -10.024 1.00 87.75 375 SER A O 1
ATOM 2996 N N . CYS A 1 376 ? 10.193 4.618 -8.576 1.00 83.56 376 CYS A N 1
ATOM 2997 C CA . CYS A 1 376 ? 11.131 5.673 -8.923 1.00 83.56 376 CYS A CA 1
ATOM 2998 C C . CYS A 1 376 ? 12.413 5.471 -8.130 1.00 83.56 376 CYS A C 1
ATOM 3000 O O . CYS A 1 376 ? 12.396 5.510 -6.899 1.00 83.56 376 CYS A O 1
ATOM 3002 N N . SER A 1 377 ? 13.519 5.306 -8.840 1.00 74.19 377 SER A N 1
ATOM 3003 C CA . SER A 1 377 ? 14.850 5.253 -8.248 1.00 74.19 377 SER A CA 1
ATOM 3004 C C . SER A 1 377 ? 15.674 6.428 -8.749 1.00 74.19 377 SER A C 1
ATOM 3006 O O . SER A 1 377 ? 15.588 6.835 -9.914 1.00 74.19 377 SER A O 1
ATOM 3008 N N . THR A 1 378 ? 16.493 6.976 -7.863 1.00 68.31 378 THR A N 1
ATOM 3009 C CA . THR A 1 378 ? 17.607 7.837 -8.256 1.00 68.31 378 THR A CA 1
ATOM 3010 C C . THR A 1 378 ? 18.865 6.988 -8.376 1.00 68.31 378 THR A C 1
ATOM 3012 O O . THR A 1 378 ? 19.021 5.991 -7.686 1.00 68.31 378 THR A O 1
ATOM 3015 N N . LEU A 1 379 ? 19.810 7.398 -9.225 1.00 56.78 379 LEU A N 1
ATOM 3016 C CA . LEU A 1 379 ? 21.108 6.711 -9.391 1.00 56.78 379 LEU A CA 1
ATOM 3017 C C . LEU A 1 379 ? 21.998 6.743 -8.125 1.00 56.78 379 LEU A C 1
ATOM 3019 O O . LEU A 1 379 ? 23.139 6.293 -8.151 1.00 56.78 379 LEU A O 1
ATOM 3023 N N . VAL A 1 380 ? 21.511 7.360 -7.050 1.00 52.25 380 VAL A N 1
ATOM 3024 C CA . VAL A 1 380 ? 22.211 7.716 -5.814 1.00 52.25 380 VAL A CA 1
ATOM 3025 C C . VAL A 1 380 ? 21.190 7.831 -4.690 1.00 52.25 380 VAL A C 1
ATOM 3027 O O . VAL A 1 380 ? 20.079 8.304 -4.925 1.00 52.25 380 VAL A O 1
ATOM 3030 N N . SER A 1 381 ? 21.569 7.465 -3.468 1.00 52.59 381 SER A N 1
ATOM 3031 C CA . SER A 1 381 ? 20.754 7.754 -2.285 1.00 52.59 381 SER A CA 1
ATOM 3032 C C . SER A 1 381 ? 20.580 9.276 -2.095 1.00 52.59 381 SER A C 1
ATOM 3034 O O . SER A 1 381 ? 21.405 10.061 -2.575 1.00 52.59 381 SER A O 1
ATOM 3036 N N . PRO A 1 382 ? 19.562 9.740 -1.345 1.00 48.91 382 PRO A N 1
ATOM 3037 C CA . PRO A 1 382 ? 19.373 11.166 -1.049 1.00 48.91 382 PRO A CA 1
ATOM 3038 C C . PRO A 1 382 ? 20.593 11.859 -0.409 1.00 48.91 382 PRO A C 1
ATOM 3040 O O . PRO A 1 382 ? 20.720 13.079 -0.483 1.00 48.91 382 PRO A O 1
ATOM 3043 N N . SER A 1 383 ? 21.501 11.097 0.209 1.00 51.62 383 SER A N 1
ATOM 3044 C CA . SER A 1 383 ? 22.734 11.591 0.834 1.00 51.62 383 SER A CA 1
ATOM 3045 C C . SER A 1 383 ? 23.912 11.758 -0.137 1.00 51.62 383 SER A C 1
ATOM 3047 O O . SER A 1 383 ? 24.986 12.206 0.269 1.00 51.62 383 SER A O 1
ATOM 3049 N N . MET A 1 384 ? 23.743 11.415 -1.414 1.00 57.94 384 MET A N 1
ATOM 3050 C CA . MET A 1 384 ? 24.846 11.154 -2.331 1.00 57.94 384 MET A CA 1
ATOM 3051 C C . MET A 1 384 ? 24.750 12.018 -3.597 1.00 57.94 384 MET A C 1
ATOM 3053 O O . MET A 1 384 ? 23.720 12.085 -4.264 1.00 57.94 384 MET A O 1
ATOM 3057 N N . LYS A 1 385 ? 25.830 12.742 -3.923 1.00 63.09 385 LYS A N 1
ATOM 3058 C CA . LYS A 1 385 ? 25.839 13.710 -5.036 1.00 63.09 385 LYS A CA 1
ATOM 3059 C C . LYS A 1 385 ? 26.171 13.016 -6.357 1.00 63.09 385 LYS A C 1
ATOM 3061 O O . LYS A 1 385 ? 27.084 12.195 -6.403 1.00 63.09 385 LYS A O 1
ATOM 3066 N N . ILE A 1 386 ? 25.496 13.405 -7.440 1.00 68.50 386 ILE A N 1
ATOM 3067 C CA . ILE A 1 386 ? 25.897 13.044 -8.809 1.00 68.50 386 ILE A CA 1
ATOM 3068 C C . ILE A 1 386 ? 26.927 14.056 -9.300 1.00 68.50 386 ILE A C 1
ATOM 3070 O O . ILE A 1 386 ? 26.723 15.264 -9.184 1.00 68.50 386 ILE A O 1
ATOM 3074 N N . VAL A 1 387 ? 27.999 13.554 -9.898 1.00 78.62 387 VAL A N 1
ATOM 3075 C CA . VAL A 1 387 ? 28.973 14.339 -10.664 1.00 78.62 387 VAL A CA 1
ATOM 3076 C C . VAL A 1 387 ? 28.943 13.890 -12.126 1.00 78.62 387 VAL A C 1
ATOM 3078 O O . VAL A 1 387 ? 28.479 12.786 -12.427 1.00 78.62 387 VAL A O 1
ATOM 3081 N N . SER A 1 388 ? 29.387 14.751 -13.044 1.00 84.94 388 SER A N 1
ATOM 3082 C CA . SER A 1 388 ? 29.556 14.383 -14.451 1.00 84.94 388 SER A CA 1
ATOM 3083 C C . SER A 1 388 ? 31.007 14.503 -14.903 1.00 84.94 388 SER A C 1
ATOM 3085 O O . SER A 1 388 ? 31.775 15.325 -14.403 1.00 84.94 388 SER A O 1
ATOM 3087 N N . TYR A 1 389 ? 31.378 13.639 -15.843 1.00 89.94 389 TYR A N 1
ATOM 3088 C CA . TYR A 1 389 ? 32.658 13.640 -16.534 1.00 89.94 389 TYR A CA 1
ATOM 3089 C C . TYR A 1 389 ? 32.396 13.591 -18.038 1.00 89.94 389 TYR A C 1
ATOM 3091 O O . TYR A 1 389 ? 31.764 12.655 -18.526 1.00 89.94 389 TYR A O 1
ATOM 3099 N N . LYS A 1 390 ? 32.882 14.595 -18.769 1.00 93.44 390 LYS A N 1
ATOM 3100 C CA . LYS A 1 390 ? 32.910 14.576 -20.234 1.00 93.44 390 LYS A CA 1
ATOM 3101 C C . LYS A 1 390 ? 34.199 13.920 -20.702 1.00 93.44 390 LYS A C 1
ATOM 3103 O O . LYS A 1 390 ? 35.268 14.225 -20.172 1.00 93.44 390 LYS A O 1
ATOM 3108 N N . THR A 1 391 ? 34.082 13.012 -21.661 1.00 94.06 391 THR A N 1
ATOM 3109 C CA . THR A 1 391 ? 35.232 12.378 -22.307 1.00 94.06 391 THR A CA 1
ATOM 3110 C C . THR A 1 391 ? 36.062 13.401 -23.074 1.00 94.06 391 THR A C 1
ATOM 3112 O O . THR A 1 391 ? 35.567 14.466 -23.441 1.00 94.06 391 THR A O 1
ATOM 3115 N N . GLU A 1 392 ? 37.340 13.093 -23.303 1.00 88.69 392 GLU A N 1
ATOM 3116 C CA . GLU A 1 392 ? 38.286 14.025 -23.938 1.00 88.69 392 GLU A CA 1
ATOM 3117 C C . GLU A 1 392 ? 37.831 14.454 -25.342 1.00 88.69 392 GLU A C 1
ATOM 3119 O O . GLU A 1 392 ? 37.912 15.637 -25.675 1.00 88.69 392 GLU A O 1
ATOM 3124 N N . ASP A 1 393 ? 37.245 13.528 -26.110 1.00 89.88 393 ASP A N 1
ATOM 3125 C CA . ASP A 1 393 ? 36.717 13.801 -27.452 1.00 89.88 393 ASP A CA 1
ATOM 3126 C C . ASP A 1 393 ? 35.266 14.341 -27.431 1.00 89.88 393 ASP A C 1
ATOM 3128 O O . ASP A 1 393 ? 34.680 14.608 -28.477 1.00 89.88 393 ASP A O 1
ATOM 3132 N N . ASN A 1 394 ? 34.685 14.564 -26.242 1.00 90.00 394 ASN A N 1
ATOM 3133 C CA . ASN A 1 394 ? 33.337 15.102 -26.013 1.00 90.00 394 ASN A CA 1
ATOM 3134 C C . ASN A 1 394 ? 32.182 14.319 -26.671 1.00 90.00 394 ASN A C 1
ATOM 3136 O O . ASN A 1 394 ? 31.074 14.855 -26.792 1.00 90.00 394 ASN A O 1
ATOM 3140 N N . HIS A 1 395 ? 32.378 13.053 -27.048 1.00 91.62 395 HIS A N 1
ATOM 3141 C CA . HIS A 1 395 ? 31.276 12.222 -27.538 1.00 91.62 395 HIS A CA 1
ATOM 3142 C C . HIS A 1 395 ? 30.408 11.688 -26.392 1.00 91.62 395 HIS A C 1
ATOM 3144 O O . HIS A 1 395 ? 29.234 11.391 -26.607 1.00 91.62 395 HIS A O 1
ATOM 3150 N N . PHE A 1 396 ? 30.912 11.617 -25.156 1.00 92.62 396 PHE A N 1
ATOM 3151 C CA . PHE A 1 396 ? 30.162 11.064 -24.028 1.00 92.62 396 PHE A CA 1
ATOM 3152 C C . PHE A 1 396 ? 30.227 11.955 -22.784 1.00 92.62 396 PHE A C 1
ATOM 3154 O O . PHE A 1 396 ? 31.258 12.531 -22.443 1.00 92.62 396 PHE A O 1
ATOM 3161 N N . GLU A 1 397 ? 29.104 12.042 -22.071 1.00 89.75 397 GLU A N 1
ATOM 3162 C CA . GLU A 1 397 ? 29.020 12.638 -20.739 1.00 89.75 397 GLU A CA 1
ATOM 3163 C C . GLU A 1 397 ? 28.529 11.579 -19.757 1.00 89.75 397 GLU A C 1
ATOM 3165 O O . GLU A 1 397 ? 27.373 11.153 -19.786 1.00 89.75 397 GLU A O 1
ATOM 3170 N N . LEU A 1 398 ? 29.437 11.138 -18.889 1.00 87.25 398 LEU A N 1
ATOM 3171 C CA . LEU A 1 398 ? 29.197 10.100 -17.903 1.00 87.25 398 LEU A CA 1
ATOM 3172 C C . LEU A 1 398 ? 28.711 10.754 -16.611 1.00 87.25 398 LEU A C 1
ATOM 3174 O O . LEU A 1 398 ? 29.431 11.540 -16.000 1.00 87.25 398 LEU A O 1
ATOM 3178 N N . SER A 1 399 ? 27.498 10.421 -16.177 1.00 80.38 399 SER A N 1
ATOM 3179 C CA . SER A 1 399 ? 26.936 10.809 -14.880 1.00 80.38 399 SER A CA 1
ATOM 3180 C C . SER A 1 399 ? 27.046 9.654 -13.887 1.00 80.38 399 SER A C 1
ATOM 3182 O O . SER A 1 399 ? 26.587 8.549 -14.183 1.00 80.38 399 SER A O 1
ATOM 3184 N N . TYR A 1 400 ? 27.621 9.911 -12.708 1.00 75.88 400 TYR A N 1
ATOM 3185 C CA . TYR A 1 400 ? 27.924 8.867 -11.724 1.00 75.88 400 TYR A CA 1
ATOM 3186 C C . TYR A 1 400 ? 27.901 9.379 -10.264 1.00 75.88 400 TYR A C 1
ATOM 3188 O O . TYR A 1 400 ? 28.053 10.584 -10.030 1.00 75.88 400 TYR A O 1
ATOM 3196 N N . PRO A 1 401 ? 27.713 8.487 -9.269 1.00 73.62 401 PRO A N 1
ATOM 3197 C CA . PRO A 1 401 ? 27.837 8.817 -7.848 1.00 73.62 401 PRO A CA 1
ATOM 3198 C C . PRO A 1 401 ? 29.226 9.352 -7.468 1.00 73.62 401 PRO A C 1
ATOM 3200 O O . PRO A 1 401 ? 30.247 8.771 -7.828 1.00 73.62 401 PRO A O 1
ATOM 3203 N N . ASN A 1 402 ? 29.287 10.418 -6.669 1.00 74.81 402 ASN A N 1
ATOM 3204 C CA . ASN A 1 402 ? 30.543 11.071 -6.274 1.00 74.81 402 ASN A CA 1
ATOM 3205 C C . ASN A 1 402 ? 31.503 10.208 -5.434 1.00 74.81 402 ASN A C 1
ATOM 3207 O O . ASN A 1 402 ? 32.645 10.613 -5.231 1.00 74.81 402 ASN A O 1
ATOM 3211 N N . ASN A 1 403 ? 31.061 9.053 -4.933 1.00 73.69 403 ASN A N 1
ATOM 3212 C CA . ASN A 1 403 ? 31.911 8.114 -4.203 1.00 73.69 403 ASN A CA 1
ATOM 3213 C C . ASN A 1 403 ? 32.653 7.124 -5.121 1.00 73.69 403 ASN A C 1
ATOM 3215 O O . ASN A 1 403 ? 33.460 6.337 -4.624 1.00 73.69 403 ASN A O 1
ATOM 3219 N N . ILE A 1 404 ? 32.367 7.113 -6.427 1.00 78.06 404 ILE A N 1
ATOM 3220 C CA . ILE A 1 404 ? 33.066 6.247 -7.375 1.00 78.06 404 ILE A CA 1
ATOM 3221 C C . ILE A 1 404 ? 34.390 6.903 -7.760 1.00 78.06 404 ILE A C 1
ATOM 3223 O O . ILE A 1 404 ? 34.446 8.084 -8.103 1.00 78.06 404 ILE A O 1
ATOM 3227 N N . ASP A 1 405 ? 35.463 6.108 -7.737 1.00 84.38 405 ASP A N 1
ATOM 3228 C CA . ASP A 1 405 ? 36.787 6.540 -8.178 1.00 84.38 405 ASP A CA 1
ATOM 3229 C C . ASP A 1 405 ? 36.741 7.036 -9.631 1.00 84.38 405 ASP A C 1
ATOM 3231 O O . ASP A 1 405 ? 36.490 6.272 -10.569 1.00 84.38 405 ASP A O 1
ATOM 3235 N N . VAL A 1 406 ? 37.047 8.323 -9.811 1.00 86.00 406 VAL A N 1
ATOM 3236 C CA . VAL A 1 406 ? 37.093 9.000 -11.110 1.00 86.00 406 VAL A CA 1
ATOM 3237 C C . VAL A 1 406 ? 38.003 8.289 -12.115 1.00 86.00 406 VAL A C 1
ATOM 3239 O O . VAL A 1 406 ? 37.740 8.345 -13.314 1.00 86.00 406 VAL A O 1
ATOM 3242 N N . LYS A 1 407 ? 39.042 7.567 -11.672 1.00 89.69 407 LYS A N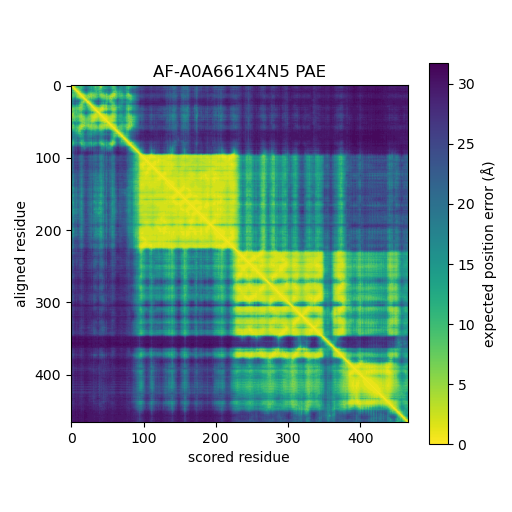 1
ATOM 3243 C CA . LYS A 1 407 ? 39.905 6.787 -12.575 1.00 89.69 407 LYS A CA 1
ATOM 3244 C C . LYS A 1 407 ? 39.135 5.676 -13.288 1.00 89.69 407 LYS A C 1
ATOM 3246 O O . LYS A 1 407 ? 39.366 5.447 -14.474 1.00 89.69 407 LYS A O 1
ATOM 3251 N N . LYS A 1 408 ? 38.199 5.014 -12.598 1.00 87.12 408 LYS A N 1
ATOM 3252 C CA . LYS A 1 408 ? 37.329 3.995 -13.209 1.00 87.12 408 LYS A CA 1
ATOM 3253 C C . LYS A 1 408 ? 36.391 4.626 -14.229 1.00 87.12 408 LYS A C 1
ATOM 3255 O O . LYS A 1 408 ? 36.223 4.082 -15.314 1.00 87.12 408 LYS A O 1
ATOM 3260 N N . ILE A 1 409 ? 35.859 5.805 -13.914 1.00 88.38 409 ILE A N 1
ATOM 3261 C CA . ILE A 1 409 ? 34.984 6.546 -14.825 1.00 88.38 409 ILE A CA 1
ATOM 3262 C C . ILE A 1 409 ? 35.722 6.942 -16.099 1.00 88.38 409 ILE A C 1
ATOM 3264 O O . ILE A 1 409 ? 35.220 6.705 -17.192 1.00 88.38 409 ILE A O 1
ATOM 3268 N N . LYS A 1 410 ? 36.940 7.477 -15.971 1.00 91.31 410 LYS A N 1
ATOM 3269 C CA . LYS A 1 410 ? 37.789 7.796 -17.124 1.00 91.31 410 LYS A CA 1
ATOM 3270 C C . LYS A 1 410 ? 38.077 6.565 -17.976 1.00 91.31 410 LYS A C 1
ATOM 3272 O O . LYS A 1 410 ? 38.019 6.654 -19.193 1.00 91.31 410 LYS A O 1
ATOM 3277 N N . LYS A 1 411 ? 38.324 5.405 -17.357 1.00 91.31 411 LYS A N 1
ATOM 3278 C CA . LYS A 1 411 ? 38.524 4.147 -18.089 1.00 91.31 411 LYS A CA 1
ATOM 3279 C C . LYS A 1 411 ? 37.294 3.765 -18.924 1.00 91.31 411 LYS A C 1
ATOM 3281 O O . LYS A 1 411 ? 37.458 3.397 -20.080 1.00 91.31 411 LYS A O 1
ATOM 3286 N N . ILE A 1 412 ? 36.087 3.883 -18.363 1.00 88.75 412 ILE A N 1
ATOM 3287 C CA . ILE A 1 412 ? 34.833 3.643 -19.100 1.00 88.75 412 ILE A CA 1
ATOM 3288 C C . ILE A 1 412 ? 34.670 4.674 -20.223 1.00 88.75 412 ILE A C 1
ATOM 3290 O O . ILE A 1 412 ? 34.368 4.308 -21.351 1.00 88.75 412 ILE A O 1
ATOM 3294 N N . GLY A 1 413 ? 34.920 5.953 -19.937 1.00 91.50 413 GLY A N 1
ATOM 3295 C CA . GLY A 1 413 ? 34.882 7.017 -20.938 1.00 91.50 413 GLY A CA 1
ATOM 3296 C C . GLY A 1 413 ? 35.814 6.744 -22.121 1.00 91.50 413 GLY A C 1
ATOM 3297 O O . GLY A 1 413 ? 35.375 6.792 -23.264 1.00 91.50 413 GLY A O 1
ATOM 3298 N N . ASN A 1 414 ? 37.064 6.365 -21.851 1.00 92.19 414 ASN A N 1
ATOM 3299 C CA . ASN A 1 414 ? 38.037 6.007 -22.884 1.00 92.19 414 ASN A CA 1
ATOM 3300 C C . ASN A 1 414 ? 37.584 4.794 -23.699 1.00 92.19 414 ASN A C 1
ATOM 3302 O O . ASN A 1 414 ? 37.690 4.809 -24.919 1.00 92.19 414 ASN A O 1
ATOM 3306 N N . PHE A 1 415 ? 37.033 3.771 -23.044 1.00 91.25 415 PHE A N 1
ATOM 3307 C CA . PHE A 1 415 ? 36.486 2.605 -23.735 1.00 91.25 415 PHE A CA 1
ATOM 3308 C C . PHE A 1 415 ? 35.350 2.984 -24.699 1.00 91.25 415 PHE A C 1
ATOM 3310 O O . PHE A 1 415 ? 35.300 2.487 -25.823 1.00 91.25 415 PHE A O 1
ATOM 3317 N N . LEU A 1 416 ? 34.453 3.886 -24.292 1.00 90.88 416 LEU A N 1
ATOM 3318 C CA . LEU A 1 416 ? 33.372 4.370 -25.153 1.00 90.88 416 LEU A CA 1
ATOM 3319 C C . LEU A 1 416 ? 33.902 5.164 -26.352 1.00 90.88 416 LEU A C 1
ATOM 3321 O O . LEU A 1 416 ? 33.396 4.997 -27.461 1.00 90.88 416 LEU A O 1
ATOM 3325 N N . GLU A 1 417 ? 34.938 5.978 -26.154 1.00 93.00 417 GLU A N 1
ATOM 3326 C CA . GLU A 1 417 ? 35.602 6.703 -27.243 1.00 93.00 417 GLU A CA 1
ATOM 3327 C C . GLU A 1 417 ? 36.326 5.767 -28.218 1.00 93.00 417 GLU A C 1
ATOM 3329 O O . GLU A 1 417 ? 36.239 5.936 -29.435 1.00 93.00 417 GLU A O 1
ATOM 3334 N N . GLU A 1 418 ? 36.999 4.732 -27.713 1.00 92.12 418 GLU A N 1
ATOM 3335 C CA . GLU A 1 418 ? 37.599 3.686 -28.547 1.00 92.12 418 GLU A CA 1
ATOM 3336 C C . GLU A 1 418 ? 36.534 2.932 -29.351 1.00 92.12 418 GLU A C 1
ATOM 3338 O O . GLU A 1 418 ? 36.711 2.696 -30.549 1.00 92.12 418 GLU A O 1
ATOM 3343 N N . ALA A 1 419 ? 35.402 2.595 -28.725 1.00 86.44 419 ALA A N 1
ATOM 3344 C CA . ALA A 1 419 ? 34.282 1.962 -29.408 1.00 86.44 419 ALA A CA 1
ATOM 3345 C C . ALA A 1 419 ? 33.711 2.872 -30.505 1.00 86.44 419 ALA A C 1
ATOM 3347 O O . ALA A 1 419 ? 33.529 2.421 -31.635 1.00 86.44 419 ALA A O 1
ATOM 3348 N N . TYR A 1 420 ? 33.485 4.154 -30.202 1.00 88.62 420 TYR A N 1
ATOM 3349 C CA . TYR A 1 420 ? 33.033 5.158 -31.166 1.00 88.62 420 TYR A CA 1
ATOM 3350 C C . TYR A 1 420 ? 33.947 5.222 -32.398 1.00 88.62 420 TYR A C 1
ATOM 3352 O O . TYR A 1 420 ? 33.467 5.119 -33.530 1.00 88.62 420 TYR A O 1
ATOM 3360 N N . LYS A 1 421 ? 35.268 5.304 -32.186 1.00 89.94 421 LYS A N 1
ATOM 3361 C CA . LYS A 1 421 ? 36.271 5.301 -33.266 1.00 89.94 421 LYS A CA 1
ATOM 3362 C C . LYS A 1 421 ? 36.220 4.013 -34.082 1.00 89.94 421 LYS A C 1
ATOM 3364 O O . LYS A 1 421 ? 36.137 4.065 -35.303 1.00 89.94 421 LYS A O 1
ATOM 3369 N N . LYS A 1 422 ? 36.157 2.856 -33.421 1.00 89.25 422 LYS A N 1
ATOM 3370 C CA . LYS A 1 422 ? 36.079 1.556 -34.097 1.00 89.25 422 LYS A CA 1
ATOM 3371 C C . LYS A 1 422 ? 34.848 1.435 -34.998 1.00 89.25 422 LYS A C 1
ATOM 3373 O O . LYS A 1 422 ? 34.943 0.872 -36.083 1.00 89.25 422 LYS A O 1
ATOM 3378 N N . PHE A 1 423 ? 33.693 1.948 -34.577 1.00 82.56 423 PHE A N 1
ATOM 3379 C CA . PHE A 1 423 ? 32.500 1.958 -35.424 1.00 82.56 423 PHE A CA 1
ATOM 3380 C C . PHE A 1 423 ? 32.651 2.899 -36.627 1.00 82.56 423 PHE A C 1
ATOM 3382 O O . PHE A 1 423 ? 32.260 2.514 -37.729 1.00 82.56 423 PHE A O 1
ATOM 3389 N N . LEU A 1 424 ? 33.259 4.080 -36.458 1.00 85.62 424 LEU A N 1
ATOM 3390 C CA . LEU A 1 424 ? 33.604 4.948 -37.593 1.00 85.62 424 LEU A CA 1
ATOM 3391 C C . LEU A 1 424 ? 34.518 4.232 -38.597 1.00 85.62 424 LEU A C 1
ATOM 3393 O O . LEU A 1 424 ? 34.241 4.262 -39.795 1.00 85.62 424 LEU A O 1
ATOM 3397 N N . ASP A 1 425 ? 35.549 3.536 -38.114 1.00 89.88 425 ASP A N 1
ATOM 3398 C CA . ASP A 1 425 ? 36.495 2.788 -38.955 1.00 89.88 425 ASP A CA 1
ATOM 3399 C C . ASP A 1 425 ? 35.822 1.629 -39.712 1.00 89.88 425 ASP A C 1
ATOM 3401 O O . ASP A 1 425 ? 36.226 1.278 -40.820 1.00 89.88 425 ASP A O 1
ATOM 3405 N N . LEU A 1 426 ? 34.753 1.058 -39.148 1.00 86.81 426 LEU A N 1
ATOM 3406 C CA . LEU A 1 426 ? 33.906 0.054 -39.803 1.00 86.81 426 LEU A CA 1
ATOM 3407 C C . LEU A 1 426 ? 32.936 0.654 -40.841 1.00 86.81 426 LEU A C 1
ATOM 3409 O O . LEU A 1 426 ? 32.161 -0.085 -41.449 1.00 86.81 426 LEU A O 1
ATOM 3413 N N . GLY A 1 427 ? 32.960 1.972 -41.050 1.00 85.75 427 GLY A N 1
ATOM 3414 C CA . GLY A 1 427 ? 32.127 2.676 -42.026 1.00 85.75 427 GLY A CA 1
ATOM 3415 C C . GLY A 1 427 ? 30.761 3.120 -41.498 1.00 85.75 427 GLY A C 1
ATOM 3416 O O . GLY A 1 427 ? 29.930 3.576 -42.287 1.00 85.75 427 GLY A O 1
ATOM 3417 N N . PHE A 1 428 ? 30.503 3.019 -40.189 1.00 80.81 428 PHE A N 1
ATOM 3418 C CA . PHE A 1 428 ? 29.287 3.584 -39.602 1.00 80.81 428 PHE A CA 1
ATOM 3419 C C . PHE A 1 428 ? 29.343 5.115 -39.628 1.00 80.81 428 PHE A C 1
ATOM 3421 O O . PHE A 1 428 ? 30.406 5.727 -39.535 1.00 80.81 428 PHE A O 1
ATOM 3428 N N . SER A 1 429 ? 28.177 5.755 -39.736 1.00 81.56 429 SER A N 1
ATOM 3429 C CA . SER A 1 429 ? 28.063 7.212 -39.736 1.00 81.56 429 SER A CA 1
ATOM 3430 C C . SER A 1 429 ? 27.161 7.693 -38.610 1.00 81.56 429 SER A C 1
ATOM 3432 O O . SER A 1 429 ? 26.058 7.185 -38.432 1.00 81.56 429 SER A O 1
ATOM 3434 N N . TYR A 1 430 ? 27.604 8.726 -37.894 1.00 81.19 430 TYR A N 1
ATOM 3435 C CA . TYR A 1 430 ? 26.823 9.384 -36.843 1.00 81.19 430 TYR A CA 1
ATOM 3436 C C . TYR A 1 430 ? 26.214 10.723 -37.282 1.00 81.19 430 TYR A C 1
ATOM 3438 O O . TYR A 1 430 ? 25.726 11.476 -36.445 1.00 81.19 430 TYR A O 1
ATOM 3446 N N . LYS A 1 431 ? 26.231 11.042 -38.585 1.00 79.88 431 LYS A N 1
ATOM 3447 C CA . LYS A 1 431 ? 25.791 12.347 -39.122 1.00 79.88 431 LYS A CA 1
ATOM 3448 C C . LYS A 1 431 ? 24.326 12.683 -38.832 1.00 79.88 431 LYS A C 1
ATOM 3450 O O . LYS A 1 431 ? 23.988 13.855 -38.738 1.00 79.88 431 LYS A O 1
ATOM 3455 N N . GLU A 1 432 ? 23.471 11.675 -38.677 1.00 78.06 432 GLU A N 1
ATOM 3456 C CA . GLU A 1 432 ? 22.049 11.862 -38.351 1.00 78.06 432 GLU A CA 1
ATOM 3457 C C . GLU A 1 432 ? 21.808 12.173 -36.867 1.00 78.06 432 GLU A C 1
ATOM 3459 O O . GLU A 1 432 ? 20.708 12.559 -36.471 1.00 78.06 432 GLU A O 1
ATOM 3464 N N . ARG A 1 433 ? 22.830 12.029 -36.014 1.00 76.81 433 ARG A N 1
ATOM 3465 C CA . ARG A 1 433 ? 22.700 12.324 -34.592 1.00 76.81 433 ARG A CA 1
ATOM 3466 C C . ARG A 1 433 ? 22.760 13.833 -34.359 1.00 76.81 433 ARG A C 1
ATOM 3468 O O . ARG A 1 433 ? 23.825 14.439 -34.399 1.00 76.81 433 ARG A O 1
ATOM 3475 N N . GLY A 1 434 ? 21.613 14.417 -34.023 1.00 74.31 434 GLY A N 1
ATOM 3476 C CA . GLY A 1 434 ? 21.490 15.855 -33.761 1.00 74.31 434 GLY A CA 1
ATOM 3477 C C . GLY A 1 434 ? 21.986 16.333 -32.390 1.00 74.31 434 GLY A C 1
ATOM 3478 O O . GLY A 1 434 ? 21.967 17.535 -32.142 1.00 74.31 434 GLY A O 1
ATOM 3479 N N . SER A 1 435 ? 22.393 15.439 -31.479 1.00 75.75 435 SER A N 1
ATOM 3480 C CA . SER A 1 435 ? 22.787 15.823 -30.116 1.00 75.75 435 SER A CA 1
ATOM 3481 C C . SER A 1 435 ? 23.985 15.044 -29.563 1.00 75.75 435 SER A C 1
ATOM 3483 O O . SER A 1 435 ? 23.997 13.810 -29.486 1.00 75.75 435 SER A O 1
ATOM 3485 N N . TRP A 1 436 ? 24.977 15.818 -29.123 1.00 83.06 436 TRP A N 1
ATOM 3486 C CA . TRP A 1 436 ? 26.183 15.404 -28.408 1.00 83.06 436 TRP A CA 1
ATOM 3487 C C . TRP A 1 436 ? 26.368 16.297 -27.164 1.00 83.06 436 TRP A C 1
ATOM 3489 O O . TRP A 1 436 ? 25.919 17.447 -27.190 1.00 83.06 436 TRP A O 1
ATOM 3499 N N . PRO A 1 437 ? 27.025 15.822 -26.091 1.00 85.75 437 PRO A N 1
ATOM 3500 C CA . PRO A 1 437 ? 27.516 14.458 -25.890 1.00 85.75 437 PRO A CA 1
ATOM 3501 C C . PRO A 1 437 ? 26.380 13.447 -25.663 1.00 85.75 437 PRO A C 1
ATOM 3503 O O . PRO A 1 437 ? 25.262 13.797 -25.277 1.00 85.75 437 PRO A O 1
ATOM 3506 N N . MET A 1 438 ? 26.659 12.164 -25.889 1.00 81.81 438 MET A N 1
ATOM 3507 C CA . MET A 1 438 ? 25.770 11.085 -25.482 1.00 81.81 438 MET A CA 1
ATOM 3508 C C . MET A 1 438 ? 25.819 10.928 -23.961 1.00 81.81 438 MET A C 1
ATOM 3510 O O . MET A 1 438 ? 26.879 10.727 -23.373 1.00 81.81 438 MET A O 1
ATOM 3514 N N . ASN A 1 439 ? 24.655 11.016 -23.322 1.00 75.62 439 ASN A N 1
ATOM 3515 C CA . ASN A 1 439 ? 24.545 10.847 -21.879 1.00 75.62 439 ASN A CA 1
ATOM 3516 C C . ASN A 1 439 ? 24.661 9.368 -21.507 1.00 75.62 439 ASN A C 1
ATOM 3518 O O . ASN A 1 439 ? 23.873 8.548 -21.980 1.00 75.62 439 ASN A O 1
ATOM 3522 N N . VAL A 1 440 ? 25.610 9.055 -20.630 1.00 78.88 440 VAL A N 1
ATOM 3523 C CA . VAL A 1 440 ? 25.853 7.714 -20.096 1.00 78.88 440 VAL A CA 1
ATOM 3524 C C . VAL A 1 440 ? 25.638 7.757 -18.590 1.00 78.88 440 VAL A C 1
ATOM 3526 O O . VAL A 1 440 ? 26.196 8.607 -17.897 1.00 78.88 440 VAL A O 1
ATOM 3529 N N . TYR A 1 441 ? 24.818 6.851 -18.070 1.00 72.06 441 TYR A N 1
ATOM 3530 C CA . TYR A 1 441 ? 24.507 6.778 -16.645 1.00 72.06 441 TYR A CA 1
ATOM 3531 C C . TYR A 1 441 ? 25.111 5.511 -16.064 1.00 72.06 441 TYR A C 1
ATOM 3533 O O . TYR A 1 441 ? 24.851 4.421 -16.565 1.00 72.06 441 TYR A O 1
ATOM 3541 N N . LEU A 1 442 ? 25.912 5.662 -15.012 1.00 72.81 442 LEU A N 1
ATOM 3542 C CA . LEU A 1 442 ? 26.544 4.533 -14.341 1.00 72.81 442 LEU A CA 1
ATOM 3543 C C . LEU A 1 442 ? 25.769 4.186 -13.073 1.00 72.81 442 LEU A C 1
ATOM 3545 O O . LEU A 1 442 ? 25.665 4.996 -12.150 1.00 72.81 442 LEU A O 1
ATOM 3549 N N . LEU A 1 443 ? 25.222 2.973 -13.064 1.00 65.50 443 LEU A N 1
ATOM 3550 C CA . LEU A 1 443 ? 24.445 2.389 -11.977 1.00 65.50 443 LEU A CA 1
ATOM 3551 C C . LEU A 1 443 ? 25.325 1.426 -11.176 1.00 65.50 443 LEU A C 1
ATOM 3553 O O . LEU A 1 443 ? 26.023 0.600 -11.757 1.00 65.50 443 LEU A O 1
ATOM 3557 N N . ASN A 1 444 ? 25.271 1.489 -9.844 1.00 64.94 444 ASN A N 1
ATOM 3558 C CA . ASN A 1 444 ? 25.856 0.449 -8.998 1.00 64.94 444 ASN A CA 1
ATOM 3559 C C . ASN A 1 444 ? 24.781 -0.594 -8.681 1.00 64.94 444 ASN A C 1
ATOM 3561 O O . ASN A 1 444 ? 23.995 -0.408 -7.756 1.00 64.94 444 ASN A O 1
ATOM 3565 N N . LEU A 1 445 ? 24.737 -1.672 -9.461 1.00 62.81 445 LEU A N 1
ATOM 3566 C CA . LEU A 1 445 ? 23.715 -2.715 -9.335 1.00 62.81 445 LEU A CA 1
ATOM 3567 C C . LEU A 1 445 ? 24.106 -3.847 -8.359 1.00 62.81 445 LEU A C 1
ATOM 3569 O O . LEU A 1 445 ? 23.364 -4.814 -8.208 1.00 62.81 445 LEU A O 1
ATOM 3573 N N . GLY A 1 446 ? 25.241 -3.720 -7.660 1.00 57.69 446 GLY A N 1
ATOM 3574 C CA . GLY A 1 446 ? 25.765 -4.759 -6.770 1.00 57.69 446 GLY A CA 1
ATOM 3575 C C . GLY A 1 446 ? 26.470 -5.898 -7.519 1.00 57.69 446 GLY A C 1
ATOM 3576 O O . GLY A 1 446 ? 26.624 -5.864 -8.733 1.00 57.69 446 GLY A O 1
ATOM 3577 N N . LYS A 1 447 ? 26.951 -6.905 -6.777 1.00 57.19 447 LYS A N 1
ATOM 3578 C CA . LYS A 1 447 ? 27.764 -8.012 -7.329 1.00 57.19 447 LYS A CA 1
ATOM 3579 C C . LYS A 1 447 ? 26.952 -9.121 -8.009 1.00 57.19 447 LYS A C 1
ATOM 3581 O O . LYS A 1 447 ? 27.544 -9.998 -8.623 1.00 57.19 447 LYS A O 1
ATOM 3586 N N . GLU A 1 448 ? 25.635 -9.111 -7.840 1.00 55.91 448 GLU A N 1
ATOM 3587 C CA . GLU A 1 448 ? 24.729 -10.156 -8.339 1.00 55.91 448 GLU A CA 1
ATOM 3588 C C . GLU A 1 448 ? 23.954 -9.718 -9.588 1.00 55.91 448 GLU A C 1
ATOM 3590 O O . GLU A 1 448 ? 23.177 -10.493 -10.139 1.00 55.91 448 GLU A O 1
ATOM 3595 N N . ALA A 1 449 ? 24.149 -8.475 -10.031 1.00 56.81 449 ALA A N 1
ATOM 3596 C CA . ALA A 1 449 ? 23.566 -7.972 -11.260 1.00 56.81 449 ALA A CA 1
ATOM 3597 C C . ALA A 1 449 ? 24.498 -8.253 -12.439 1.00 56.81 449 ALA A C 1
ATOM 3599 O O . ALA A 1 449 ? 25.688 -7.953 -12.372 1.00 56.81 449 ALA A O 1
ATOM 3600 N N . TYR A 1 450 ? 23.923 -8.779 -13.517 1.00 53.47 450 TYR A N 1
ATOM 3601 C CA . TYR A 1 450 ? 24.604 -9.031 -14.783 1.00 53.47 450 TYR A CA 1
ATOM 3602 C C . TYR A 1 450 ? 23.983 -8.139 -15.858 1.00 53.47 450 TYR A C 1
ATOM 3604 O O . TYR A 1 450 ? 22.760 -7.970 -15.902 1.00 53.47 450 TYR A O 1
ATOM 3612 N N . GLY A 1 451 ? 24.819 -7.531 -16.695 1.00 51.38 451 GLY A N 1
ATOM 3613 C CA . GLY A 1 451 ? 24.373 -6.712 -17.823 1.00 51.38 451 GLY A CA 1
ATOM 3614 C C . GLY A 1 451 ? 24.145 -7.565 -19.072 1.00 51.38 451 GLY A C 1
ATOM 3615 O O . GLY A 1 451 ? 24.828 -8.562 -19.285 1.00 51.38 451 GLY A O 1
ATOM 3616 N N . TYR A 1 452 ? 23.206 -7.166 -19.932 1.00 43.25 452 TYR A N 1
ATOM 3617 C CA . TYR A 1 452 ? 23.050 -7.753 -21.265 1.00 43.25 452 TYR A CA 1
ATOM 3618 C C . TYR A 1 452 ? 23.067 -6.665 -22.343 1.00 43.25 452 TYR A C 1
ATOM 3620 O O . TYR A 1 452 ? 22.521 -5.572 -22.175 1.00 43.25 452 TYR A O 1
ATOM 3628 N N . TYR A 1 453 ? 23.676 -7.007 -23.477 1.00 38.56 453 TYR A N 1
ATOM 3629 C CA . TYR A 1 453 ? 23.816 -6.164 -24.653 1.00 38.56 453 TYR A CA 1
ATOM 3630 C C . TYR A 1 453 ? 22.948 -6.687 -25.804 1.00 38.56 453 TYR A C 1
ATOM 3632 O O . TYR A 1 453 ? 23.145 -7.806 -26.274 1.00 38.56 453 TYR A O 1
ATOM 3640 N N . SER A 1 454 ? 22.042 -5.845 -26.311 1.00 37.97 454 SER A N 1
ATOM 3641 C CA . SER A 1 454 ? 21.292 -6.092 -27.546 1.00 37.97 454 SER A CA 1
ATOM 3642 C C . SER A 1 454 ? 21.739 -5.145 -28.658 1.00 37.97 454 SER A C 1
ATOM 3644 O O . SER A 1 454 ? 21.818 -3.931 -28.470 1.00 37.97 454 SER A O 1
ATOM 3646 N N . ASN A 1 455 ? 21.947 -5.705 -29.850 1.00 36.19 455 ASN A N 1
ATOM 3647 C CA . ASN A 1 455 ? 22.015 -4.950 -31.095 1.00 36.19 455 ASN A CA 1
ATOM 3648 C C . ASN A 1 455 ? 20.619 -4.852 -31.727 1.00 36.19 455 ASN A C 1
ATOM 3650 O O . ASN A 1 455 ? 20.061 -5.857 -32.181 1.00 36.19 455 ASN A O 1
ATOM 3654 N N . SER A 1 456 ? 20.078 -3.636 -31.833 1.00 38.06 456 SER A N 1
ATOM 3655 C CA . SER A 1 456 ? 18.896 -3.360 -32.653 1.00 38.06 456 SER A CA 1
ATOM 3656 C C . SER A 1 456 ? 19.317 -2.887 -34.044 1.00 38.06 456 SER A C 1
ATOM 3658 O O . SER A 1 456 ? 19.968 -1.860 -34.198 1.00 38.06 456 SER A O 1
ATOM 3660 N N . ILE A 1 457 ? 18.898 -3.610 -35.084 1.00 36.97 457 ILE A N 1
ATOM 3661 C CA . ILE A 1 457 ? 19.035 -3.195 -36.495 1.00 36.97 457 ILE A CA 1
ATOM 3662 C C . ILE A 1 457 ? 17.953 -2.184 -36.935 1.00 36.97 457 ILE A C 1
ATOM 3664 O O . ILE A 1 457 ? 17.909 -1.818 -38.104 1.00 36.97 457 ILE A O 1
ATOM 3668 N N . PHE A 1 458 ? 17.085 -1.717 -36.023 1.00 39.03 458 PHE A N 1
ATOM 3669 C CA . PHE A 1 458 ? 15.953 -0.829 -36.338 1.00 39.03 458 PHE A CA 1
ATOM 3670 C C . PHE A 1 458 ? 15.949 0.501 -35.559 1.00 39.03 458 PHE A C 1
ATOM 3672 O O . PHE A 1 458 ? 14.899 1.105 -35.364 1.00 39.03 458 PHE A O 1
ATOM 3679 N N . GLY A 1 459 ? 17.116 0.991 -35.129 1.00 35.25 459 GLY A N 1
ATOM 3680 C CA . GLY A 1 459 ? 17.288 2.406 -34.759 1.00 35.25 459 GLY A CA 1
ATOM 3681 C C . GLY A 1 459 ? 16.908 2.815 -33.329 1.00 35.25 459 GLY A C 1
ATOM 3682 O O . GLY A 1 459 ? 17.144 3.962 -32.964 1.00 35.25 459 GLY A O 1
ATOM 3683 N N . ASN A 1 460 ? 16.418 1.900 -32.487 1.00 35.72 460 ASN A N 1
ATOM 3684 C CA . ASN A 1 460 ? 16.283 2.127 -31.041 1.00 35.72 460 ASN A CA 1
ATOM 3685 C C . ASN A 1 460 ? 17.389 1.368 -30.296 1.00 35.72 460 ASN A C 1
ATOM 3687 O O . ASN A 1 460 ? 17.233 0.193 -29.971 1.00 35.72 460 ASN A O 1
ATOM 3691 N N . ASN A 1 461 ? 18.519 2.038 -30.061 1.00 39.78 461 ASN A N 1
ATOM 3692 C CA . ASN A 1 461 ? 19.659 1.481 -29.331 1.00 39.78 461 ASN A CA 1
ATOM 3693 C C . ASN A 1 461 ? 19.508 1.754 -27.827 1.00 39.78 461 ASN A C 1
ATOM 3695 O O . ASN A 1 461 ? 19.907 2.815 -27.348 1.00 39.78 461 ASN A O 1
ATOM 3699 N N . TYR A 1 462 ? 18.959 0.794 -27.084 1.00 38.31 462 TYR A N 1
ATOM 3700 C CA . TYR A 1 462 ? 19.147 0.702 -25.635 1.00 38.31 462 TYR A CA 1
ATOM 3701 C C . TYR A 1 462 ? 20.080 -0.481 -25.382 1.00 38.31 462 TYR A C 1
ATOM 3703 O O . TYR A 1 462 ? 19.745 -1.615 -25.709 1.00 38.31 462 TYR A O 1
ATOM 3711 N N . GLY A 1 463 ? 21.274 -0.209 -24.865 1.00 38.03 463 GLY A N 1
ATOM 3712 C CA . GLY A 1 463 ? 22.236 -1.230 -24.470 1.00 38.03 463 GLY A CA 1
ATOM 3713 C C . GLY A 1 463 ? 22.786 -0.878 -23.099 1.00 38.03 463 GLY A C 1
ATOM 3714 O O . GLY A 1 463 ? 23.186 0.265 -22.878 1.00 38.03 463 GLY A O 1
ATOM 3715 N N . TYR A 1 464 ? 22.781 -1.845 -22.187 1.00 36.88 464 TYR A N 1
ATOM 3716 C CA . TYR A 1 464 ? 23.469 -1.745 -20.908 1.00 36.88 464 TYR A CA 1
ATOM 3717 C C . TYR A 1 464 ? 24.810 -2.469 -21.059 1.00 36.88 464 TYR A C 1
ATOM 3719 O O . TYR A 1 464 ? 24.865 -3.597 -21.544 1.00 36.88 464 TYR A O 1
ATOM 3727 N N . ILE A 1 465 ? 25.898 -1.784 -20.720 1.00 34.97 465 ILE A N 1
ATOM 3728 C CA . ILE A 1 465 ? 27.251 -2.347 -20.696 1.00 34.97 465 ILE A CA 1
ATOM 3729 C C . ILE A 1 465 ? 27.606 -2.550 -19.221 1.00 34.97 465 ILE A C 1
ATOM 3731 O O . ILE A 1 465 ? 27.352 -1.646 -18.422 1.00 34.97 465 ILE A O 1
ATOM 3735 N N . GLU A 1 466 ? 28.134 -3.732 -18.886 1.00 34.62 466 GLU A N 1
ATOM 3736 C CA . GLU A 1 466 ? 28.701 -4.045 -17.561 1.00 34.62 466 GLU A CA 1
ATOM 3737 C C . GLU A 1 466 ? 29.862 -3.125 -17.163 1.00 34.62 466 GLU A C 1
ATOM 3739 O O . GLU A 1 466 ? 30.726 -2.828 -18.024 1.00 34.62 466 GLU A O 1
#